Protein AF-A0A2E2V4K9-F1 (afdb_monomer)

Sequence (621 aa):
MSKKNTPNSKILVAMKTELFFKRLLSLLIILCCTFGFAQDFDYTITDANMTVQVDAAVCSSVMEPGDLLGAFFTNGSGDLQNAGYLEFEGDQLAVAVWASESGLGNGFAAGDEIQWAMYDQSAGETVLLDAEMNGEAPFSEIFVANGFGQVTSLAVATGGSCADDDTAVAAFGGCAGAIAALGCDFVFAGVPIGESCPVSCDSCPSTCEDDDTAVSAFGGCAGAVAALGCDFVFAGVPIGESCPLTCDSCGGAEPVPGCTDDTACNYDEDATEDDNSCISPTACWDGSATCDGSCPDLGDMDYTITDANMTVQVYADQVFMNGTTPAPVGSLLGAYYINDAGDYANAGYATLDGSDQYAIAVWASESGLDNGFAAGEEITWVLQIGDDLFVADAVTMSTAAPFSATFVANGFGQIISVQFSGDYSAPVSGCTDATACNYDDTATIDDSSCTYAESGLDCNGNCLADADGDGVCDGDEISGCTDNTACNHDSSATDDDGSCTYAAENFDCDGNCTADVDCNGVCGGDAVADNCGTCDNDASNDCVQDCAGEWGGDAVADNCGTCDNDASNDCVQDCADVWGGDAVVDNCGTCDNDASNDCVQDCAGEWGGDAVADNCGTCDN

Foldseek 3Di:
DDDDDDDDDPPVVVVVVVVVVVVVVVVVVVVPVPDQPPQDQDADADPWWEWEKEALVQCVVAADQQKKKFWWDQFPVRDIHTQWIDGRRSGIDTTTFHPDDPPPRRGHDFFAAIWIWMQHPVVRHIFTKDWQKDPDPPAHRGDDTNGYIYTPHIDGPDPDDQAAQQVLVVVQVGLVSCCVVPNQQDDDPNRGSCRNGVPVNVVDDDDQAAQQVLVVVQPGLLRCCVVPNQQDADPRRGSCVNGVPNNVVPDDDDADEDQCDPQFLGHDPRGPHHPVPGHHFCQDLVRDGHSVNDDADQPDQDADADPWWAKEKEFQCFDEEPVHHGDDQQKKKFWWDQFPVRHTDTQWIDGRNVDRMDIITFHPDDVPGRRGHDPFAATWIWIGDPNDIWTWSDWDKDPPPPADRHTDTNGYIYTPHTYTYDDDLHADEDDCDPQFLGHDPRHPHDPVPGHHDDPQAHSVRAGPADPPPQRAHPVRADEDCCDPQFLGHDPRGPHYPVPGHHADVQAHSVRDGNADQFLVRDRVDPWHQAPVRDTDNPPVPRFDAALVRDTNDDWHQAPVRDTDNDPVPHFDAEPVRDTNDDWHQAPVGDTDDPPVVRFDADPVRDTNDDWDADPVRDTDD

Solvent-accessible surface area (backbone atoms only — not comparable to full-atom values): 35845 Å² total; per-residue (Å²): 135,88,80,89,85,85,84,89,68,73,68,72,52,54,64,53,53,54,57,50,50,54,54,50,52,54,54,54,57,66,63,50,81,81,53,87,78,76,79,64,80,68,57,55,92,53,98,38,34,21,44,29,36,33,49,29,76,38,48,62,65,70,50,55,70,65,18,34,48,33,37,30,40,71,41,101,85,71,50,79,41,36,19,29,60,41,71,33,78,71,54,63,43,72,35,55,38,19,26,34,55,93,92,67,68,58,34,46,53,79,68,39,68,76,41,41,33,39,35,41,65,89,78,72,44,76,46,54,36,46,68,44,52,36,64,59,82,85,28,33,55,42,42,40,74,74,34,40,29,31,48,75,40,54,38,72,62,69,93,70,70,92,51,56,39,36,75,86,36,43,94,44,70,16,48,74,35,36,40,76,72,61,38,43,87,37,69,55,99,86,42,39,37,32,71,43,16,21,60,85,50,70,69,61,91,77,74,95,60,57,42,33,72,86,34,42,94,45,72,14,38,74,36,35,40,75,73,62,38,40,85,37,68,54,101,86,42,40,38,36,77,44,15,30,58,82,51,66,66,74,77,80,75,81,76,35,73,26,12,61,49,83,76,21,63,53,45,32,94,75,29,72,35,70,64,80,66,55,38,73,43,40,73,30,96,86,72,49,64,27,72,84,64,67,58,85,67,78,49,65,91,60,58,51,90,54,97,39,32,22,44,29,37,36,44,49,95,28,37,23,34,67,79,74,43,64,55,62,72,71,23,35,47,30,36,27,39,71,40,98,86,71,47,46,41,31,16,29,56,34,68,39,79,74,55,75,61,50,69,27,56,36,17,20,37,49,95,95,52,80,57,32,48,54,78,66,39,69,70,45,47,34,39,31,55,89,92,47,79,36,59,49,80,44,77,40,52,34,69,59,82,80,26,36,61,40,42,40,71,69,35,38,30,30,52,66,34,37,30,27,64,76,93,75,86,74,79,32,73,27,14,61,50,86,83,30,62,55,46,35,96,75,29,73,36,71,66,79,69,60,40,68,48,59,94,65,36,38,74,87,71,45,56,76,46,47,90,85,69,86,84,61,29,63,91,74,53,31,73,26,14,59,51,86,82,30,62,58,44,32,94,76,28,73,34,69,67,76,68,61,40,66,47,56,90,45,34,40,73,88,68,45,65,73,41,64,62,18,66,80,71,39,59,60,42,78,28,46,60,38,87,70,70,53,58,42,75,58,81,85,72,54,59,52,64,21,62,80,69,40,54,61,47,78,31,47,62,38,92,72,68,53,59,42,73,61,81,88,72,56,66,53,63,26,70,79,73,35,63,66,50,80,34,43,64,43,99,82,69,53,67,43,75,60,79,87,73,58,70,55,62,26,67,83,66,40,76,66,51,84,40,48,63,43,99,86,71,50,66,46,125

Structure (mmCIF, N/CA/C/O backbone):
data_AF-A0A2E2V4K9-F1
#
_entry.id   AF-A0A2E2V4K9-F1
#
loop_
_atom_site.group_PDB
_atom_site.id
_atom_site.type_symbol
_atom_site.label_atom_id
_atom_site.label_alt_id
_atom_site.label_comp_id
_atom_site.label_asym_id
_atom_site.label_entity_id
_atom_site.label_seq_id
_atom_site.pdbx_PDB_ins_code
_atom_site.Cartn_x
_atom_site.Cartn_y
_atom_site.Cartn_z
_atom_site.occupancy
_atom_site.B_iso_or_equiv
_atom_site.auth_seq_id
_atom_site.auth_comp_id
_atom_site.auth_asym_id
_atom_site.auth_atom_id
_atom_site.pdbx_PDB_model_num
ATOM 1 N N . MET A 1 1 ? 81.260 18.612 -84.169 1.00 35.62 1 MET A N 1
ATOM 2 C CA . MET A 1 1 ? 80.449 19.834 -84.349 1.00 35.62 1 MET A CA 1
ATOM 3 C C . MET A 1 1 ? 79.146 19.464 -85.035 1.00 35.62 1 MET A C 1
ATOM 5 O O . MET A 1 1 ? 79.179 18.727 -86.004 1.00 35.62 1 MET A O 1
ATOM 9 N N . SER A 1 2 ? 78.061 20.011 -84.496 1.00 35.47 2 SER A N 1
ATOM 10 C CA . SER A 1 2 ? 76.715 20.185 -85.048 1.00 35.47 2 SER A CA 1
ATOM 11 C C . SER A 1 2 ? 75.817 19.000 -85.426 1.00 35.47 2 SER A C 1
ATOM 13 O O . SER A 1 2 ? 76.092 18.173 -86.284 1.00 35.47 2 SER A O 1
ATOM 15 N N . LYS A 1 3 ? 74.671 19.056 -84.748 1.00 31.88 3 LYS A N 1
ATOM 16 C CA . LYS A 1 3 ? 73.404 18.334 -84.829 1.00 31.88 3 LYS A CA 1
ATOM 17 C C . LYS A 1 3 ? 72.510 18.876 -85.962 1.00 31.88 3 LYS A C 1
ATOM 19 O O . LYS A 1 3 ? 72.556 20.075 -86.211 1.00 31.88 3 LYS A O 1
ATOM 24 N N . LYS A 1 4 ? 71.556 18.018 -86.378 1.00 36.25 4 LYS A N 1
ATOM 25 C CA . LYS A 1 4 ? 70.156 18.311 -86.799 1.00 36.25 4 LYS A CA 1
ATOM 26 C C . LYS A 1 4 ? 69.979 19.054 -88.141 1.00 36.25 4 LYS A C 1
ATOM 28 O O . LYS A 1 4 ? 70.802 19.868 -88.510 1.00 36.25 4 LYS A O 1
ATOM 33 N N . ASN A 1 5 ? 68.907 18.895 -88.916 1.00 34.91 5 ASN A N 1
ATOM 34 C CA . ASN A 1 5 ? 67.674 18.099 -88.862 1.00 34.91 5 ASN A CA 1
ATOM 35 C C . ASN A 1 5 ? 67.049 18.190 -90.271 1.00 34.91 5 ASN A C 1
ATOM 37 O O . ASN A 1 5 ? 67.112 19.253 -90.886 1.00 34.91 5 ASN A O 1
ATOM 41 N N . THR A 1 6 ? 66.376 17.142 -90.738 1.00 35.84 6 THR A N 1
ATOM 42 C CA . THR A 1 6 ? 65.381 17.222 -91.827 1.00 35.84 6 THR A CA 1
ATOM 43 C C . THR A 1 6 ? 63.997 16.876 -91.250 1.00 35.84 6 THR A C 1
ATOM 45 O O . THR A 1 6 ? 63.930 16.211 -90.212 1.00 35.84 6 THR A O 1
ATOM 48 N N . PRO A 1 7 ? 62.903 17.400 -91.830 1.00 47.69 7 PRO A N 1
ATOM 49 C CA . PRO A 1 7 ? 61.617 17.570 -91.161 1.00 47.69 7 PRO A CA 1
ATOM 50 C C . PRO A 1 7 ? 60.627 16.426 -91.446 1.00 47.69 7 PRO A C 1
ATOM 52 O O . PRO A 1 7 ? 60.850 15.603 -92.326 1.00 47.69 7 PRO A O 1
ATOM 55 N N . ASN A 1 8 ? 59.488 16.485 -90.747 1.00 48.44 8 ASN A N 1
ATOM 56 C CA . ASN A 1 8 ? 58.217 15.779 -90.986 1.00 48.44 8 ASN A CA 1
ATOM 57 C C . ASN A 1 8 ? 58.052 14.342 -90.463 1.00 48.44 8 ASN A C 1
ATOM 59 O O . ASN A 1 8 ? 58.437 13.379 -91.111 1.00 48.44 8 ASN A O 1
ATOM 63 N N . SER A 1 9 ? 57.297 14.223 -89.360 1.00 45.75 9 SER A N 1
ATOM 64 C CA . SER A 1 9 ? 56.276 13.162 -89.182 1.00 45.75 9 SER A CA 1
ATOM 65 C C . SER A 1 9 ? 55.330 13.392 -87.988 1.00 45.75 9 SER A C 1
ATOM 67 O O . SER A 1 9 ? 54.287 12.753 -87.909 1.00 45.75 9 SER A O 1
ATOM 69 N N . LYS A 1 10 ? 55.635 14.318 -87.066 1.00 47.16 10 LYS A N 1
ATOM 70 C CA . LYS A 1 10 ? 54.896 14.423 -85.790 1.00 47.16 10 LYS A CA 1
ATOM 71 C C . LYS A 1 10 ? 53.530 15.125 -85.835 1.00 47.16 10 LYS A C 1
ATOM 73 O O . LYS A 1 10 ? 52.746 14.917 -84.921 1.00 47.16 10 LYS A O 1
ATOM 78 N N . ILE A 1 11 ? 53.209 15.905 -86.870 1.00 46.69 11 ILE A N 1
ATOM 79 C CA . ILE A 1 11 ? 51.960 16.698 -86.888 1.00 46.69 11 ILE A CA 1
ATOM 80 C C . ILE A 1 11 ? 50.780 15.914 -87.491 1.00 46.69 11 ILE A C 1
ATOM 82 O O . ILE A 1 11 ? 49.661 16.024 -87.002 1.00 46.69 11 ILE A O 1
ATOM 86 N N . LEU A 1 12 ? 51.016 15.038 -88.478 1.00 42.38 12 LEU A N 1
ATOM 87 C CA . LEU A 1 12 ? 49.938 14.233 -89.077 1.00 42.38 12 LEU A CA 1
ATOM 88 C C . LEU A 1 12 ? 49.483 13.058 -88.192 1.00 42.38 12 LEU A C 1
ATOM 90 O O . LEU A 1 12 ? 48.354 12.596 -88.333 1.00 42.38 12 LEU A O 1
ATOM 94 N N . VAL A 1 13 ? 50.348 12.574 -87.292 1.00 47.56 13 VAL A N 1
ATOM 95 C CA . VAL A 1 13 ? 49.998 11.517 -86.328 1.00 47.56 13 VAL A CA 1
ATOM 96 C C . VAL A 1 13 ? 49.168 12.102 -85.186 1.00 47.56 13 VAL A C 1
ATOM 98 O O . VAL A 1 13 ? 48.129 11.542 -84.872 1.00 47.56 13 VAL A O 1
ATOM 101 N N . ALA A 1 14 ? 49.529 13.277 -84.656 1.00 44.59 14 ALA A N 1
ATOM 102 C CA . ALA A 1 14 ? 48.803 13.912 -83.552 1.00 44.59 14 ALA A CA 1
ATOM 103 C C . ALA A 1 14 ? 47.331 14.240 -83.888 1.00 44.59 14 ALA A C 1
ATOM 105 O O . ALA A 1 14 ? 46.451 14.013 -83.065 1.00 44.59 14 ALA A O 1
ATOM 106 N N . MET A 1 15 ? 47.033 14.679 -85.119 1.00 44.31 15 MET A N 1
ATOM 107 C CA . MET A 1 15 ? 45.655 15.020 -85.515 1.00 44.31 15 MET A CA 1
ATOM 108 C C . MET A 1 15 ? 44.752 13.799 -85.766 1.00 44.31 15 MET A C 1
ATOM 110 O O . MET A 1 15 ? 43.531 13.927 -85.732 1.00 44.31 15 MET A O 1
ATOM 114 N N . LYS A 1 16 ? 45.322 12.610 -86.018 1.00 43.47 16 LYS A N 1
ATOM 115 C CA . LYS A 1 16 ? 44.548 11.370 -86.215 1.00 43.47 16 LYS A CA 1
ATOM 116 C C . LYS A 1 16 ? 44.274 10.641 -84.898 1.00 43.47 16 LYS A C 1
ATOM 118 O O . LYS A 1 16 ? 43.236 9.996 -84.792 1.00 43.47 16 LYS A O 1
ATOM 123 N N . THR A 1 17 ? 45.159 10.772 -83.907 1.00 45.88 17 THR A N 1
ATOM 124 C CA . THR A 1 17 ? 44.976 10.177 -82.574 1.00 45.88 17 THR A CA 1
ATOM 125 C C . THR A 1 17 ? 43.916 10.921 -81.760 1.00 45.88 17 THR A C 1
ATOM 127 O O . THR A 1 17 ? 43.096 10.268 -81.127 1.00 45.88 17 THR A O 1
ATOM 130 N N . GLU A 1 18 ? 43.835 12.255 -81.850 1.00 48.12 18 GLU A N 1
ATOM 131 C CA . GLU A 1 18 ? 42.789 13.015 -81.140 1.00 48.12 18 GLU A CA 1
ATOM 132 C C . GLU A 1 18 ? 41.376 12.802 -81.703 1.00 48.12 18 GLU A C 1
ATOM 134 O O . GLU A 1 18 ? 40.412 12.753 -80.941 1.00 48.12 18 GLU A O 1
ATOM 139 N N . LEU A 1 19 ? 41.230 12.614 -83.022 1.00 45.28 19 LEU A N 1
ATOM 140 C CA . LEU A 1 19 ? 39.920 12.343 -83.631 1.00 45.28 19 LEU A CA 1
ATOM 141 C C . LEU A 1 19 ? 39.400 10.928 -83.321 1.00 45.28 19 LEU A C 1
ATOM 143 O O . LEU A 1 19 ? 38.189 10.719 -83.284 1.00 45.28 19 LEU A O 1
ATOM 147 N N . PHE A 1 20 ? 40.302 9.962 -83.105 1.00 44.53 20 PHE A N 1
ATOM 148 C CA . PHE A 1 20 ? 39.955 8.599 -82.689 1.00 44.53 20 PHE A CA 1
ATOM 149 C C . PHE A 1 20 ? 39.651 8.533 -81.186 1.00 44.53 20 PHE A C 1
ATOM 151 O O . PHE A 1 20 ? 38.708 7.856 -80.797 1.00 44.53 20 PHE A O 1
ATOM 158 N N . PHE A 1 21 ? 40.381 9.293 -80.359 1.00 47.09 21 PHE A N 1
ATOM 159 C CA . PHE A 1 21 ? 40.158 9.363 -78.911 1.00 47.09 21 PHE A CA 1
ATOM 160 C C . PHE A 1 21 ? 38.840 10.072 -78.565 1.00 47.09 21 PHE A C 1
ATOM 162 O O . PHE A 1 21 ? 38.079 9.572 -77.747 1.00 47.09 21 PHE A O 1
ATOM 169 N N . LYS A 1 22 ? 38.487 11.159 -79.270 1.00 41.66 22 LYS A N 1
ATOM 170 C CA . LYS A 1 22 ? 37.190 11.835 -79.082 1.00 41.66 22 LYS A CA 1
ATOM 171 C C . LYS A 1 22 ? 35.997 11.013 -79.575 1.00 41.66 22 LYS A C 1
ATOM 173 O O . LYS A 1 22 ? 34.950 11.048 -78.946 1.00 41.66 22 LYS A O 1
ATOM 178 N N . ARG A 1 23 ? 36.143 10.224 -80.649 1.00 40.59 23 ARG A N 1
ATOM 179 C CA . ARG A 1 23 ? 35.071 9.316 -81.104 1.00 40.59 23 ARG A CA 1
ATOM 180 C C . ARG A 1 23 ? 34.923 8.069 -80.234 1.00 40.59 23 ARG A C 1
ATOM 182 O O . ARG A 1 23 ? 33.819 7.552 -80.173 1.00 40.59 23 ARG A O 1
ATOM 189 N N . LEU A 1 24 ? 35.987 7.607 -79.570 1.00 41.16 24 LEU A N 1
ATOM 190 C CA . LEU A 1 24 ? 35.921 6.505 -78.605 1.00 41.16 24 LEU A CA 1
ATOM 191 C C . LEU A 1 24 ? 35.330 6.971 -77.264 1.00 41.16 24 LEU A C 1
ATOM 193 O O . LEU A 1 24 ? 34.519 6.255 -76.695 1.00 41.16 24 LEU A O 1
ATOM 197 N N . LEU A 1 25 ? 35.652 8.193 -76.822 1.00 41.34 25 LEU A N 1
ATOM 198 C CA . LEU A 1 25 ? 35.092 8.807 -75.613 1.00 41.34 25 LEU A CA 1
ATOM 199 C C . LEU A 1 25 ? 33.590 9.110 -75.768 1.00 41.34 25 LEU A C 1
ATOM 201 O O . LEU A 1 25 ? 32.812 8.804 -74.876 1.00 41.34 25 LEU A O 1
ATOM 205 N N . SER A 1 26 ? 33.148 9.595 -76.936 1.00 41.81 26 SER A N 1
ATOM 206 C CA . SER A 1 26 ? 31.713 9.781 -77.214 1.00 41.81 26 SER A CA 1
ATOM 207 C C . SER A 1 26 ? 30.947 8.468 -77.431 1.00 41.81 26 SER A C 1
ATOM 209 O O . SER A 1 26 ? 29.748 8.439 -77.189 1.00 41.81 26 SER A O 1
ATOM 211 N N . LEU A 1 27 ? 31.600 7.378 -77.864 1.00 35.44 27 LEU A N 1
ATOM 212 C CA . LEU A 1 27 ? 30.955 6.057 -77.952 1.00 35.44 27 LEU A CA 1
ATOM 213 C C . LEU A 1 27 ? 30.866 5.358 -76.584 1.00 35.44 27 LEU A C 1
ATOM 215 O O . LEU A 1 27 ? 29.975 4.539 -76.396 1.00 35.44 27 LEU A O 1
ATOM 219 N N . LEU A 1 28 ? 31.774 5.678 -75.653 1.00 36.75 28 LEU A N 1
ATOM 220 C CA . LEU A 1 28 ? 31.770 5.165 -74.279 1.00 36.75 28 LEU A CA 1
ATOM 221 C C . LEU A 1 28 ? 30.723 5.890 -73.415 1.00 36.75 28 LEU A C 1
ATOM 223 O O . LEU A 1 28 ? 30.014 5.244 -72.659 1.00 36.75 28 LEU A O 1
ATOM 227 N N . ILE A 1 29 ? 30.551 7.204 -73.612 1.00 40.28 29 ILE A N 1
ATOM 228 C CA . ILE A 1 29 ? 29.526 8.004 -72.917 1.00 40.28 29 ILE A CA 1
ATOM 229 C C . ILE A 1 29 ? 28.107 7.640 -73.396 1.00 40.28 29 ILE A C 1
ATOM 231 O O . ILE A 1 29 ? 27.201 7.523 -72.584 1.00 40.28 29 ILE A O 1
ATOM 235 N N . ILE A 1 30 ? 27.908 7.357 -74.691 1.00 38.97 30 ILE A N 1
ATOM 236 C CA . ILE A 1 30 ? 26.587 6.965 -75.231 1.00 38.97 30 ILE A CA 1
ATOM 237 C C . ILE A 1 30 ? 26.215 5.507 -74.882 1.00 38.97 30 ILE A C 1
ATOM 239 O O . ILE A 1 30 ? 25.041 5.152 -74.919 1.00 38.97 30 ILE A O 1
ATOM 243 N N . LEU A 1 31 ? 27.181 4.661 -74.502 1.00 30.23 31 LEU A N 1
ATOM 244 C CA . LEU A 1 31 ? 26.903 3.302 -74.020 1.00 30.23 31 LEU A CA 1
ATOM 245 C C . LEU A 1 31 ? 26.600 3.254 -72.507 1.00 30.23 31 LEU A C 1
ATOM 247 O O . LEU A 1 31 ? 26.023 2.273 -72.051 1.00 30.23 31 LEU A O 1
ATOM 251 N N . CYS A 1 32 ? 26.925 4.311 -71.749 1.00 34.28 32 CYS A N 1
ATOM 252 C CA . CYS A 1 32 ? 26.605 4.421 -70.318 1.00 34.28 32 CYS A CA 1
ATOM 253 C C . CYS A 1 32 ? 25.140 4.782 -70.030 1.00 34.28 32 CYS A C 1
ATOM 255 O O . CYS A 1 32 ? 24.624 4.402 -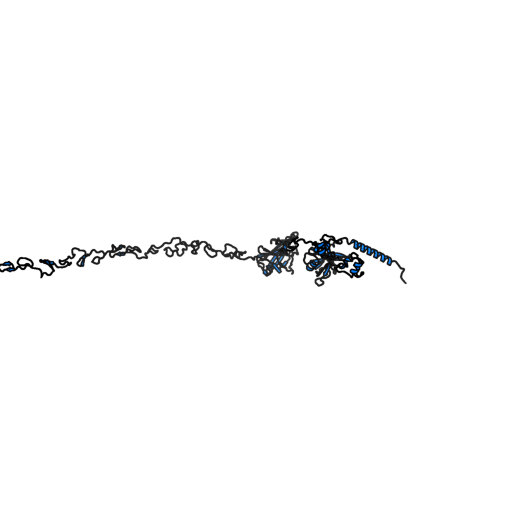68.990 1.00 34.28 32 CYS A O 1
ATOM 257 N N . CYS A 1 33 ? 24.432 5.469 -70.930 1.00 32.19 33 CYS A N 1
ATOM 258 C CA . CYS A 1 33 ? 23.091 6.004 -70.632 1.00 32.19 33 CYS A CA 1
ATOM 259 C C . CYS A 1 33 ? 21.930 4.999 -70.807 1.00 32.19 33 CYS A C 1
ATOM 261 O O . CYS A 1 33 ? 20.797 5.413 -71.026 1.00 32.19 33 CYS A O 1
ATOM 263 N N . THR A 1 34 ? 22.182 3.684 -70.759 1.00 34.53 34 THR A N 1
ATOM 264 C CA . THR A 1 34 ? 21.107 2.658 -70.772 1.00 34.53 34 THR A CA 1
ATOM 265 C C . THR A 1 34 ? 21.288 1.550 -69.734 1.00 34.53 34 THR A C 1
ATOM 267 O O . THR A 1 34 ? 20.607 0.529 -69.797 1.00 34.53 34 THR A O 1
ATOM 270 N N . PHE A 1 35 ? 22.160 1.756 -68.750 1.00 31.48 35 PHE A N 1
ATOM 271 C CA . PHE A 1 35 ? 22.210 0.929 -67.553 1.00 31.48 35 PHE A CA 1
ATOM 272 C C . PHE A 1 35 ? 21.960 1.844 -66.362 1.00 31.48 35 PHE A C 1
ATOM 274 O O . PHE A 1 35 ? 22.700 2.805 -66.175 1.00 31.48 35 PHE A O 1
ATOM 281 N N . GLY A 1 36 ? 20.910 1.569 -65.585 1.00 38.31 36 GLY A N 1
ATOM 282 C CA . GLY A 1 36 ? 20.827 2.102 -64.231 1.00 38.31 36 GLY A CA 1
ATOM 283 C C . GLY A 1 36 ? 22.101 1.684 -63.506 1.00 38.31 36 GLY A C 1
ATOM 284 O O . GLY A 1 36 ? 22.372 0.489 -63.369 1.00 38.31 36 GLY A O 1
ATOM 285 N N . PHE A 1 37 ? 22.936 2.660 -63.159 1.00 39.22 37 PHE A N 1
ATOM 286 C CA . PHE A 1 37 ? 24.082 2.443 -62.293 1.00 39.22 37 PHE A CA 1
ATOM 287 C C . PHE A 1 37 ? 23.529 2.295 -60.879 1.00 39.22 37 PHE A C 1
ATOM 289 O O . PHE A 1 37 ? 23.324 3.288 -60.195 1.00 39.22 37 PHE A O 1
ATOM 296 N N . ALA A 1 38 ? 23.262 1.063 -60.456 1.00 43.47 38 ALA A N 1
ATOM 297 C CA . ALA A 1 38 ? 23.193 0.770 -59.033 1.00 43.47 38 ALA A CA 1
ATOM 298 C C . ALA A 1 38 ? 24.617 0.963 -58.488 1.00 43.47 38 ALA A C 1
ATOM 300 O O . ALA A 1 38 ? 25.514 0.193 -58.841 1.00 43.47 38 ALA A O 1
ATOM 301 N N . GLN A 1 39 ? 24.857 2.043 -57.740 1.00 58.16 39 GLN A N 1
ATOM 302 C CA . GLN A 1 39 ? 26.085 2.168 -56.957 1.00 58.16 39 GLN A CA 1
ATOM 303 C C . GLN A 1 39 ? 26.003 1.114 -55.854 1.00 58.16 39 GLN A C 1
ATOM 305 O O . GLN A 1 39 ? 25.019 1.059 -55.123 1.00 58.16 39 GLN A O 1
ATOM 310 N N . ASP A 1 40 ? 26.986 0.221 -55.804 1.00 61.19 40 ASP A N 1
ATOM 311 C CA . ASP A 1 40 ? 26.994 -0.886 -54.853 1.00 61.19 40 ASP A CA 1
ATOM 312 C C . ASP A 1 40 ? 27.398 -0.359 -53.469 1.00 61.19 40 ASP A C 1
ATOM 314 O O . ASP A 1 40 ? 28.449 0.272 -53.325 1.00 61.19 40 ASP A O 1
ATOM 318 N N . PHE A 1 41 ? 26.543 -0.575 -52.468 1.00 71.81 41 PHE A N 1
ATOM 319 C CA . PHE A 1 41 ? 26.791 -0.166 -51.083 1.00 71.81 41 PHE A CA 1
ATOM 320 C C . PHE A 1 41 ? 27.706 -1.150 -50.336 1.00 71.81 41 PHE A C 1
ATOM 322 O O . PHE A 1 41 ? 28.013 -0.921 -49.164 1.00 71.81 41 PHE A O 1
ATOM 329 N N . ASP A 1 42 ? 28.212 -2.189 -51.001 1.00 76.19 42 ASP A N 1
ATOM 330 C CA . ASP A 1 42 ? 29.239 -3.073 -50.458 1.00 76.19 42 ASP A CA 1
ATOM 331 C C . ASP A 1 42 ? 30.520 -2.306 -50.065 1.00 76.19 42 ASP A C 1
ATOM 333 O O . ASP A 1 42 ? 31.099 -1.544 -50.842 1.00 76.19 42 ASP A O 1
ATOM 337 N N . TYR A 1 43 ? 31.009 -2.559 -48.848 1.00 82.31 43 TYR A N 1
ATOM 338 C CA . TYR A 1 43 ? 32.280 -2.033 -48.345 1.00 82.31 43 TYR A CA 1
ATOM 339 C C . TYR A 1 43 ? 33.050 -3.105 -47.560 1.00 82.31 43 TYR A C 1
ATOM 341 O O . TYR A 1 43 ? 32.530 -4.168 -47.224 1.00 82.31 43 TYR A O 1
ATOM 349 N N . THR A 1 44 ? 34.330 -2.847 -47.274 1.00 79.56 44 THR A N 1
ATOM 350 C CA . THR A 1 44 ? 35.178 -3.745 -46.473 1.00 79.56 44 THR A CA 1
ATOM 351 C C . THR A 1 44 ? 35.485 -3.119 -45.117 1.00 79.56 44 THR A C 1
ATOM 353 O O . THR A 1 44 ? 35.933 -1.979 -45.051 1.00 79.56 44 THR A O 1
ATOM 356 N N . ILE A 1 45 ? 35.290 -3.881 -44.041 1.00 78.88 45 ILE A N 1
ATOM 357 C CA . ILE A 1 45 ? 35.707 -3.499 -42.686 1.00 78.88 45 ILE A CA 1
ATOM 358 C C . ILE A 1 45 ? 37.228 -3.659 -42.563 1.00 78.88 45 ILE A C 1
ATOM 360 O O . ILE A 1 45 ? 37.763 -4.727 -42.869 1.00 78.88 45 ILE A O 1
ATOM 364 N N . THR A 1 46 ? 37.919 -2.617 -42.099 1.00 80.94 46 THR A N 1
ATOM 365 C CA . THR A 1 46 ? 39.385 -2.582 -41.942 1.00 80.94 46 THR A CA 1
ATOM 366 C C . THR A 1 46 ? 39.805 -2.357 -40.484 1.00 80.94 46 THR A C 1
ATOM 368 O O . THR A 1 46 ? 38.976 -2.355 -39.578 1.00 80.94 46 THR A O 1
ATOM 371 N N . ASP A 1 47 ? 41.106 -2.233 -40.207 1.00 74.88 47 ASP A N 1
ATOM 372 C CA . ASP A 1 47 ? 41.660 -2.141 -38.847 1.00 74.88 47 ASP A CA 1
ATOM 373 C C . ASP A 1 47 ? 41.616 -0.730 -38.223 1.00 74.88 47 ASP A C 1
ATOM 375 O O . ASP A 1 47 ? 42.039 -0.552 -37.077 1.00 74.88 47 ASP A O 1
ATOM 379 N N . ALA A 1 48 ? 41.096 0.267 -38.948 1.00 79.88 48 ALA A N 1
ATOM 380 C CA . ALA A 1 48 ? 40.864 1.622 -38.455 1.00 79.88 48 ALA A CA 1
ATOM 381 C C . ALA A 1 48 ? 39.671 2.278 -39.167 1.00 79.88 48 ALA A C 1
ATOM 383 O O . ALA A 1 48 ? 39.462 2.081 -40.363 1.00 79.88 48 ALA A O 1
ATOM 384 N N . ASN A 1 49 ? 38.924 3.119 -38.453 1.00 85.88 49 ASN A N 1
ATOM 385 C CA . ASN A 1 49 ? 37.813 3.892 -39.008 1.00 85.88 49 ASN A CA 1
ATOM 386 C C . ASN A 1 49 ? 37.800 5.328 -38.471 1.00 85.88 49 ASN A C 1
ATOM 388 O O . ASN A 1 49 ? 38.524 5.663 -37.538 1.00 85.88 49 ASN A O 1
ATOM 392 N N . MET A 1 50 ? 37.010 6.186 -39.098 1.00 88.06 50 MET A N 1
ATOM 393 C CA . MET A 1 50 ? 36.613 7.491 -38.585 1.00 88.06 50 MET A CA 1
ATOM 394 C C . MET A 1 50 ? 35.116 7.433 -38.304 1.00 88.06 50 MET A C 1
ATOM 396 O O . MET A 1 50 ? 34.353 7.026 -39.179 1.00 88.06 50 MET A O 1
ATOM 400 N N . THR A 1 51 ? 34.689 7.837 -37.111 1.00 90.00 51 THR A N 1
ATOM 401 C CA . THR A 1 51 ? 33.257 7.947 -36.806 1.00 90.00 51 THR A CA 1
ATOM 402 C C . THR A 1 51 ? 32.789 9.336 -37.205 1.00 90.00 51 THR A C 1
ATOM 404 O O . THR A 1 51 ? 33.264 10.326 -36.643 1.00 90.00 51 THR A O 1
ATOM 407 N N . VAL A 1 52 ? 31.877 9.424 -38.171 1.00 88.94 52 VAL A N 1
ATOM 408 C CA . VAL A 1 52 ? 31.292 10.694 -38.603 1.00 88.94 52 VAL A CA 1
ATOM 409 C C . VAL A 1 52 ? 29.865 10.813 -38.092 1.00 88.94 52 VAL A C 1
ATOM 411 O O . VAL A 1 52 ? 29.002 10.009 -38.430 1.00 88.94 52 VAL A O 1
ATOM 414 N N . GLN A 1 53 ? 29.631 11.836 -37.280 1.00 91.62 53 GLN A N 1
ATOM 415 C CA . GLN A 1 53 ? 28.327 12.167 -36.731 1.00 91.62 53 GLN A CA 1
ATOM 416 C C . GLN A 1 53 ? 27.526 13.030 -37.718 1.00 91.62 53 GLN A C 1
ATOM 418 O O . GLN A 1 53 ? 28.049 14.005 -38.260 1.00 91.62 53 GLN A O 1
ATOM 423 N N . VAL A 1 54 ? 26.251 12.710 -37.916 1.00 89.62 54 VAL A N 1
ATOM 424 C CA . VAL A 1 54 ? 25.301 13.508 -38.702 1.00 89.62 54 VAL A CA 1
ATOM 425 C C . VAL A 1 54 ? 24.048 13.693 -37.854 1.00 89.62 54 VAL A C 1
ATOM 427 O O . VAL A 1 54 ? 23.417 12.722 -37.449 1.00 89.62 54 VAL A O 1
ATOM 430 N N . ASP A 1 55 ? 23.727 14.932 -37.486 1.00 87.25 55 ASP A N 1
ATOM 431 C CA . ASP A 1 55 ? 22.529 15.233 -36.693 1.00 87.25 55 ASP A CA 1
ATOM 432 C C . ASP A 1 55 ? 21.247 14.857 -37.454 1.00 87.25 55 ASP A C 1
ATOM 434 O O . ASP A 1 55 ? 21.170 15.044 -38.667 1.00 87.25 55 ASP A O 1
ATOM 438 N N . ALA A 1 56 ? 20.217 14.389 -36.738 1.00 83.38 56 ALA A N 1
ATOM 439 C CA . ALA A 1 56 ? 18.943 13.970 -37.334 1.00 83.38 56 ALA A CA 1
ATOM 440 C C . ALA A 1 56 ? 18.335 15.060 -38.234 1.00 83.38 56 ALA A C 1
ATOM 442 O O . ALA A 1 56 ? 17.939 14.795 -39.360 1.00 83.38 56 ALA A O 1
ATOM 443 N N . ALA A 1 57 ? 18.377 16.323 -37.791 1.00 84.88 57 ALA A N 1
ATOM 444 C CA . ALA A 1 57 ? 17.888 17.465 -38.567 1.00 84.88 57 ALA A CA 1
ATOM 445 C C . ALA A 1 57 ? 18.672 17.718 -39.872 1.00 84.88 57 ALA A C 1
ATOM 447 O O . ALA A 1 57 ? 18.134 18.322 -40.798 1.00 84.88 57 ALA A O 1
ATOM 448 N N . VAL A 1 58 ? 19.938 17.289 -39.945 1.00 87.31 58 VAL A N 1
ATOM 449 C CA . VAL A 1 58 ? 20.750 17.360 -41.167 1.00 87.31 58 VAL A CA 1
ATOM 450 C C . VAL A 1 58 ? 20.366 16.221 -42.113 1.00 87.31 58 VAL A C 1
ATOM 452 O O . VAL A 1 58 ? 20.202 16.472 -43.304 1.00 87.31 58 VAL A O 1
ATOM 455 N N . CYS A 1 59 ? 20.145 15.007 -41.601 1.00 82.12 59 CYS A N 1
ATOM 456 C CA . CYS A 1 59 ? 19.640 13.885 -42.400 1.00 82.12 59 CYS A CA 1
ATOM 457 C C . CYS A 1 59 ? 18.245 14.186 -42.970 1.00 82.12 59 CYS A C 1
ATOM 459 O O . CYS A 1 59 ? 18.090 14.237 -44.189 1.00 82.12 59 CYS A O 1
ATOM 461 N N . SER A 1 60 ? 17.276 14.548 -42.122 1.00 83.12 60 SER A N 1
ATOM 462 C CA . SER A 1 60 ? 15.896 14.882 -42.522 1.00 83.12 60 SER A CA 1
ATOM 463 C C . SER A 1 60 ? 15.775 16.072 -43.484 1.00 83.12 60 SER A C 1
ATOM 465 O O . SER A 1 60 ? 14.681 16.389 -43.938 1.00 83.12 60 SER A O 1
ATOM 467 N N . SER A 1 61 ? 16.868 16.787 -43.774 1.00 78.50 61 SER A N 1
ATOM 468 C CA . SER A 1 61 ? 16.867 17.852 -44.781 1.00 78.50 61 SER A CA 1
ATOM 469 C C . SER A 1 61 ? 16.979 17.338 -46.222 1.00 78.50 61 SER A C 1
ATOM 471 O O . SER A 1 61 ? 16.673 18.089 -47.150 1.00 78.50 61 SER A O 1
ATOM 473 N N . VAL A 1 62 ? 17.420 16.088 -46.415 1.00 80.56 62 VAL A N 1
ATOM 474 C CA . VAL A 1 62 ? 17.666 15.494 -47.742 1.00 80.56 62 VAL A CA 1
ATOM 475 C C . VAL A 1 62 ? 17.203 14.043 -47.893 1.00 80.56 62 VAL A C 1
ATOM 477 O O . VAL A 1 62 ? 17.113 13.598 -49.031 1.00 80.56 62 VAL A O 1
ATOM 480 N N . MET A 1 63 ? 16.939 13.311 -46.806 1.00 83.50 63 MET A N 1
ATOM 481 C CA . MET A 1 63 ? 16.583 11.886 -46.842 1.00 83.50 63 MET A CA 1
ATOM 482 C C . MET A 1 63 ? 15.454 11.556 -45.858 1.00 83.50 63 MET A C 1
ATOM 484 O O . MET A 1 63 ? 15.310 12.230 -44.833 1.00 83.50 63 MET A O 1
ATOM 488 N N . GLU A 1 64 ? 14.692 10.508 -46.160 1.00 86.56 64 GLU A N 1
ATOM 489 C CA . GLU A 1 64 ? 13.579 10.014 -45.340 1.00 86.56 64 GLU A CA 1
ATOM 490 C C . GLU A 1 64 ? 13.982 8.743 -44.567 1.00 86.56 64 GLU A C 1
ATOM 492 O O . GLU A 1 64 ? 14.957 8.076 -44.938 1.00 86.56 64 GLU A O 1
ATOM 497 N N . PRO A 1 65 ? 13.278 8.385 -43.474 1.00 85.31 65 PRO A N 1
ATOM 498 C CA . PRO A 1 65 ? 13.523 7.129 -42.780 1.00 85.31 65 PRO A CA 1
ATOM 499 C C . PRO A 1 65 ? 13.435 5.924 -43.728 1.00 85.31 65 PRO A C 1
ATOM 501 O O . PRO A 1 65 ? 12.469 5.770 -44.475 1.00 85.31 65 PRO A O 1
ATOM 504 N N . GLY A 1 66 ? 14.458 5.076 -43.695 1.00 80.38 66 GLY A N 1
ATOM 505 C CA . GLY A 1 66 ? 14.679 3.986 -44.639 1.00 80.38 66 GLY A CA 1
ATOM 506 C C . GLY A 1 66 ? 15.744 4.291 -45.693 1.00 80.38 66 GLY A C 1
ATOM 507 O O . GLY A 1 66 ? 16.260 3.366 -46.304 1.00 80.38 66 GLY A O 1
ATOM 508 N N . ASP A 1 67 ? 16.161 5.534 -45.918 1.00 89.94 67 ASP A N 1
ATOM 509 C CA . ASP A 1 67 ? 17.231 5.818 -46.884 1.00 89.94 67 ASP A CA 1
ATOM 510 C C . ASP A 1 67 ? 18.624 5.477 -46.328 1.00 89.94 67 ASP A C 1
ATOM 512 O O . ASP A 1 67 ? 18.871 5.526 -45.122 1.00 89.94 67 ASP A O 1
ATOM 516 N N . LEU A 1 68 ? 19.579 5.145 -47.204 1.00 90.25 68 LEU A N 1
ATOM 517 C CA . LEU A 1 68 ? 20.960 4.855 -46.790 1.00 90.25 68 LEU A CA 1
ATOM 518 C C . LEU A 1 68 ? 21.863 6.061 -47.029 1.00 90.25 68 LEU A C 1
ATOM 520 O O . LEU A 1 68 ? 21.984 6.513 -48.165 1.00 90.25 68 LEU A O 1
ATOM 524 N N . LEU A 1 69 ? 22.594 6.513 -46.009 1.00 92.62 69 LEU A N 1
ATOM 525 C CA . LEU A 1 69 ? 23.661 7.502 -46.162 1.00 92.62 69 LEU A CA 1
ATOM 526 C C . LEU A 1 69 ? 25.023 6.803 -46.217 1.00 92.62 69 LEU A C 1
ATOM 528 O O . LEU A 1 69 ? 25.450 6.181 -45.243 1.00 92.62 69 LEU A O 1
ATOM 532 N N . GLY A 1 70 ? 25.718 6.920 -47.350 1.00 90.62 70 GLY A N 1
ATOM 533 C CA . GLY A 1 70 ? 27.029 6.312 -47.584 1.00 90.62 70 GLY A CA 1
ATOM 534 C C . GLY A 1 70 ? 28.161 7.328 -47.743 1.00 90.62 70 GLY A C 1
ATOM 535 O O . GLY A 1 70 ? 27.980 8.407 -48.315 1.00 90.62 70 GLY A O 1
ATOM 536 N N . ALA A 1 71 ? 29.349 6.946 -47.272 1.00 92.19 71 ALA A N 1
ATOM 537 C CA . ALA A 1 71 ? 30.597 7.684 -47.430 1.00 92.19 71 ALA A CA 1
ATOM 538 C C . ALA A 1 71 ? 31.468 7.035 -48.518 1.00 92.19 71 ALA A C 1
ATOM 540 O O . ALA A 1 71 ? 31.900 5.887 -48.402 1.00 92.19 71 ALA A O 1
ATOM 541 N N . PHE A 1 72 ? 31.774 7.794 -49.565 1.00 89.62 72 PHE A N 1
ATOM 542 C CA . PHE A 1 72 ? 32.445 7.327 -50.771 1.00 89.62 72 PHE A CA 1
ATOM 543 C C . PHE A 1 72 ? 33.822 7.969 -50.949 1.00 89.62 72 PHE A C 1
ATOM 545 O O . PHE A 1 72 ? 34.016 9.167 -50.726 1.00 89.62 72 PHE A O 1
ATOM 552 N N . PHE A 1 73 ? 34.780 7.169 -51.415 1.00 86.50 73 PHE A N 1
ATOM 553 C CA . PHE A 1 73 ? 36.105 7.626 -51.836 1.00 86.50 73 PHE A CA 1
ATOM 554 C C . PHE A 1 73 ? 36.334 7.310 -53.314 1.00 86.50 73 PHE A C 1
ATOM 556 O O . PHE A 1 73 ? 35.727 6.404 -53.885 1.00 86.50 73 PHE A O 1
ATOM 563 N N . THR A 1 74 ? 37.244 8.045 -53.952 1.00 84.44 74 THR A N 1
ATOM 564 C CA . THR A 1 74 ? 37.663 7.749 -55.328 1.00 84.44 74 THR A CA 1
ATOM 565 C C . THR A 1 74 ? 38.850 6.787 -55.315 1.00 84.44 74 THR A C 1
ATOM 567 O O . THR A 1 74 ? 39.919 7.112 -54.794 1.00 84.44 74 THR A O 1
ATOM 570 N N . ASN A 1 75 ? 38.699 5.607 -55.917 1.00 77.44 75 ASN A N 1
ATOM 571 C CA . ASN A 1 75 ? 39.784 4.631 -55.999 1.00 77.44 75 ASN A CA 1
ATOM 572 C C . ASN A 1 75 ? 40.857 5.034 -57.042 1.00 77.44 75 ASN A C 1
ATOM 574 O O . ASN A 1 75 ? 40.702 5.974 -57.823 1.00 77.44 75 ASN A O 1
ATOM 578 N N . GLY A 1 76 ? 41.960 4.279 -57.117 1.00 70.69 76 GLY A N 1
ATOM 579 C CA . GLY A 1 76 ? 43.061 4.546 -58.059 1.00 70.69 76 GLY A CA 1
ATOM 580 C C . GLY A 1 76 ? 42.712 4.450 -59.558 1.00 70.69 76 GLY A C 1
ATOM 581 O O . GLY A 1 76 ? 43.549 4.810 -60.391 1.00 70.69 76 GLY A O 1
ATOM 582 N N . SER A 1 77 ? 41.511 3.975 -59.905 1.00 74.06 77 SER A N 1
ATOM 583 C CA . SER A 1 77 ? 40.969 3.918 -61.271 1.00 74.06 77 SER A CA 1
ATOM 584 C C . SER A 1 77 ? 40.045 5.099 -61.600 1.00 74.06 77 SER A C 1
ATOM 586 O O . SER A 1 77 ? 39.737 5.297 -62.775 1.00 74.06 77 SER A O 1
ATOM 588 N N . GLY A 1 78 ? 39.680 5.918 -60.605 1.00 71.25 78 GLY A N 1
ATOM 589 C CA . GLY A 1 78 ? 38.782 7.065 -60.755 1.00 71.25 78 GLY A CA 1
ATOM 590 C C . GLY A 1 78 ? 37.305 6.761 -60.491 1.00 71.25 78 GLY A C 1
ATOM 591 O O . GLY A 1 78 ? 36.478 7.631 -60.746 1.00 71.25 78 GLY A O 1
ATOM 592 N N . ASP A 1 79 ? 36.979 5.564 -59.996 1.00 78.69 79 ASP A N 1
ATOM 593 C CA . ASP A 1 79 ? 35.606 5.163 -59.674 1.00 78.69 79 ASP A CA 1
ATOM 594 C C . ASP A 1 79 ? 35.297 5.437 -58.194 1.00 78.69 79 ASP A C 1
ATOM 596 O O . ASP A 1 79 ? 36.176 5.277 -57.338 1.00 78.69 79 ASP A O 1
ATOM 600 N N . LEU A 1 80 ? 34.051 5.817 -57.894 1.00 80.75 80 LEU A N 1
ATOM 601 C CA . LEU A 1 80 ? 33.563 5.956 -56.520 1.00 80.75 80 LEU A CA 1
ATOM 602 C C . LEU A 1 80 ? 33.342 4.580 -55.893 1.00 80.75 80 LEU A C 1
ATOM 604 O O . LEU A 1 80 ? 32.840 3.662 -56.542 1.00 80.75 80 LEU A O 1
ATOM 608 N N . GLN A 1 81 ? 33.761 4.429 -54.642 1.00 85.06 81 GLN A N 1
ATOM 609 C CA . GLN A 1 81 ? 33.633 3.203 -53.860 1.00 85.06 81 GLN A CA 1
ATOM 610 C C . GLN A 1 81 ? 33.132 3.546 -52.464 1.00 85.06 81 GLN A C 1
ATOM 612 O O . GLN A 1 81 ? 33.626 4.499 -51.858 1.00 85.06 81 GLN A O 1
ATOM 617 N N . ASN A 1 82 ? 32.170 2.770 -51.968 1.00 87.88 82 ASN A N 1
ATOM 618 C CA . ASN A 1 82 ? 31.659 2.928 -50.616 1.00 87.88 82 ASN A CA 1
ATOM 619 C C . ASN A 1 82 ? 32.712 2.468 -49.593 1.00 87.88 82 ASN A C 1
ATOM 621 O O . ASN A 1 82 ? 33.395 1.460 -49.789 1.00 87.88 82 ASN A O 1
ATOM 625 N N . ALA A 1 83 ? 32.841 3.203 -48.495 1.00 88.00 83 ALA A N 1
ATOM 626 C CA . ALA A 1 83 ? 33.692 2.857 -47.360 1.00 88.00 83 ALA A CA 1
ATOM 627 C C . ALA A 1 83 ? 32.923 2.844 -46.031 1.00 88.00 83 ALA A C 1
ATOM 629 O O . ALA A 1 83 ? 33.544 2.812 -44.971 1.00 88.00 83 ALA A O 1
ATOM 630 N N . GLY A 1 84 ? 31.593 2.852 -46.082 1.00 87.81 84 GLY A N 1
ATOM 631 C CA . GLY A 1 84 ? 30.716 2.719 -44.926 1.00 87.81 84 GLY A CA 1
ATOM 632 C C . GLY A 1 84 ? 29.396 3.434 -45.169 1.00 87.81 84 GLY A C 1
ATOM 633 O O . GLY A 1 84 ? 29.370 4.520 -45.744 1.00 87.81 84 GLY A O 1
ATOM 634 N N . TYR A 1 85 ? 28.301 2.831 -44.722 1.00 92.12 85 TYR A N 1
ATOM 635 C CA . TYR A 1 85 ? 26.981 3.444 -44.769 1.00 92.12 85 TYR A CA 1
ATOM 636 C C . TYR A 1 85 ? 26.202 3.139 -43.495 1.00 92.12 85 TYR A C 1
ATOM 638 O O . TYR A 1 85 ? 26.555 2.218 -42.753 1.00 92.12 85 TYR A O 1
ATOM 646 N N . LEU A 1 86 ? 25.144 3.909 -43.267 1.00 90.06 86 LEU A N 1
ATOM 647 C CA . LEU A 1 86 ? 24.143 3.622 -42.251 1.00 90.06 86 LEU A CA 1
ATOM 648 C C . LEU A 1 86 ? 22.757 3.960 -42.806 1.00 90.06 86 LEU A C 1
ATOM 650 O O . LEU A 1 86 ? 22.625 4.878 -43.617 1.00 90.06 86 LEU A O 1
ATOM 654 N N . GLU A 1 87 ? 21.755 3.192 -42.401 1.00 91.69 87 GLU A N 1
ATOM 655 C CA . GLU A 1 87 ? 20.353 3.488 -42.690 1.00 91.69 87 GLU A CA 1
ATOM 656 C C . GLU A 1 87 ? 19.868 4.603 -41.765 1.00 91.69 87 GLU A C 1
ATOM 658 O O . GLU A 1 87 ? 20.223 4.639 -40.585 1.00 91.69 87 GLU A O 1
ATOM 663 N N . PHE A 1 88 ? 19.113 5.549 -42.314 1.00 90.31 88 PHE A N 1
ATOM 664 C CA . PHE A 1 88 ? 18.501 6.608 -41.538 1.00 90.31 88 PHE A CA 1
ATOM 665 C C . PHE A 1 88 ? 17.176 6.121 -40.964 1.00 90.31 88 PHE A C 1
ATOM 667 O O . PHE A 1 88 ? 16.259 5.825 -41.711 1.00 90.31 88 PHE A O 1
ATOM 674 N N . GLU A 1 89 ? 17.058 6.064 -39.640 1.00 87.94 89 GLU A N 1
ATOM 675 C CA . GLU A 1 89 ? 15.829 5.629 -38.953 1.00 87.94 89 GLU A CA 1
ATOM 676 C C . GLU A 1 89 ? 15.067 6.808 -38.314 1.00 87.94 89 GLU A C 1
ATOM 678 O O . GLU A 1 89 ? 14.179 6.614 -37.493 1.00 87.94 89 GLU A O 1
ATOM 683 N N . GLY A 1 90 ? 15.414 8.051 -38.677 1.00 80.38 90 GLY A N 1
ATOM 684 C CA . GLY A 1 90 ? 14.836 9.272 -38.094 1.00 80.38 90 GLY A CA 1
ATOM 685 C C . GLY A 1 90 ? 15.686 9.919 -36.993 1.00 80.38 90 GLY A C 1
ATOM 686 O O . GLY A 1 90 ? 15.466 11.083 -36.661 1.00 80.38 90 GLY A O 1
ATOM 687 N N . ASP A 1 91 ? 16.703 9.215 -36.493 1.00 85.56 91 ASP A N 1
ATOM 688 C CA . ASP A 1 91 ? 17.625 9.685 -35.454 1.00 85.56 91 ASP A CA 1
ATOM 689 C C . ASP A 1 91 ? 19.034 10.006 -35.982 1.00 85.56 91 ASP A C 1
ATOM 691 O O . ASP A 1 91 ? 19.398 9.750 -37.130 1.00 85.56 91 ASP A O 1
ATOM 695 N N . GLN A 1 92 ? 19.855 10.621 -35.128 1.00 85.25 92 GLN A N 1
ATOM 696 C CA . GLN A 1 92 ? 21.232 10.981 -35.462 1.00 85.25 92 GLN A CA 1
ATOM 697 C C . GLN A 1 92 ? 22.059 9.761 -35.892 1.00 85.25 92 GLN A C 1
ATOM 699 O O . GLN A 1 92 ? 22.092 8.739 -35.213 1.00 85.25 92 GLN A O 1
ATOM 704 N N . LEU A 1 93 ? 22.825 9.926 -36.972 1.00 89.31 93 LEU A N 1
ATOM 705 C CA . LEU A 1 93 ? 23.697 8.887 -37.506 1.00 89.31 93 LEU A CA 1
ATOM 706 C C . LEU A 1 93 ? 25.135 9.036 -37.015 1.00 89.31 93 LEU A C 1
ATOM 708 O O . LEU A 1 93 ? 25.674 10.139 -36.915 1.00 89.31 93 LEU A O 1
ATOM 712 N N . ALA A 1 94 ? 25.778 7.897 -36.768 1.00 89.50 94 ALA A N 1
ATOM 713 C CA . ALA A 1 94 ? 27.209 7.787 -36.509 1.00 89.50 94 ALA A CA 1
ATOM 714 C C . ALA A 1 94 ? 27.828 6.821 -37.530 1.00 89.50 94 ALA A C 1
ATOM 716 O O . ALA A 1 94 ? 28.008 5.632 -37.269 1.00 89.50 94 ALA A O 1
ATOM 717 N N . VAL A 1 95 ? 28.135 7.334 -38.721 1.00 89.38 95 VAL A N 1
ATOM 718 C CA . VAL A 1 95 ? 28.632 6.529 -39.842 1.00 89.38 95 VAL A CA 1
ATOM 719 C C . VAL A 1 95 ? 30.098 6.167 -39.604 1.00 89.38 95 VAL A C 1
ATOM 721 O O . VAL A 1 95 ? 30.959 7.041 -39.476 1.00 89.38 95 VAL A O 1
ATOM 724 N N . ALA A 1 96 ? 30.398 4.869 -39.552 1.00 89.62 96 ALA A N 1
ATOM 725 C CA . ALA A 1 96 ? 31.769 4.372 -39.488 1.00 89.62 96 ALA A CA 1
ATOM 726 C C . ALA A 1 96 ? 32.388 4.351 -40.893 1.00 89.62 96 ALA A C 1
ATOM 728 O O . ALA A 1 96 ? 32.023 3.529 -41.731 1.00 89.62 96 ALA A O 1
ATOM 729 N N . VAL A 1 97 ? 33.346 5.244 -41.136 1.00 90.88 97 VAL A N 1
ATOM 730 C CA . VAL A 1 97 ? 34.054 5.385 -42.413 1.00 90.88 97 VAL A CA 1
ATOM 731 C C . VAL A 1 97 ? 35.394 4.650 -42.331 1.00 90.88 97 VAL A C 1
ATOM 733 O O . VAL A 1 97 ? 36.260 5.020 -41.538 1.00 90.88 97 VAL A O 1
ATOM 736 N N . TRP A 1 98 ? 35.583 3.592 -43.116 1.00 88.62 98 TRP A N 1
ATOM 737 C CA . TRP A 1 98 ? 36.731 2.685 -42.990 1.00 88.62 98 TRP A CA 1
ATOM 738 C C . TRP A 1 98 ? 37.988 3.183 -43.727 1.00 88.62 98 TRP A C 1
ATOM 740 O O . TRP A 1 98 ? 37.939 3.666 -44.863 1.00 88.62 98 TRP A O 1
ATOM 750 N N . ALA A 1 99 ? 39.148 3.052 -43.074 1.00 87.75 99 ALA A N 1
ATOM 751 C CA . ALA A 1 99 ? 40.447 3.433 -43.630 1.00 87.75 99 ALA A CA 1
ATOM 752 C C . ALA A 1 99 ? 40.964 2.391 -44.634 1.00 87.75 99 ALA A C 1
ATOM 754 O O . ALA A 1 99 ? 40.670 1.205 -44.514 1.00 87.75 99 ALA A O 1
ATOM 755 N N . SER A 1 100 ? 41.819 2.793 -45.577 1.00 85.25 100 SER A N 1
ATOM 756 C CA . SER A 1 100 ? 42.558 1.834 -46.404 1.00 85.25 100 SER A CA 1
ATOM 757 C C . SER A 1 100 ? 43.622 1.126 -45.574 1.00 85.25 100 SER A C 1
ATOM 759 O O . SER A 1 100 ? 44.503 1.761 -44.987 1.00 85.25 100 SER A O 1
ATOM 761 N N . GLU A 1 101 ? 43.666 -0.197 -45.685 1.00 81.25 101 GLU A N 1
ATOM 762 C CA . GLU A 1 101 ? 44.820 -0.973 -45.245 1.00 81.25 101 GLU A CA 1
ATOM 763 C C . GLU A 1 101 ? 46.032 -0.669 -46.143 1.00 81.25 101 GLU A C 1
ATOM 765 O O . GLU A 1 101 ? 45.908 -0.345 -47.335 1.00 81.25 101 GLU A O 1
ATOM 770 N N . SER A 1 102 ? 47.238 -0.759 -45.577 1.00 75.25 102 SER A N 1
ATOM 771 C CA . SER A 1 102 ? 48.466 -0.345 -46.261 1.00 75.25 102 SER A CA 1
ATOM 772 C C . SER A 1 102 ? 48.688 -1.104 -47.577 1.00 75.25 102 SER A C 1
ATOM 774 O O . SER A 1 102 ? 49.015 -2.290 -47.591 1.00 75.25 102 SER A O 1
ATOM 776 N N . GLY A 1 103 ? 48.563 -0.391 -48.700 1.00 67.50 103 GLY A N 1
ATOM 777 C CA . GLY A 1 103 ? 48.841 -0.915 -50.039 1.00 67.50 103 GLY A CA 1
ATOM 778 C C . GLY A 1 103 ? 47.687 -1.660 -50.716 1.00 67.50 103 GLY A C 1
ATOM 779 O O . GLY A 1 103 ? 47.912 -2.194 -51.803 1.00 67.50 103 GLY A O 1
ATOM 780 N N . LEU A 1 104 ? 46.488 -1.686 -50.116 1.00 72.62 104 LEU A N 1
ATOM 781 C CA . LEU A 1 104 ? 45.307 -2.353 -50.683 1.00 72.62 104 LEU A CA 1
ATOM 782 C C . LEU A 1 104 ? 44.320 -1.392 -51.364 1.00 72.62 104 LEU A C 1
ATOM 784 O O . LEU A 1 104 ? 43.682 -1.798 -52.331 1.00 72.62 104 LEU A O 1
ATOM 788 N N . GLY A 1 105 ? 44.249 -0.121 -50.946 1.00 73.69 105 GLY A N 1
ATOM 789 C CA . GLY A 1 105 ? 43.379 0.884 -51.574 1.00 73.69 105 GLY A CA 1
ATOM 790 C C . GLY A 1 105 ? 41.884 0.583 -51.417 1.00 73.69 105 GLY A C 1
ATOM 791 O O . GLY A 1 105 ? 41.107 0.906 -52.310 1.00 73.69 105 GLY A O 1
ATOM 792 N N . ASN A 1 106 ? 41.516 -0.084 -50.321 1.00 78.25 106 ASN A N 1
ATOM 793 C CA . ASN A 1 106 ? 40.175 -0.581 -49.999 1.00 78.25 106 ASN A CA 1
ATOM 794 C C . ASN A 1 106 ? 39.396 0.325 -49.025 1.00 78.25 106 ASN A C 1
ATOM 796 O O . ASN A 1 106 ? 38.432 -0.131 -48.425 1.00 78.25 106 ASN A O 1
ATOM 800 N N . GLY A 1 107 ? 39.818 1.579 -48.852 1.00 84.25 107 GLY A N 1
ATOM 801 C CA . GLY A 1 107 ? 39.177 2.556 -47.970 1.00 84.25 107 GLY A CA 1
ATOM 802 C C . GLY A 1 107 ? 39.851 3.925 -48.065 1.00 84.25 107 GLY A C 1
ATOM 803 O O . GLY A 1 107 ? 40.658 4.165 -48.968 1.00 84.25 107 GLY A O 1
ATOM 804 N N . PHE A 1 108 ? 39.573 4.809 -47.110 1.00 88.88 108 PHE A N 1
ATOM 805 C CA . PHE A 1 108 ? 40.117 6.170 -47.106 1.00 88.88 108 PHE A CA 1
ATOM 806 C C . PHE A 1 108 ? 41.584 6.236 -46.651 1.00 88.88 108 PHE A C 1
ATOM 808 O O . PHE A 1 108 ? 41.990 5.596 -45.674 1.00 88.88 108 PHE A O 1
ATOM 815 N N . ALA A 1 109 ? 42.402 7.044 -47.326 1.00 86.69 109 ALA A N 1
ATOM 816 C CA . ALA A 1 109 ? 43.719 7.433 -46.837 1.00 86.69 109 ALA A CA 1
ATOM 817 C C . ALA A 1 109 ? 43.622 8.702 -45.973 1.00 86.69 109 ALA A C 1
ATOM 819 O O . ALA A 1 109 ? 42.739 9.539 -46.140 1.00 86.69 109 ALA A O 1
ATOM 820 N N . ALA A 1 110 ? 44.551 8.865 -45.027 1.00 83.31 110 ALA A N 1
ATOM 821 C CA . ALA A 1 110 ? 44.584 10.056 -44.181 1.00 83.31 110 ALA A CA 1
ATOM 822 C C . ALA A 1 110 ? 44.729 11.335 -45.031 1.00 83.31 110 ALA A C 1
ATOM 824 O O . ALA A 1 110 ? 45.719 11.487 -45.753 1.00 83.31 110 ALA A O 1
ATOM 825 N N . GLY A 1 111 ? 43.775 12.258 -44.887 1.00 81.88 111 GLY A N 1
ATOM 826 C CA . GLY A 1 111 ? 43.700 13.504 -45.652 1.00 81.88 111 GLY A CA 1
ATOM 827 C C . GLY A 1 111 ? 42.820 13.468 -46.900 1.00 81.88 111 GLY A C 1
ATOM 828 O O . GLY A 1 111 ? 42.746 14.490 -47.580 1.00 81.88 111 GLY A O 1
ATOM 829 N N . ASP A 1 112 ? 42.168 12.343 -47.196 1.00 88.62 112 ASP A N 1
ATOM 830 C CA . ASP A 1 112 ? 41.177 12.263 -48.269 1.00 88.62 112 ASP A CA 1
ATOM 831 C C . ASP A 1 112 ? 39.892 13.025 -47.897 1.00 88.62 112 ASP A C 1
ATOM 833 O O . ASP A 1 112 ? 39.500 13.096 -46.730 1.00 88.62 112 ASP A O 1
ATOM 837 N N . GLU A 1 113 ? 39.240 13.601 -48.906 1.00 86.38 113 GLU A N 1
ATOM 838 C CA . GLU A 1 113 ? 37.931 14.245 -48.779 1.00 86.38 113 GLU A CA 1
ATOM 839 C C . GLU A 1 113 ? 36.827 13.186 -48.848 1.00 86.38 113 GLU A C 1
ATOM 841 O O . GLU A 1 113 ? 36.875 12.287 -49.693 1.00 86.38 113 GLU A O 1
ATOM 846 N N . ILE A 1 114 ? 35.848 13.283 -47.949 1.00 89.31 114 ILE A N 1
ATOM 847 C CA . ILE A 1 114 ? 34.729 12.341 -47.866 1.00 89.31 114 ILE A CA 1
ATOM 848 C C . ILE A 1 114 ? 33.617 12.831 -48.788 1.00 89.31 114 ILE A C 1
ATOM 850 O O . ILE A 1 114 ? 33.112 13.936 -48.608 1.00 89.31 114 ILE A O 1
ATOM 854 N N . GLN A 1 115 ? 33.233 12.008 -49.762 1.00 89.62 115 GLN A N 1
ATOM 855 C CA . GLN A 1 115 ? 32.080 12.286 -50.615 1.00 89.62 115 GLN A CA 1
ATOM 856 C C . GLN A 1 115 ? 30.858 11.564 -50.065 1.00 89.62 115 GLN A C 1
ATOM 858 O O . GLN A 1 115 ? 30.961 10.413 -49.648 1.00 89.62 115 GLN A O 1
ATOM 863 N N . TRP A 1 116 ? 29.705 12.221 -50.078 1.00 89.88 116 TRP A N 1
ATOM 864 C CA . TRP A 1 116 ? 28.477 11.668 -49.520 1.00 89.88 116 TRP A CA 1
ATOM 865 C C . TRP A 1 116 ? 27.488 11.347 -50.632 1.00 89.88 116 TRP A C 1
ATOM 867 O O . TRP A 1 116 ? 27.334 12.113 -51.586 1.00 89.88 116 TRP A O 1
ATOM 877 N N . ALA A 1 117 ? 26.817 10.208 -50.511 1.00 88.31 117 ALA A N 1
ATOM 878 C CA . ALA A 1 117 ? 25.691 9.869 -51.365 1.00 88.31 117 ALA A CA 1
ATOM 879 C C . ALA A 1 117 ? 24.585 9.232 -50.528 1.00 88.31 117 ALA A C 1
ATOM 881 O O . ALA A 1 117 ? 24.871 8.461 -49.611 1.00 88.31 117 ALA A O 1
ATOM 882 N N . MET A 1 118 ? 23.341 9.543 -50.869 1.00 88.88 118 MET A N 1
ATOM 883 C CA . MET A 1 118 ? 22.171 8.853 -50.336 1.00 88.88 118 MET A CA 1
ATOM 884 C C . MET A 1 118 ? 21.677 7.813 -51.337 1.00 88.88 118 MET A C 1
ATOM 886 O O . MET A 1 118 ? 21.777 8.019 -52.548 1.00 88.88 118 MET A O 1
ATOM 890 N N . TYR A 1 119 ? 21.137 6.709 -50.843 1.00 87.69 119 TYR A N 1
ATOM 891 C CA . TYR A 1 119 ? 20.311 5.801 -51.624 1.00 87.69 119 TYR A CA 1
ATOM 892 C C . TYR A 1 119 ? 18.879 5.909 -51.131 1.00 87.69 119 TYR A C 1
ATOM 894 O O . TYR A 1 119 ? 18.588 5.494 -50.010 1.00 87.69 119 TYR A O 1
ATOM 902 N N . ASP A 1 120 ? 18.035 6.485 -51.981 1.00 84.62 120 ASP A N 1
ATOM 903 C CA . ASP A 1 120 ? 16.599 6.571 -51.763 1.00 84.62 120 ASP A CA 1
ATOM 904 C C . ASP A 1 120 ? 16.009 5.178 -52.001 1.00 84.62 120 ASP A C 1
ATOM 906 O O . ASP A 1 120 ? 15.975 4.692 -53.142 1.00 84.62 120 ASP A O 1
ATOM 910 N N . GLN A 1 121 ? 15.598 4.501 -50.925 1.00 79.06 121 GLN A N 1
ATOM 911 C CA . GLN A 1 121 ? 15.065 3.138 -51.030 1.00 79.06 121 GLN A CA 1
ATOM 912 C C . GLN A 1 121 ? 13.704 3.113 -51.738 1.00 79.06 121 GLN A C 1
ATOM 914 O O . GLN A 1 121 ? 13.384 2.135 -52.423 1.00 79.06 121 GLN A O 1
ATOM 919 N N . SER A 1 122 ? 12.931 4.194 -51.627 1.00 74.69 122 SER A N 1
ATOM 920 C CA . SER A 1 122 ? 11.599 4.321 -52.220 1.00 74.69 122 SER A CA 1
ATOM 921 C C . SER A 1 122 ? 11.669 4.553 -53.732 1.00 74.69 122 SER A C 1
ATOM 923 O O . SER A 1 122 ? 10.881 3.977 -54.491 1.00 74.69 122 SER A O 1
ATOM 925 N N . ALA A 1 123 ? 12.636 5.352 -54.187 1.00 71.69 123 ALA A N 1
ATOM 926 C CA . ALA A 1 123 ? 12.893 5.612 -55.602 1.00 71.69 123 ALA A CA 1
ATOM 927 C C . ALA A 1 123 ? 13.832 4.576 -56.251 1.00 71.69 123 ALA A C 1
ATOM 929 O O . ALA A 1 123 ? 13.832 4.423 -57.477 1.00 71.69 123 ALA A O 1
ATOM 930 N N . GLY A 1 124 ? 14.618 3.846 -55.452 1.00 76.06 124 GLY A N 1
ATOM 931 C CA . GLY A 1 124 ? 15.648 2.921 -55.926 1.00 76.06 124 GLY A CA 1
ATOM 932 C C . GLY A 1 124 ? 16.808 3.629 -56.636 1.00 76.06 124 GLY A C 1
ATOM 933 O O . GLY A 1 124 ? 17.374 3.080 -57.588 1.00 76.06 124 GLY A O 1
ATOM 934 N N . GLU A 1 125 ? 17.135 4.855 -56.218 1.00 78.81 125 GLU A N 1
ATOM 935 C CA . GLU A 1 125 ? 18.110 5.736 -56.870 1.00 78.81 125 GLU A CA 1
ATOM 936 C C . GLU A 1 125 ? 19.207 6.192 -55.895 1.00 78.81 125 GLU A C 1
ATOM 938 O O . GLU A 1 125 ? 18.959 6.430 -54.717 1.00 78.81 125 GLU A O 1
ATOM 943 N N . THR A 1 126 ? 20.445 6.327 -56.387 1.00 79.62 126 THR A N 1
ATOM 944 C CA . THR A 1 126 ? 21.557 6.917 -55.626 1.00 79.62 126 THR A CA 1
ATOM 945 C C . THR A 1 126 ? 21.762 8.374 -56.030 1.00 79.62 126 THR A C 1
ATOM 947 O O . THR A 1 126 ? 22.003 8.661 -57.204 1.00 79.62 126 THR A O 1
ATOM 950 N N . VAL A 1 127 ? 21.762 9.283 -55.056 1.00 81.81 127 VAL A N 1
ATOM 951 C CA . VAL A 1 127 ? 21.902 10.731 -55.249 1.00 81.81 127 VAL A CA 1
ATOM 952 C C . VAL A 1 127 ? 23.169 11.232 -54.554 1.00 81.81 127 VAL A C 1
ATOM 954 O O . VAL A 1 127 ? 23.416 10.921 -53.392 1.00 81.81 127 VAL A O 1
ATOM 957 N N . LEU A 1 128 ? 23.992 12.012 -55.263 1.00 81.19 128 LEU A N 1
ATOM 958 C CA . LEU A 1 128 ? 25.182 12.646 -54.682 1.00 81.19 128 LEU A CA 1
ATOM 959 C C . LEU A 1 128 ? 24.795 13.868 -53.844 1.00 81.19 128 LEU A C 1
ATOM 961 O O . LEU A 1 128 ? 23.948 14.668 -54.251 1.00 81.19 128 LEU A O 1
ATOM 965 N N . LEU A 1 129 ? 25.462 14.023 -52.703 1.00 85.88 129 LEU A N 1
ATOM 966 C CA . LEU A 1 129 ? 25.220 15.101 -51.755 1.00 85.88 129 LEU A CA 1
ATOM 967 C C . LEU A 1 129 ? 26.420 16.051 -51.692 1.00 85.88 129 LEU A C 1
ATOM 969 O O . LEU A 1 129 ? 27.570 15.620 -51.580 1.00 85.88 129 LEU A O 1
ATOM 973 N N . ASP A 1 130 ? 26.134 17.348 -51.707 1.00 83.00 130 ASP A N 1
ATOM 974 C CA . ASP A 1 130 ? 27.048 18.382 -51.242 1.00 83.00 130 ASP A CA 1
ATOM 975 C C . ASP A 1 130 ? 26.982 18.410 -49.708 1.00 83.00 130 ASP A C 1
ATOM 977 O O . ASP A 1 130 ? 25.913 18.601 -49.126 1.00 83.00 130 ASP A O 1
ATOM 981 N N . ALA A 1 131 ? 28.122 18.200 -49.048 1.00 86.94 131 ALA A N 1
ATOM 982 C CA . ALA A 1 131 ? 28.218 18.152 -47.592 1.00 86.94 131 ALA A CA 1
ATOM 983 C C . ALA A 1 131 ? 29.211 19.192 -47.070 1.00 86.94 131 ALA A C 1
ATOM 985 O O . ALA A 1 131 ? 30.314 19.326 -47.605 1.00 86.94 131 ALA A O 1
ATOM 986 N N . GLU A 1 132 ? 28.862 19.882 -45.985 1.00 89.62 132 GLU A N 1
ATOM 987 C CA . GLU A 1 132 ? 29.823 20.686 -45.225 1.00 89.62 132 GLU A CA 1
ATOM 988 C C . GLU A 1 132 ? 30.233 19.937 -43.954 1.00 89.62 132 GLU A C 1
ATOM 990 O O . GLU A 1 132 ? 29.386 19.494 -43.175 1.00 89.62 132 GLU A O 1
ATOM 995 N N . MET A 1 133 ? 31.542 19.804 -43.738 1.00 88.00 133 MET A N 1
ATOM 996 C CA . MET A 1 133 ? 32.117 19.115 -42.582 1.00 88.00 133 MET A CA 1
ATOM 997 C C . MET A 1 133 ? 32.622 20.111 -41.528 1.00 88.00 133 MET A C 1
ATOM 999 O O . MET A 1 133 ? 33.159 21.171 -41.855 1.00 88.00 133 MET A O 1
ATOM 1003 N N . ASN A 1 134 ? 32.525 19.743 -40.250 1.00 85.94 134 ASN A N 1
ATOM 1004 C CA . ASN A 1 134 ? 33.069 20.522 -39.142 1.00 85.94 134 ASN A CA 1
ATOM 1005 C C . ASN A 1 134 ? 34.602 20.374 -39.048 1.00 85.94 134 ASN A C 1
ATOM 1007 O O . ASN A 1 134 ? 35.117 19.301 -38.729 1.00 85.94 134 ASN A O 1
ATOM 1011 N N . GLY A 1 135 ? 35.334 21.465 -39.283 1.00 83.62 135 GLY A N 1
ATOM 1012 C CA . GLY A 1 135 ? 36.797 21.523 -39.165 1.00 83.62 135 GLY A CA 1
ATOM 1013 C C . GLY A 1 135 ? 37.335 21.874 -37.768 1.00 83.62 135 GLY A C 1
ATOM 1014 O O . GLY A 1 135 ? 38.553 21.973 -37.595 1.00 83.62 135 GLY A O 1
ATOM 1015 N N . GLU A 1 136 ? 36.469 22.097 -36.774 1.00 81.44 136 GLU A N 1
ATOM 1016 C CA . GLU A 1 136 ? 36.871 22.466 -35.412 1.00 81.44 136 GLU A CA 1
ATOM 1017 C C . GLU A 1 136 ? 37.107 21.228 -34.534 1.00 81.44 136 GLU A C 1
ATOM 1019 O O . GLU A 1 136 ? 36.245 20.360 -34.389 1.00 81.44 136 GLU A O 1
ATOM 1024 N N . ALA A 1 137 ? 38.268 21.169 -33.875 1.00 69.62 137 ALA A N 1
ATOM 1025 C CA . ALA A 1 137 ? 38.613 20.065 -32.979 1.00 69.62 137 ALA A CA 1
ATOM 1026 C C . ALA A 1 137 ? 37.558 19.901 -31.855 1.00 69.62 137 ALA A C 1
ATOM 1028 O O . ALA A 1 137 ? 37.198 20.895 -31.217 1.00 69.62 137 ALA A O 1
ATOM 1029 N N . PRO A 1 138 ? 37.107 18.670 -31.539 1.00 73.19 138 PRO A N 1
ATOM 1030 C CA . PRO A 1 138 ? 37.730 17.384 -31.871 1.00 73.19 138 PRO A CA 1
ATOM 1031 C C . PRO A 1 138 ? 37.389 16.805 -33.258 1.00 73.19 138 PRO A C 1
ATOM 1033 O O . PRO A 1 138 ? 37.889 15.724 -33.567 1.00 73.19 138 PRO A O 1
ATOM 1036 N N . PHE A 1 139 ? 36.589 17.493 -34.078 1.00 83.19 139 PHE A N 1
ATOM 1037 C CA . PHE A 1 139 ? 36.176 17.033 -35.405 1.00 83.19 139 PHE A CA 1
ATOM 1038 C C . PHE A 1 139 ? 37.179 17.413 -36.507 1.00 83.19 139 PHE A C 1
ATOM 1040 O O . PHE A 1 139 ? 38.031 18.289 -36.323 1.00 83.19 139 PHE A O 1
ATOM 1047 N N . SER A 1 140 ? 37.108 16.724 -37.648 1.00 83.12 140 SER A N 1
ATOM 1048 C CA . SER A 1 140 ? 37.925 17.004 -38.830 1.00 83.12 140 SER A CA 1
ATOM 1049 C C . SER A 1 140 ? 37.083 17.075 -40.104 1.00 83.12 140 SER A C 1
ATOM 1051 O O . SER A 1 140 ? 36.181 16.264 -40.305 1.00 83.12 140 SER A O 1
ATOM 1053 N N . GLU A 1 141 ? 37.437 18.020 -40.981 1.00 86.31 141 GLU A N 1
ATOM 1054 C CA . GLU A 1 141 ? 36.834 18.216 -42.309 1.00 86.31 141 GLU A CA 1
ATOM 1055 C C . GLU A 1 141 ? 37.319 17.212 -43.372 1.00 86.31 141 GLU A C 1
ATOM 1057 O O . GLU A 1 141 ? 36.758 17.126 -44.459 1.00 86.31 141 GLU A O 1
ATOM 1062 N N . ILE A 1 142 ? 38.359 16.441 -43.054 1.00 88.94 142 ILE A N 1
ATOM 1063 C CA . ILE A 1 142 ? 38.987 15.429 -43.912 1.00 88.94 142 ILE A CA 1
ATOM 1064 C C . ILE A 1 142 ? 39.096 14.109 -43.156 1.00 88.94 142 ILE A C 1
ATOM 1066 O O . ILE A 1 142 ? 39.027 14.071 -41.926 1.00 88.94 142 ILE A O 1
ATOM 1070 N N . PHE A 1 143 ? 39.336 13.018 -43.880 1.00 89.56 143 PHE A N 1
ATOM 1071 C CA . PHE A 1 143 ? 39.477 11.712 -43.260 1.00 89.56 143 PHE A CA 1
ATOM 1072 C C . PHE A 1 143 ? 40.706 11.625 -42.335 1.00 89.56 143 PHE A C 1
ATOM 1074 O O . PHE A 1 143 ? 41.852 11.827 -42.761 1.00 89.56 143 PHE A O 1
ATOM 1081 N N . VAL A 1 144 ? 40.475 11.242 -41.074 1.00 85.06 144 VAL A N 1
ATOM 1082 C CA . VAL A 1 144 ? 41.510 10.955 -40.070 1.00 85.06 144 VAL A CA 1
ATOM 1083 C C . VAL A 1 144 ? 41.232 9.598 -39.426 1.00 85.06 144 VAL A C 1
ATOM 1085 O O . VAL A 1 144 ? 40.222 9.414 -38.754 1.00 85.06 144 VAL A O 1
ATOM 1088 N N . ALA A 1 145 ? 42.161 8.651 -39.580 1.00 84.12 145 ALA A N 1
ATOM 1089 C CA . ALA A 1 145 ? 42.040 7.322 -38.982 1.00 84.12 145 ALA A CA 1
ATOM 1090 C C . ALA A 1 145 ? 41.946 7.391 -37.443 1.00 84.12 145 ALA A C 1
ATOM 1092 O O . ALA A 1 145 ? 42.779 8.033 -36.796 1.00 84.12 145 ALA A O 1
ATOM 1093 N N . ASN A 1 146 ? 40.968 6.685 -36.870 1.00 80.94 146 ASN A N 1
ATOM 1094 C CA . ASN A 1 146 ? 40.559 6.715 -35.458 1.00 80.94 146 ASN A CA 1
ATOM 1095 C C . ASN A 1 146 ? 40.142 8.113 -34.957 1.00 80.94 146 ASN A C 1
ATOM 1097 O O . ASN A 1 146 ? 40.268 8.411 -33.767 1.00 80.94 146 ASN A O 1
ATOM 1101 N N . GLY A 1 147 ? 39.723 8.990 -35.872 1.00 81.19 147 GLY A N 1
ATOM 1102 C CA . GLY A 1 147 ? 39.248 10.340 -35.585 1.00 81.19 147 GLY A CA 1
ATOM 1103 C C . GLY A 1 147 ? 37.724 10.443 -35.532 1.00 81.19 147 GLY A C 1
ATOM 1104 O O . GLY A 1 147 ? 37.005 9.479 -35.792 1.00 81.19 147 GLY A O 1
ATOM 1105 N N . PHE A 1 148 ? 37.248 11.651 -35.233 1.00 80.06 148 PHE A N 1
ATOM 1106 C CA . PHE A 1 148 ? 35.832 12.009 -35.256 1.00 80.06 148 PHE A CA 1
ATOM 1107 C C . PHE A 1 148 ? 35.571 13.030 -36.366 1.00 80.06 148 PHE A C 1
ATOM 1109 O O . PHE A 1 148 ? 36.363 13.954 -36.561 1.00 80.06 148 PHE A O 1
ATOM 1116 N N . GLY A 1 149 ? 34.468 12.872 -37.089 1.00 87.31 149 GLY A N 1
ATOM 1117 C CA . GLY A 1 149 ? 33.932 13.859 -38.025 1.00 87.31 149 GLY A CA 1
ATOM 1118 C C . GLY A 1 149 ? 32.538 14.295 -37.613 1.00 87.31 149 GLY A C 1
ATOM 1119 O O . GLY A 1 149 ? 31.866 13.592 -36.863 1.00 87.31 149 GLY A O 1
ATOM 1120 N N . GLN A 1 150 ? 32.099 15.433 -38.134 1.00 91.12 150 GLN A N 1
ATOM 1121 C CA . GLN A 1 150 ? 30.711 15.860 -38.022 1.00 91.12 150 GLN A CA 1
ATOM 1122 C C . GLN A 1 150 ? 30.289 16.529 -39.329 1.00 91.12 150 GLN A C 1
ATOM 1124 O O . GLN A 1 150 ? 30.997 17.416 -39.808 1.00 91.12 150 GLN A O 1
ATOM 1129 N N . VAL A 1 151 ? 29.152 16.120 -39.885 1.00 91.69 151 VAL A N 1
ATOM 1130 C CA . VAL A 1 151 ? 28.508 16.795 -41.018 1.00 91.69 151 VAL A CA 1
ATOM 1131 C C . VAL A 1 151 ? 27.588 17.880 -40.461 1.00 91.69 151 VAL A C 1
ATOM 1133 O O . VAL A 1 151 ? 26.726 17.601 -39.631 1.00 91.69 151 VAL A O 1
ATOM 1136 N N . THR A 1 152 ? 27.774 19.124 -40.897 1.00 89.25 152 THR A N 1
ATOM 1137 C CA . THR A 1 152 ? 26.974 20.274 -40.446 1.00 89.25 152 THR A CA 1
ATOM 1138 C C . THR A 1 152 ? 25.841 20.627 -41.399 1.00 89.25 152 THR A C 1
ATOM 1140 O O . THR A 1 152 ? 24.881 21.276 -40.986 1.00 89.25 152 THR A O 1
ATOM 1143 N N . SER A 1 153 ? 25.943 20.227 -42.666 1.00 89.19 153 SER A N 1
ATOM 1144 C CA . SER A 1 153 ? 24.880 20.388 -43.656 1.00 89.19 153 SER A CA 1
ATOM 1145 C C . SER A 1 153 ? 25.007 19.337 -44.760 1.00 89.19 153 SER A C 1
ATOM 1147 O O . SER A 1 153 ? 26.115 18.920 -45.102 1.00 89.19 153 SER A O 1
ATOM 1149 N N . LEU A 1 154 ? 23.861 18.915 -45.294 1.00 86.00 154 LEU A N 1
ATOM 1150 C CA . LEU A 1 154 ? 23.733 18.092 -46.492 1.00 86.00 154 LEU A CA 1
ATOM 1151 C C . LEU A 1 154 ? 22.779 18.804 -47.451 1.00 86.00 154 LEU A C 1
ATOM 1153 O O . LEU A 1 154 ? 21.783 19.389 -47.029 1.00 86.00 154 LEU A O 1
ATOM 1157 N N . ALA A 1 155 ? 23.081 18.754 -48.740 1.00 79.75 155 ALA A N 1
ATOM 1158 C CA . ALA A 1 155 ? 22.193 19.204 -49.799 1.00 79.75 155 ALA A CA 1
ATOM 1159 C C . ALA A 1 155 ? 22.341 18.269 -50.998 1.00 79.75 155 ALA A C 1
ATOM 1161 O O . ALA A 1 155 ? 23.445 17.839 -51.318 1.00 79.75 155 ALA A O 1
ATOM 1162 N N . VAL A 1 156 ? 21.247 17.962 -51.694 1.00 77.75 156 VAL A N 1
ATOM 1163 C CA . VAL A 1 156 ? 21.332 17.258 -52.980 1.00 77.75 156 VAL A CA 1
ATOM 1164 C C . VAL A 1 156 ? 22.153 18.112 -53.945 1.00 77.75 156 VAL A C 1
ATOM 1166 O O . VAL A 1 156 ? 21.848 19.292 -54.133 1.00 77.75 156 VAL A O 1
ATOM 1169 N N . ALA A 1 157 ? 23.188 17.530 -54.557 1.00 60.44 157 ALA A N 1
ATOM 1170 C CA . ALA A 1 157 ? 24.072 18.232 -55.481 1.00 60.44 157 ALA A CA 1
ATOM 1171 C C . ALA A 1 157 ? 23.327 18.574 -56.788 1.00 60.44 157 ALA A C 1
ATOM 1173 O O . ALA A 1 157 ? 23.426 17.880 -57.803 1.00 60.44 157 ALA A O 1
ATOM 1174 N N . THR A 1 158 ? 22.530 19.647 -56.780 1.00 48.22 158 THR A N 1
ATOM 1175 C CA . THR A 1 158 ? 21.783 20.106 -57.953 1.00 48.22 158 THR A CA 1
ATOM 1176 C C . THR A 1 158 ? 22.651 21.019 -58.808 1.00 48.22 158 THR A C 1
ATOM 1178 O O . THR A 1 158 ? 22.807 22.213 -58.538 1.00 48.22 158 THR A O 1
ATOM 1181 N N . GLY A 1 159 ? 23.150 20.496 -59.922 1.00 53.41 159 GLY A N 1
ATOM 1182 C CA . GLY A 1 159 ? 23.392 21.335 -61.087 1.00 53.41 159 GLY A CA 1
ATOM 1183 C C . GLY A 1 159 ? 22.056 21.737 -61.714 1.00 53.41 159 GLY A C 1
ATOM 1184 O O . GLY A 1 159 ? 21.620 21.080 -62.649 1.00 53.41 159 GLY A O 1
ATOM 1185 N N . GLY A 1 160 ? 21.410 22.797 -61.215 1.00 43.22 160 GLY A N 1
ATOM 1186 C CA . GLY A 1 160 ? 20.258 23.408 -61.888 1.00 43.22 160 GLY A CA 1
ATOM 1187 C C . GLY A 1 160 ? 19.238 24.049 -60.950 1.00 43.22 160 GLY A C 1
ATOM 1188 O O . GLY A 1 160 ? 18.515 23.363 -60.239 1.00 43.22 160 GLY A O 1
ATOM 1189 N N . SER A 1 161 ? 19.130 25.376 -61.001 1.00 47.66 161 SER A N 1
ATOM 1190 C CA . SER A 1 161 ? 17.938 26.108 -60.562 1.00 47.66 161 SER A CA 1
ATOM 1191 C C . SER A 1 161 ? 17.026 26.356 -61.776 1.00 47.66 161 SER A C 1
ATOM 1193 O O . SER A 1 161 ? 17.530 26.504 -62.889 1.00 47.66 161 SER A O 1
ATOM 1195 N N . CYS A 1 162 ? 15.694 26.415 -61.598 1.00 56.22 162 CYS A N 1
ATOM 1196 C CA . CYS A 1 162 ? 14.732 26.779 -62.666 1.00 56.22 162 CYS A CA 1
ATOM 1197 C C . CYS A 1 162 ? 14.814 28.296 -62.960 1.00 56.22 162 CYS A C 1
ATOM 1199 O O . CYS A 1 162 ? 13.891 29.066 -62.701 1.00 56.22 162 CYS A O 1
ATOM 1201 N N . ALA A 1 163 ? 15.967 28.742 -63.459 1.00 61.31 163 ALA A N 1
ATOM 1202 C CA . ALA A 1 163 ? 16.206 30.072 -63.993 1.00 61.31 163 ALA A CA 1
ATOM 1203 C C . ALA A 1 163 ? 16.880 29.931 -65.359 1.00 61.31 163 ALA A C 1
ATOM 1205 O O . ALA A 1 163 ? 17.724 29.060 -65.553 1.00 61.31 163 ALA A O 1
ATOM 1206 N N . ASP A 1 164 ? 16.514 30.794 -66.302 1.00 67.75 164 ASP A N 1
ATOM 1207 C CA . ASP A 1 164 ? 17.174 30.828 -67.603 1.00 67.75 164 ASP A CA 1
ATOM 1208 C C . ASP A 1 164 ? 18.664 31.153 -67.445 1.00 67.75 164 ASP A C 1
ATOM 1210 O O . ASP A 1 164 ? 19.039 32.228 -66.965 1.00 67.75 164 ASP A O 1
ATOM 1214 N N . ASP A 1 165 ? 19.529 30.247 -67.895 1.00 74.50 165 ASP A N 1
ATOM 1215 C CA . ASP A 1 165 ? 20.960 30.494 -67.996 1.00 74.50 165 ASP A CA 1
ATOM 1216 C C . ASP A 1 165 ? 21.273 31.181 -69.334 1.00 74.50 165 ASP A C 1
ATOM 1218 O O . ASP A 1 165 ? 21.790 30.602 -70.298 1.00 74.50 165 ASP A O 1
ATOM 1222 N N . ASP A 1 166 ? 20.995 32.487 -69.373 1.00 77.38 166 ASP A N 1
ATOM 1223 C CA . ASP A 1 166 ? 21.343 33.368 -70.492 1.00 77.38 166 ASP A CA 1
ATOM 1224 C C . ASP A 1 166 ? 22.849 33.348 -70.826 1.00 77.38 166 ASP A C 1
ATOM 1226 O O . ASP A 1 166 ? 23.253 33.707 -71.941 1.00 77.38 166 ASP A O 1
ATOM 1230 N N . THR A 1 167 ? 23.695 32.926 -69.878 1.00 78.38 167 THR A N 1
ATOM 1231 C CA . THR A 1 167 ? 25.148 32.851 -70.054 1.00 78.38 167 THR A CA 1
ATOM 1232 C C . THR A 1 167 ? 25.537 31.603 -70.846 1.00 78.38 167 THR A C 1
ATOM 1234 O O . THR A 1 167 ? 26.373 31.704 -71.753 1.00 78.38 167 THR A O 1
ATOM 1237 N N . ALA A 1 168 ? 24.894 30.460 -70.586 1.00 68.31 168 ALA A N 1
ATOM 1238 C CA . ALA A 1 168 ? 25.109 29.203 -71.310 1.00 68.31 168 ALA A CA 1
ATOM 1239 C C . ALA A 1 168 ? 24.800 29.318 -72.815 1.00 68.31 168 ALA A C 1
ATOM 1241 O O . ALA A 1 168 ? 25.488 28.722 -73.652 1.00 68.31 168 ALA A O 1
ATOM 1242 N N . VAL A 1 169 ? 23.831 30.161 -73.186 1.00 76.38 169 VAL A N 1
ATOM 1243 C CA . VAL A 1 169 ? 23.424 30.408 -74.582 1.00 76.38 169 VAL A CA 1
ATOM 1244 C C . VAL A 1 169 ? 23.770 31.816 -75.089 1.00 76.38 169 VAL A C 1
ATOM 1246 O O . VAL A 1 169 ? 23.251 32.274 -76.113 1.00 76.38 169 VAL A O 1
ATOM 1249 N N . ALA A 1 170 ? 24.721 32.501 -74.445 1.00 79.69 170 ALA A N 1
ATOM 1250 C CA . ALA A 1 170 ? 25.129 33.866 -74.797 1.00 79.69 170 ALA A CA 1
ATOM 1251 C C . ALA A 1 170 ? 25.570 34.026 -76.269 1.00 79.69 170 ALA A C 1
ATOM 1253 O O . ALA A 1 170 ? 25.431 35.103 -76.853 1.00 79.69 170 ALA A O 1
ATOM 1254 N N . ALA A 1 171 ? 26.045 32.947 -76.905 1.00 79.12 171 ALA A N 1
ATOM 1255 C CA . ALA A 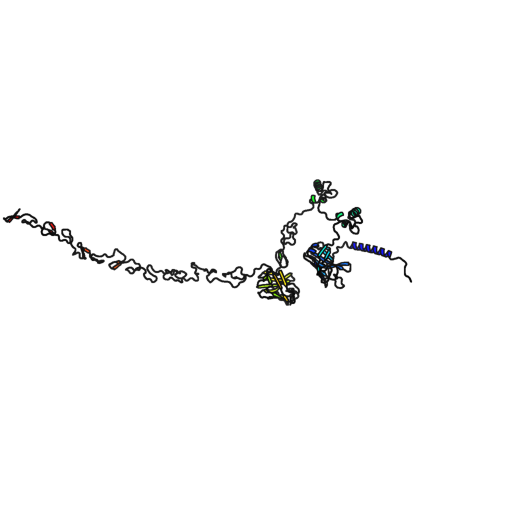1 171 ? 26.395 32.913 -78.328 1.00 79.12 171 ALA A CA 1
ATOM 1256 C C . ALA A 1 171 ? 25.216 33.246 -79.269 1.00 79.12 171 ALA A C 1
ATOM 1258 O O . ALA A 1 171 ? 25.446 33.666 -80.405 1.00 79.12 171 ALA A O 1
ATOM 1259 N N . PHE A 1 172 ? 23.977 33.097 -78.793 1.00 79.69 172 PHE A N 1
ATOM 1260 C CA . PHE A 1 172 ? 22.747 33.409 -79.522 1.00 79.69 172 PHE A CA 1
ATOM 1261 C C . PHE A 1 172 ? 22.042 34.669 -79.004 1.00 79.69 172 PHE A C 1
ATOM 1263 O O . PHE A 1 172 ? 20.964 34.999 -79.484 1.00 79.69 172 PHE A O 1
ATOM 1270 N N . GLY A 1 173 ? 22.669 35.414 -78.086 1.00 78.69 173 GLY A N 1
ATOM 1271 C CA . GLY A 1 173 ? 22.084 36.612 -77.482 1.00 78.69 173 GLY A CA 1
ATOM 1272 C C . GLY A 1 173 ? 21.180 36.331 -76.277 1.00 78.69 173 GLY A C 1
ATOM 1273 O O . GLY A 1 173 ? 20.278 37.127 -76.033 1.00 78.69 173 GLY A O 1
ATOM 1274 N N . GLY A 1 174 ? 21.422 35.232 -75.553 1.00 82.12 174 GLY A N 1
ATOM 1275 C CA . GLY A 1 174 ? 20.612 34.781 -74.413 1.00 82.12 174 GLY A CA 1
ATOM 1276 C C . GLY A 1 174 ? 19.518 33.787 -74.822 1.00 82.12 174 GLY A C 1
ATOM 1277 O O . GLY A 1 174 ? 19.375 33.462 -76.006 1.00 82.12 174 GLY A O 1
ATOM 1278 N N . CYS A 1 175 ? 18.739 33.314 -73.853 1.00 75.62 175 CYS A N 1
ATOM 1279 C CA . CYS A 1 175 ? 17.687 32.308 -74.011 1.00 75.62 175 CYS A CA 1
ATOM 1280 C C . CYS A 1 175 ? 16.627 32.725 -75.035 1.00 75.62 175 CYS A C 1
ATOM 1282 O O . CYS A 1 175 ? 16.312 31.958 -75.947 1.00 75.62 175 CYS A O 1
ATOM 1284 N N . ALA A 1 176 ? 16.202 33.991 -75.021 1.00 79.25 176 ALA A N 1
ATOM 1285 C CA . ALA A 1 176 ? 15.272 34.527 -76.018 1.00 79.25 176 ALA A CA 1
ATOM 1286 C C . ALA A 1 176 ? 15.815 34.457 -77.463 1.00 79.25 176 ALA A C 1
ATOM 1288 O O . ALA A 1 176 ? 15.065 34.212 -78.412 1.00 79.25 176 ALA A O 1
ATOM 1289 N N . GLY A 1 177 ? 17.122 34.664 -77.651 1.00 79.00 177 GLY A N 1
ATOM 1290 C CA . GLY A 1 177 ? 17.760 34.592 -78.966 1.00 79.00 177 GLY A CA 1
ATOM 1291 C C . GLY A 1 177 ? 18.035 33.158 -79.427 1.00 79.00 177 GLY A C 1
ATOM 1292 O O . GLY A 1 177 ? 17.896 32.853 -80.614 1.00 79.00 177 GLY A O 1
ATOM 1293 N N . ALA A 1 178 ? 18.354 32.263 -78.489 1.00 78.69 178 ALA A N 1
ATOM 1294 C CA . ALA A 1 178 ? 18.556 30.841 -78.744 1.00 78.69 178 ALA A CA 1
ATOM 1295 C C . ALA A 1 178 ? 17.251 30.146 -79.170 1.00 78.69 178 ALA A C 1
ATOM 1297 O O . ALA A 1 178 ? 17.227 29.454 -80.190 1.00 78.69 178 ALA A O 1
ATOM 1298 N N . ILE A 1 179 ? 16.145 30.418 -78.469 1.00 78.88 179 ILE A N 1
ATOM 1299 C CA . ILE A 1 179 ? 14.822 29.843 -78.756 1.00 78.88 179 ILE A CA 1
ATOM 1300 C C . ILE A 1 179 ? 14.285 30.343 -80.100 1.00 78.88 179 ILE A C 1
ATOM 1302 O O . ILE A 1 179 ? 13.839 29.543 -80.921 1.00 78.88 179 ILE A O 1
ATOM 1306 N N . ALA A 1 180 ? 14.405 31.644 -80.388 1.00 76.38 180 ALA A N 1
ATOM 1307 C CA . ALA A 1 180 ? 13.954 32.216 -81.659 1.00 76.38 180 ALA A CA 1
ATOM 1308 C C . ALA A 1 180 ? 14.729 31.685 -82.882 1.00 76.38 180 ALA A C 1
ATOM 1310 O O . ALA A 1 180 ? 14.210 31.704 -84.001 1.00 76.38 180 ALA A O 1
ATOM 1311 N N . ALA A 1 181 ? 15.973 31.239 -82.688 1.00 77.06 181 ALA A N 1
ATOM 1312 C CA . ALA A 1 181 ? 16.826 30.742 -83.761 1.00 77.06 181 ALA A CA 1
ATOM 1313 C C . ALA A 1 181 ? 16.763 29.217 -83.940 1.00 77.06 181 ALA A C 1
ATOM 1315 O O . ALA A 1 181 ? 16.907 28.744 -85.071 1.00 77.06 181 ALA A O 1
ATOM 1316 N N . LEU A 1 182 ? 16.603 28.458 -82.851 1.00 81.94 182 LEU A N 1
ATOM 1317 C CA . LEU A 1 182 ? 16.847 27.010 -82.827 1.00 81.94 182 LEU A CA 1
ATOM 1318 C C . LEU A 1 182 ? 15.724 26.191 -82.168 1.00 81.94 182 LEU A C 1
ATOM 1320 O O . LEU A 1 182 ? 15.646 24.993 -82.431 1.00 81.94 182 LEU A O 1
ATOM 1324 N N . GLY A 1 183 ? 14.834 26.819 -81.394 1.00 74.06 183 GLY A N 1
ATOM 1325 C CA . GLY A 1 183 ? 13.780 26.140 -80.632 1.00 74.06 183 GLY A CA 1
ATOM 1326 C C . GLY A 1 183 ? 14.287 25.425 -79.369 1.00 74.06 183 GLY A C 1
ATOM 1327 O O . GLY A 1 183 ? 15.488 25.235 -79.188 1.00 74.06 183 GLY A O 1
ATOM 1328 N N . CYS A 1 184 ? 13.357 25.037 -78.492 1.00 74.69 184 CYS A N 1
ATOM 1329 C CA . CYS A 1 184 ? 13.644 24.472 -77.164 1.00 74.69 184 CYS A CA 1
ATOM 1330 C C . CYS A 1 184 ? 14.229 23.046 -77.193 1.00 74.69 184 CYS A C 1
ATOM 1332 O O . CYS A 1 184 ? 15.049 22.704 -76.346 1.00 74.69 184 CYS A O 1
ATOM 1334 N N . ASP A 1 185 ? 13.901 22.249 -78.214 1.00 77.75 185 ASP A N 1
ATOM 1335 C CA . ASP A 1 185 ? 14.359 20.851 -78.338 1.00 77.75 185 ASP A CA 1
ATOM 1336 C C . ASP A 1 185 ? 15.781 20.710 -78.908 1.00 77.75 185 ASP A C 1
ATOM 1338 O O . ASP A 1 185 ? 16.316 19.607 -79.055 1.00 77.75 185 ASP A O 1
ATOM 1342 N N . PHE A 1 186 ? 16.403 21.818 -79.317 1.00 79.12 186 PHE A N 1
ATOM 1343 C CA . PHE A 1 186 ? 17.716 21.779 -79.941 1.00 79.12 186 PHE A CA 1
ATOM 1344 C C . PHE A 1 186 ? 18.819 21.642 -78.888 1.00 79.12 186 PHE A C 1
ATOM 1346 O O . PHE A 1 186 ? 18.879 22.404 -77.930 1.00 79.12 186 PHE A O 1
ATOM 1353 N N . VAL A 1 187 ? 19.741 20.701 -79.092 1.00 77.25 187 VAL A N 1
ATOM 1354 C CA . VAL A 1 187 ? 20.864 20.458 -78.176 1.00 77.25 187 VAL A CA 1
ATOM 1355 C C . VAL A 1 187 ? 22.055 21.331 -78.558 1.00 77.25 187 VAL A C 1
ATOM 1357 O O . VAL A 1 187 ? 22.651 21.165 -79.628 1.00 77.25 187 VAL A O 1
ATOM 1360 N N . PHE A 1 188 ? 22.444 22.235 -77.661 1.00 72.69 188 PHE A N 1
ATOM 1361 C CA . PHE A 1 188 ? 23.612 23.094 -77.819 1.00 72.69 188 PHE A CA 1
ATOM 1362 C C . PHE A 1 188 ? 24.663 22.764 -76.755 1.00 72.69 188 PHE A C 1
ATOM 1364 O O . PHE A 1 188 ? 24.363 22.619 -75.581 1.00 72.69 188 PHE A O 1
ATOM 1371 N N . ALA A 1 189 ? 25.919 22.591 -77.177 1.00 70.81 189 ALA A N 1
ATOM 1372 C CA . ALA A 1 189 ? 27.037 22.233 -76.293 1.00 70.81 189 ALA A CA 1
ATOM 1373 C C . ALA A 1 189 ? 26.835 20.963 -75.428 1.00 70.81 189 ALA A C 1
ATOM 1375 O O . ALA A 1 189 ? 27.569 20.759 -74.468 1.00 70.81 189 ALA A O 1
ATOM 1376 N N . GLY A 1 190 ? 25.921 20.071 -75.825 1.00 63.53 190 GLY A N 1
ATOM 1377 C CA . GLY A 1 190 ? 25.642 18.810 -75.128 1.00 63.53 190 GLY A CA 1
ATOM 1378 C C . GLY A 1 190 ? 24.440 18.854 -74.184 1.00 63.53 190 GLY A C 1
ATOM 1379 O O . GLY A 1 190 ? 24.094 17.804 -73.661 1.00 63.53 190 GLY A O 1
ATOM 1380 N N . VAL A 1 191 ? 23.788 20.012 -74.034 1.00 67.31 191 VAL A N 1
ATOM 1381 C CA . VAL A 1 191 ? 22.598 20.212 -73.192 1.00 67.31 191 VAL A CA 1
ATOM 1382 C C . VAL A 1 191 ? 21.438 20.730 -74.067 1.00 67.31 191 VAL A C 1
ATOM 1384 O O . VAL A 1 191 ? 21.678 21.565 -74.951 1.00 67.31 191 VAL A O 1
ATOM 1387 N N . PRO A 1 192 ? 20.199 20.221 -73.932 1.00 76.62 192 PRO A N 1
ATOM 1388 C CA . PRO A 1 192 ? 19.028 20.792 -74.599 1.00 76.62 192 PRO A CA 1
ATOM 1389 C C . PRO A 1 192 ? 18.844 22.267 -74.229 1.00 76.62 192 PRO A C 1
ATOM 1391 O O . PRO A 1 192 ? 19.001 22.646 -73.070 1.00 76.62 192 PRO A O 1
ATOM 1394 N N . ILE A 1 193 ? 18.471 23.115 -75.193 1.00 75.88 193 ILE A N 1
ATOM 1395 C CA . ILE A 1 193 ? 18.172 24.526 -74.901 1.00 75.88 193 ILE A CA 1
ATOM 1396 C C . ILE A 1 193 ? 17.054 24.629 -73.851 1.00 75.88 193 ILE A C 1
ATOM 1398 O O . ILE A 1 193 ? 17.146 25.491 -72.987 1.00 75.88 193 ILE A O 1
ATOM 1402 N N . GLY A 1 194 ? 16.071 23.724 -73.854 1.00 70.44 194 GLY A N 1
ATOM 1403 C CA . GLY A 1 194 ? 15.019 23.657 -72.834 1.00 70.44 194 GLY A CA 1
ATOM 1404 C C . GLY A 1 194 ? 15.490 23.333 -71.409 1.00 70.44 194 GLY A C 1
ATOM 1405 O O . GLY A 1 194 ? 14.747 23.603 -70.474 1.00 70.44 194 GLY A O 1
ATOM 1406 N N . GLU A 1 195 ? 16.712 22.820 -71.229 1.00 70.06 195 GLU A N 1
ATOM 1407 C CA . GLU A 1 195 ? 17.318 22.596 -69.904 1.00 70.06 195 GLU A CA 1
ATOM 1408 C C . GLU A 1 195 ? 18.231 23.748 -69.477 1.00 70.06 195 GLU A C 1
ATOM 1410 O O . GLU A 1 195 ? 18.362 24.032 -68.292 1.00 70.06 195 GLU A O 1
ATOM 1415 N N . SER A 1 196 ? 18.845 24.454 -70.432 1.00 75.25 196 SER A N 1
ATOM 1416 C CA . SER A 1 196 ? 19.585 25.692 -70.136 1.00 75.25 196 SER A CA 1
ATOM 1417 C C . SER A 1 196 ? 18.663 26.906 -69.977 1.00 75.25 196 SER A C 1
ATOM 1419 O O . SER A 1 196 ? 19.046 27.889 -69.354 1.00 75.25 196 SER A O 1
ATOM 1421 N N . CYS A 1 197 ? 17.463 26.856 -70.553 1.00 72.75 197 CYS A N 1
ATOM 1422 C CA . CYS A 1 197 ? 16.469 27.927 -70.547 1.00 72.75 197 CYS A CA 1
ATOM 1423 C C . CYS A 1 197 ? 15.082 27.400 -70.125 1.00 72.75 197 CYS A C 1
ATOM 1425 O O . CYS A 1 197 ? 14.136 27.468 -70.919 1.00 72.75 197 CYS A O 1
ATOM 1427 N N . PRO A 1 198 ? 14.951 26.818 -68.918 1.00 66.25 198 PRO A N 1
ATOM 1428 C CA . PRO A 1 198 ? 13.734 26.127 -68.494 1.00 66.25 198 PRO A CA 1
ATOM 1429 C C . PRO A 1 198 ? 12.538 27.063 -68.260 1.00 66.25 198 PRO A C 1
ATOM 1431 O O . PRO A 1 198 ? 11.399 26.613 -68.368 1.00 66.25 198 PRO A O 1
ATOM 1434 N N . VAL A 1 199 ? 12.766 28.362 -68.008 1.00 66.06 199 VAL A N 1
ATOM 1435 C CA . VAL A 1 199 ? 11.690 29.355 -67.825 1.00 66.06 199 VAL A CA 1
ATOM 1436 C C . VAL A 1 199 ? 11.175 29.843 -69.176 1.00 66.06 199 VAL A C 1
ATOM 1438 O O . VAL A 1 199 ? 9.971 29.958 -69.375 1.00 66.06 199 VAL A O 1
ATOM 1441 N N . SER A 1 200 ? 12.067 30.094 -70.135 1.00 74.44 200 SER A N 1
ATOM 1442 C CA . SER A 1 200 ? 11.665 30.532 -71.479 1.00 74.44 200 SER A CA 1
ATOM 1443 C C . SER A 1 200 ? 11.100 29.405 -72.366 1.00 74.44 200 SER A C 1
ATOM 1445 O O . SER A 1 200 ? 10.581 29.701 -73.445 1.00 74.44 200 SER A O 1
ATOM 1447 N N . CYS A 1 201 ? 11.213 28.138 -71.949 1.00 68.75 201 CYS A N 1
ATOM 1448 C CA . CYS A 1 201 ? 10.750 26.955 -72.688 1.00 68.75 201 CYS A CA 1
ATOM 1449 C C . CYS A 1 201 ? 9.564 26.207 -72.046 1.00 68.75 201 CYS A C 1
ATOM 1451 O O . CYS A 1 201 ? 9.214 25.139 -72.542 1.00 68.75 201 CYS A O 1
ATOM 1453 N N . ASP A 1 202 ? 8.934 26.767 -71.003 1.00 63.72 202 ASP A N 1
ATOM 1454 C CA . ASP A 1 202 ? 7.755 26.201 -70.312 1.00 63.72 202 ASP A CA 1
ATOM 1455 C C . ASP A 1 202 ? 7.940 24.750 -69.810 1.00 63.72 202 ASP A C 1
ATOM 1457 O O . ASP A 1 202 ? 7.002 23.955 -69.785 1.00 63.72 202 ASP A O 1
ATOM 1461 N N . SER A 1 203 ? 9.155 24.385 -69.384 1.00 63.56 203 SER A N 1
ATOM 1462 C CA . SER A 1 203 ? 9.482 23.022 -68.924 1.00 63.56 203 SER A CA 1
ATOM 1463 C C . SER A 1 203 ? 9.411 22.827 -67.397 1.00 63.56 203 SER A C 1
ATOM 1465 O O . SER A 1 203 ? 9.776 21.758 -66.913 1.00 63.56 203 SER A O 1
ATOM 1467 N N . CYS A 1 204 ? 8.951 23.819 -66.626 1.00 49.78 204 CYS A N 1
ATOM 1468 C CA . CYS A 1 204 ? 8.666 23.687 -65.186 1.00 49.78 204 CYS A CA 1
ATOM 1469 C C . CYS A 1 204 ? 7.134 23.506 -64.984 1.00 49.78 204 CYS A C 1
ATOM 1471 O O . CYS A 1 204 ? 6.359 24.077 -65.752 1.00 49.78 204 CYS A O 1
ATOM 1473 N N . PRO A 1 205 ? 6.661 22.704 -64.006 1.00 44.62 205 PRO A N 1
ATOM 1474 C CA . PRO A 1 205 ? 5.248 22.330 -63.926 1.00 44.62 205 PRO A CA 1
ATOM 1475 C C . PRO A 1 205 ? 4.354 23.537 -63.615 1.00 44.62 205 PRO A C 1
ATOM 1477 O O . PRO A 1 205 ? 4.579 24.251 -62.637 1.00 44.62 205 PRO A O 1
ATOM 1480 N N . SER A 1 206 ? 3.328 23.750 -64.442 1.00 45.88 206 SER A N 1
ATOM 1481 C CA . SER A 1 206 ? 2.268 24.727 -64.204 1.00 45.88 206 SER A CA 1
ATOM 1482 C C . SER A 1 206 ? 1.128 24.114 -63.386 1.00 45.88 206 SER A C 1
ATOM 1484 O O . SER A 1 206 ? 0.735 22.960 -63.549 1.00 45.88 206 SER A O 1
ATOM 1486 N N . THR A 1 207 ? 0.602 24.917 -62.472 1.00 55.56 207 THR A N 1
ATOM 1487 C CA . THR A 1 207 ? -0.596 24.669 -61.667 1.00 55.56 207 THR A CA 1
ATOM 1488 C C . THR A 1 207 ? -1.859 24.534 -62.536 1.00 55.56 207 THR A C 1
ATOM 1490 O O . THR A 1 207 ? -1.925 25.121 -63.614 1.00 55.56 207 THR A O 1
ATOM 1493 N N . CYS A 1 208 ? -2.879 23.796 -62.061 1.00 60.88 208 CYS A N 1
ATOM 1494 C CA . CYS A 1 208 ? -4.213 23.675 -62.688 1.00 60.88 208 CYS A CA 1
ATOM 1495 C C . CYS A 1 208 ? -4.919 25.053 -62.695 1.00 60.88 208 CYS A C 1
ATOM 1497 O O . CYS A 1 208 ? -5.651 25.374 -61.763 1.00 60.88 208 CYS A O 1
ATOM 1499 N N . GLU A 1 209 ? -4.670 25.880 -63.719 1.00 72.06 209 GLU A N 1
ATOM 1500 C CA . GLU A 1 209 ? -5.341 27.164 -63.979 1.00 72.06 209 GLU A CA 1
ATOM 1501 C C . GLU A 1 209 ? -6.038 27.164 -65.352 1.00 72.06 209 GLU A C 1
ATOM 1503 O O . GLU A 1 209 ? -5.621 26.474 -66.282 1.00 72.06 209 GLU A O 1
ATOM 1508 N N . ASP A 1 210 ? -7.116 27.940 -65.483 1.00 70.19 210 ASP A N 1
ATOM 1509 C CA . ASP A 1 210 ? -7.845 28.110 -66.742 1.00 70.19 210 ASP A CA 1
ATOM 1510 C C . ASP A 1 210 ? -7.069 28.996 -67.730 1.00 70.19 210 ASP A C 1
ATOM 1512 O O . ASP A 1 210 ? -6.743 30.147 -67.429 1.00 70.19 210 ASP A O 1
ATOM 1516 N N . ASP A 1 211 ? -6.851 28.515 -68.955 1.00 76.56 211 ASP A N 1
ATOM 1517 C CA . ASP A 1 211 ? -6.289 29.321 -70.040 1.00 76.56 211 ASP A CA 1
ATOM 1518 C C . ASP A 1 211 ? -7.399 30.107 -70.759 1.00 76.56 211 ASP A C 1
ATOM 1520 O O . ASP A 1 211 ? -7.848 29.801 -71.873 1.00 76.56 211 ASP A O 1
ATOM 1524 N N . ASP A 1 212 ? -7.824 31.196 -70.113 1.00 78.06 212 ASP A N 1
ATOM 1525 C CA . ASP A 1 212 ? -8.781 32.163 -70.661 1.00 78.06 212 ASP A CA 1
ATOM 1526 C C . ASP A 1 212 ? -8.336 32.751 -72.015 1.00 78.06 212 ASP A C 1
ATOM 1528 O O . ASP A 1 212 ? -9.162 33.246 -72.797 1.00 78.06 212 ASP A O 1
ATOM 1532 N N . THR A 1 213 ? -7.035 32.705 -72.321 1.00 79.31 213 THR A N 1
ATOM 1533 C CA . THR A 1 213 ? -6.472 33.263 -73.553 1.00 79.31 213 THR A CA 1
ATOM 1534 C C . THR A 1 213 ? -6.713 32.326 -74.734 1.00 79.31 213 THR A C 1
ATOM 1536 O O . THR A 1 213 ? -7.132 32.799 -75.803 1.00 79.31 213 THR A O 1
ATOM 1539 N N . ALA A 1 214 ? -6.552 31.012 -74.536 1.00 72.19 214 ALA A N 1
ATOM 1540 C CA . ALA A 1 214 ? -6.813 29.976 -75.540 1.00 72.19 214 ALA A CA 1
ATOM 1541 C C . ALA A 1 214 ? -8.264 29.993 -76.054 1.00 72.19 214 ALA A C 1
ATOM 1543 O O . ALA A 1 214 ? -8.521 29.753 -77.239 1.00 72.19 214 ALA A O 1
ATOM 1544 N N . VAL A 1 215 ? -9.215 30.369 -75.196 1.00 78.06 215 VAL A N 1
ATOM 1545 C CA . VAL A 1 215 ? -10.647 30.461 -75.528 1.00 78.06 215 VAL A CA 1
ATOM 1546 C C . VAL A 1 215 ? -11.190 31.894 -75.509 1.00 78.06 215 VAL A C 1
ATOM 1548 O O . VAL A 1 215 ? -12.403 32.125 -75.476 1.00 78.06 215 VAL A O 1
ATOM 1551 N N . SER A 1 216 ? -10.307 32.888 -75.624 1.00 81.50 216 SER A N 1
ATOM 1552 C CA . SER A 1 216 ? -10.653 34.319 -75.619 1.00 81.50 216 SER A CA 1
ATOM 1553 C C . SER A 1 216 ? -11.695 34.721 -76.674 1.00 81.50 216 SER A C 1
ATOM 1555 O O . SER A 1 216 ? -12.456 35.669 -76.468 1.00 81.50 216 SER A O 1
ATOM 1557 N N . ALA A 1 217 ? -11.812 33.963 -77.772 1.00 82.75 217 ALA A N 1
ATOM 1558 C CA . ALA A 1 217 ? -12.862 34.124 -78.784 1.00 82.75 217 ALA A CA 1
ATOM 1559 C C . ALA A 1 217 ? -14.295 34.002 -78.219 1.00 82.75 217 ALA A C 1
ATOM 1561 O O . ALA A 1 217 ? -15.235 34.527 -78.820 1.00 82.75 217 ALA A O 1
ATOM 1562 N N . PHE A 1 218 ? -14.451 33.348 -77.065 1.00 82.88 218 PHE A N 1
ATOM 1563 C CA . PHE A 1 218 ? -15.713 33.171 -76.345 1.00 82.88 218 PHE A CA 1
ATOM 1564 C C . PHE A 1 218 ? -15.788 33.995 -75.053 1.00 82.88 218 PHE A C 1
ATOM 1566 O O . PHE A 1 218 ? -16.739 33.848 -74.291 1.00 82.88 218 PHE A O 1
ATOM 1573 N N . GLY A 1 219 ? -14.831 34.902 -74.830 1.00 81.81 219 GLY A N 1
ATOM 1574 C CA . GLY A 1 219 ? -14.773 35.737 -73.631 1.00 81.81 219 GLY A CA 1
ATOM 1575 C C . GLY A 1 219 ? -14.141 35.054 -72.415 1.00 81.81 219 GLY A C 1
ATOM 1576 O O . GLY A 1 219 ? -14.471 35.443 -71.300 1.00 81.81 219 GLY A O 1
ATOM 1577 N N . GLY A 1 220 ? -13.263 34.067 -72.633 1.00 84.50 220 GLY A N 1
ATOM 1578 C CA . GLY A 1 220 ? -12.604 33.280 -71.582 1.00 84.50 220 GLY A CA 1
ATOM 1579 C C . GLY A 1 220 ? -13.289 31.932 -71.324 1.00 84.50 220 GLY A C 1
ATOM 1580 O O . GLY A 1 220 ? -14.312 31.615 -71.940 1.00 84.50 220 GLY A O 1
ATOM 1581 N N . CYS A 1 221 ? -12.728 31.138 -70.417 1.00 78.50 221 CYS A N 1
ATOM 1582 C CA . CYS A 1 221 ? -13.144 29.788 -70.043 1.00 78.50 221 CYS A CA 1
ATOM 1583 C C . CYS A 1 221 ? -14.580 29.733 -69.527 1.00 78.50 221 CYS A C 1
ATOM 1585 O O . CYS A 1 221 ? -15.373 28.927 -70.016 1.00 78.50 221 CYS A O 1
ATOM 1587 N N . ALA A 1 222 ? -14.988 30.684 -68.683 1.00 84.00 222 ALA A N 1
ATOM 1588 C CA . ALA A 1 222 ? -16.381 30.805 -68.248 1.00 84.00 222 ALA A CA 1
ATOM 1589 C C . ALA A 1 222 ? -17.365 31.007 -69.422 1.00 84.00 222 ALA A C 1
ATOM 1591 O O . ALA A 1 222 ? -18.470 30.460 -69.424 1.00 84.00 222 ALA A O 1
ATOM 1592 N N . GLY A 1 223 ? -16.971 31.775 -70.444 1.00 83.06 223 GLY A N 1
ATOM 1593 C CA . GLY A 1 223 ? -17.792 32.014 -71.634 1.00 83.06 223 GLY A CA 1
ATOM 1594 C C . GLY A 1 223 ? -17.803 30.831 -72.606 1.00 83.06 223 GLY A C 1
ATOM 1595 O O . GLY A 1 223 ? -18.850 30.492 -73.161 1.00 83.06 223 GLY A O 1
ATOM 1596 N N . ALA A 1 224 ? -16.660 30.165 -72.769 1.00 82.62 224 ALA A N 1
ATOM 1597 C CA . ALA A 1 224 ? -16.500 28.991 -73.619 1.00 82.62 224 ALA A CA 1
ATOM 1598 C C . ALA A 1 224 ? -17.281 27.779 -73.086 1.00 82.62 224 ALA A C 1
ATOM 1600 O O . ALA A 1 224 ? -18.047 27.167 -73.836 1.00 82.62 224 ALA A O 1
ATOM 1601 N N . VAL A 1 225 ? -17.176 27.491 -71.784 1.00 83.31 225 VAL A N 1
ATOM 1602 C CA . VAL A 1 225 ? -17.898 26.392 -71.122 1.00 83.31 225 VAL A CA 1
ATOM 1603 C C . VAL A 1 225 ? -19.406 26.637 -71.132 1.00 83.31 225 VAL A C 1
ATOM 1605 O O . VAL A 1 225 ? -20.170 25.740 -71.484 1.00 83.31 225 VAL A O 1
ATOM 1608 N N . ALA A 1 226 ? -19.855 27.867 -70.859 1.00 82.12 226 ALA A N 1
ATOM 1609 C CA . ALA A 1 226 ? -21.279 28.206 -70.904 1.00 82.12 226 ALA A CA 1
ATOM 1610 C C . ALA A 1 226 ? -21.890 28.119 -72.318 1.00 82.12 226 ALA A C 1
ATOM 1612 O O . ALA A 1 226 ? -23.088 27.865 -72.458 1.00 82.12 226 ALA A O 1
ATOM 1613 N N . ALA A 1 227 ? -21.094 28.348 -73.368 1.00 82.12 227 ALA A N 1
ATOM 1614 C CA . ALA A 1 227 ? -21.570 28.347 -74.749 1.00 82.12 227 ALA A CA 1
ATOM 1615 C C . ALA A 1 227 ? -21.489 26.971 -75.430 1.00 82.12 227 ALA A C 1
ATOM 1617 O O . ALA A 1 227 ? -22.335 26.667 -76.275 1.00 82.12 227 ALA A O 1
ATOM 1618 N N . LEU A 1 228 ? -20.468 26.172 -75.109 1.00 84.94 228 LEU A N 1
ATOM 1619 C CA . LEU A 1 228 ? -20.101 24.971 -75.869 1.00 84.94 228 LEU A CA 1
ATOM 1620 C C . LEU A 1 228 ? -19.930 23.715 -75.001 1.00 84.94 228 LEU A C 1
ATOM 1622 O O . LEU A 1 228 ? -19.989 22.612 -75.543 1.00 84.94 228 LEU A O 1
ATOM 1626 N N . GLY A 1 229 ? -19.790 23.864 -73.681 1.00 78.69 229 GLY A N 1
ATOM 1627 C CA . GLY A 1 229 ? -19.511 22.767 -72.754 1.00 78.69 229 GLY A CA 1
ATOM 1628 C C . GLY A 1 229 ? -18.053 22.289 -72.786 1.00 78.69 229 GLY A C 1
ATOM 1629 O O . GLY A 1 229 ? -17.297 22.597 -73.706 1.00 78.69 229 GLY A O 1
ATOM 1630 N N . CYS A 1 230 ? -17.667 21.523 -71.765 1.00 77.62 230 CYS A N 1
ATOM 1631 C CA . CYS A 1 230 ? -16.284 21.098 -71.511 1.00 77.62 230 CYS A CA 1
ATOM 1632 C C . CYS A 1 230 ? -15.736 20.068 -72.512 1.00 77.62 230 CYS A C 1
ATOM 1634 O O . CYS A 1 230 ? -14.549 20.074 -72.819 1.00 77.62 230 CYS A O 1
ATOM 1636 N N . ASP A 1 231 ? -16.598 19.240 -73.103 1.00 81.06 231 ASP A N 1
ATOM 1637 C CA . ASP A 1 231 ? -16.175 18.176 -74.031 1.00 81.06 231 ASP A CA 1
ATOM 1638 C C . ASP A 1 231 ? -15.994 18.657 -75.481 1.00 81.06 231 ASP A C 1
ATOM 1640 O O . ASP A 1 231 ? -15.628 17.889 -76.376 1.00 81.06 231 ASP A O 1
ATOM 1644 N N . PHE A 1 232 ? -16.308 19.923 -75.763 1.00 82.94 232 PHE A N 1
ATOM 1645 C CA . PHE A 1 232 ? -16.236 20.455 -77.116 1.00 82.94 232 PHE A CA 1
ATOM 1646 C C . PHE A 1 232 ? -14.790 20.774 -77.503 1.00 82.94 232 PHE A C 1
ATOM 1648 O O . PHE A 1 232 ? -14.072 21.438 -76.767 1.00 82.94 232 PHE A O 1
ATOM 1655 N N . VAL A 1 233 ? -14.365 20.344 -78.693 1.00 81.06 233 VAL A N 1
ATOM 1656 C CA . VAL A 1 233 ? -13.002 20.574 -79.193 1.00 81.06 233 VAL A CA 1
ATOM 1657 C C . VAL A 1 233 ? -12.944 21.875 -79.986 1.00 81.06 233 VAL A C 1
ATOM 1659 O O . VAL A 1 233 ? -13.527 21.985 -81.069 1.00 81.06 233 VAL A O 1
ATOM 1662 N N . PHE A 1 234 ? -12.195 22.851 -79.477 1.00 78.25 234 PHE A N 1
ATOM 1663 C CA . PHE A 1 234 ? -11.956 24.128 -80.136 1.00 78.25 234 PHE A CA 1
ATOM 1664 C C . PHE A 1 234 ? -10.477 24.263 -80.508 1.00 78.25 234 PHE A C 1
ATOM 1666 O O . PHE A 1 234 ? -9.592 23.941 -79.730 1.00 78.25 234 PHE A O 1
ATOM 1673 N N . ALA A 1 235 ? -10.200 24.683 -81.747 1.00 74.81 235 ALA A N 1
ATOM 1674 C CA . ALA A 1 235 ? -8.836 24.802 -82.283 1.00 74.81 235 ALA A CA 1
ATOM 1675 C C . ALA A 1 235 ? -7.952 23.534 -82.153 1.00 74.81 235 ALA A C 1
ATOM 1677 O O . ALA A 1 235 ? -6.735 23.620 -82.267 1.00 74.81 235 ALA A O 1
ATOM 1678 N N . GLY A 1 236 ? -8.565 22.354 -82.005 1.00 70.81 236 GLY A N 1
ATOM 1679 C CA . GLY A 1 236 ? -7.870 21.066 -81.912 1.00 70.81 236 GLY A CA 1
ATOM 1680 C C . GLY A 1 236 ? -7.666 20.537 -80.490 1.00 70.81 236 GLY A C 1
ATOM 1681 O O . GLY A 1 236 ? -7.193 19.413 -80.369 1.00 70.81 236 GLY A O 1
ATOM 1682 N N . VAL A 1 237 ? -8.072 21.284 -79.457 1.00 71.38 237 VAL A N 1
ATOM 1683 C CA . VAL A 1 237 ? -7.965 20.896 -78.039 1.00 71.38 237 VAL A CA 1
ATOM 1684 C C . VAL A 1 237 ? -9.366 20.896 -77.394 1.00 71.38 237 VAL A C 1
ATOM 1686 O O . VAL A 1 237 ? -10.166 21.787 -77.704 1.00 71.38 237 VAL A O 1
ATOM 1689 N N . PRO A 1 238 ? -9.740 19.893 -76.575 1.00 79.31 238 PRO A N 1
ATOM 1690 C CA . PRO A 1 238 ? -10.977 19.934 -75.793 1.00 79.31 238 PRO A CA 1
ATOM 1691 C C . PRO A 1 238 ? -10.989 21.142 -74.855 1.00 79.31 238 PRO A C 1
ATOM 1693 O O . PRO A 1 238 ? -9.992 21.426 -74.197 1.00 79.31 238 PRO A O 1
ATOM 1696 N N . ILE A 1 239 ? -12.122 21.837 -74.748 1.00 78.88 239 ILE A N 1
ATOM 1697 C CA . ILE A 1 239 ? -12.253 22.992 -73.848 1.00 78.88 239 ILE A CA 1
ATOM 1698 C C . ILE A 1 239 ? -11.920 22.599 -72.400 1.00 78.88 239 ILE A C 1
ATOM 1700 O O . ILE A 1 239 ? -11.297 23.390 -71.709 1.00 78.88 239 ILE A O 1
ATOM 1704 N N . GLY A 1 240 ? -12.240 21.379 -71.960 1.00 74.19 240 GLY A N 1
ATOM 1705 C CA . GLY A 1 240 ? -11.895 20.876 -70.627 1.00 74.19 240 GLY A CA 1
ATOM 1706 C C . GLY A 1 240 ? -10.395 20.708 -70.359 1.00 74.19 240 GLY A C 1
ATOM 1707 O O . GLY A 1 240 ? -10.009 20.669 -69.199 1.00 74.19 240 GLY A O 1
ATOM 1708 N N . GLU A 1 241 ? -9.551 20.657 -71.395 1.00 71.62 241 GLU A N 1
ATOM 1709 C CA . GLU A 1 241 ? -8.087 20.663 -71.235 1.00 71.62 241 GLU A CA 1
ATOM 1710 C C . GLU A 1 241 ? -7.508 22.081 -71.244 1.00 71.62 241 GLU A C 1
ATOM 1712 O O . GLU A 1 241 ? -6.476 22.328 -70.634 1.00 71.62 241 GLU A O 1
ATOM 1717 N N . SER A 1 242 ? -8.174 23.032 -71.907 1.00 76.88 242 SER A N 1
ATOM 1718 C CA . SER A 1 242 ? -7.801 24.453 -71.837 1.00 76.88 242 SER A CA 1
ATOM 1719 C C . SER A 1 242 ? -8.389 25.166 -70.614 1.00 76.88 242 SER A C 1
ATOM 1721 O O . SER A 1 242 ? -7.899 26.222 -70.240 1.00 76.88 242 SER A O 1
ATOM 1723 N N . CYS A 1 243 ? -9.444 24.617 -70.010 1.00 77.19 243 CYS A N 1
ATOM 1724 C CA . CYS A 1 243 ? -10.194 25.220 -68.907 1.00 77.19 243 CYS A CA 1
ATOM 1725 C C . CYS A 1 243 ? -10.491 24.200 -67.784 1.00 77.19 243 CYS A C 1
ATOM 1727 O O . CYS A 1 243 ? -11.664 23.881 -67.539 1.00 77.19 243 CYS A O 1
ATOM 1729 N N . PRO A 1 244 ? -9.458 23.629 -67.136 1.00 72.38 244 PRO A N 1
ATOM 1730 C CA . PRO A 1 244 ? -9.615 22.531 -66.184 1.00 72.38 244 PRO A CA 1
ATOM 1731 C C . PRO A 1 244 ? -10.267 22.923 -64.842 1.00 72.38 244 PRO A C 1
ATOM 1733 O O . PRO A 1 244 ? -10.897 22.059 -64.227 1.00 72.38 244 PRO A O 1
ATOM 1736 N N . LEU A 1 245 ? -10.202 24.194 -64.410 1.00 73.31 245 LEU A N 1
ATOM 1737 C CA . LEU A 1 245 ? -10.883 24.675 -63.194 1.00 73.31 245 LEU A CA 1
ATOM 1738 C C . LEU A 1 245 ? -12.370 24.926 -63.452 1.00 73.31 245 LEU A C 1
ATOM 1740 O O . LEU A 1 245 ? -13.218 24.487 -62.677 1.00 73.31 245 LEU A O 1
ATOM 1744 N N . THR A 1 246 ? -12.713 25.603 -64.555 1.00 76.06 246 THR A N 1
ATOM 1745 C CA . THR A 1 246 ? -14.125 25.878 -64.889 1.00 76.06 246 THR A CA 1
ATOM 1746 C C . THR A 1 246 ? -14.907 24.588 -65.191 1.00 76.06 246 THR A C 1
ATOM 1748 O O . THR A 1 246 ? -16.130 24.559 -65.040 1.00 76.06 246 THR A O 1
ATOM 1751 N N . CYS A 1 247 ? -14.223 23.523 -65.617 1.00 72.62 247 CYS A N 1
ATOM 1752 C CA . CYS A 1 247 ? -14.825 22.235 -65.966 1.00 72.62 247 CYS A CA 1
ATOM 1753 C C . CYS A 1 247 ? -14.817 21.179 -64.854 1.00 72.62 247 CYS A C 1
ATOM 1755 O O . CYS A 1 247 ? -15.335 20.090 -65.090 1.00 72.62 247 CYS A O 1
ATOM 1757 N N . ASP A 1 248 ? -14.280 21.503 -63.674 1.00 67.88 248 ASP A N 1
ATOM 1758 C CA . ASP A 1 248 ? -14.244 20.620 -62.497 1.00 67.88 248 ASP A CA 1
ATOM 1759 C C . ASP A 1 248 ? -13.609 19.240 -62.784 1.00 67.88 248 ASP A C 1
ATOM 1761 O O . ASP A 1 248 ? -14.034 18.199 -62.287 1.00 67.88 248 ASP A O 1
ATOM 1765 N N . SER A 1 249 ? -12.587 19.232 -63.650 1.00 64.00 249 SER A N 1
ATOM 1766 C CA . SER A 1 249 ? -11.859 18.023 -64.068 1.00 64.00 249 SER A CA 1
ATOM 1767 C C . SER A 1 249 ? -10.581 17.776 -63.253 1.00 64.00 249 SER A C 1
ATOM 1769 O O . SER A 1 249 ? -9.909 16.766 -63.462 1.00 64.00 249 SER A O 1
ATOM 1771 N N . CYS A 1 250 ? -10.238 18.668 -62.318 1.00 57.59 250 CYS A N 1
ATOM 1772 C CA . CYS A 1 250 ? -9.202 18.449 -61.305 1.00 57.59 250 CYS A CA 1
ATOM 1773 C C . CYS A 1 250 ? -9.879 17.735 -60.109 1.00 57.59 250 CYS A C 1
ATOM 1775 O O . CYS A 1 250 ? -10.409 18.370 -59.207 1.00 57.59 250 CYS A O 1
ATOM 1777 N N . GLY A 1 251 ? -9.974 16.400 -60.195 1.00 51.16 251 GLY A N 1
ATOM 1778 C CA . GLY A 1 251 ? -10.876 15.566 -59.391 1.00 51.16 251 GLY A CA 1
ATOM 1779 C C . GLY A 1 251 ? -10.712 15.660 -57.869 1.00 51.16 251 GLY A C 1
ATOM 1780 O O . GLY A 1 251 ? -9.615 15.501 -57.343 1.00 51.16 251 GLY A O 1
ATOM 1781 N N . GLY A 1 252 ? -11.836 15.833 -57.168 1.00 49.69 252 GLY A N 1
ATOM 1782 C CA . GLY A 1 252 ? -11.958 15.593 -55.731 1.00 49.69 252 GLY A CA 1
ATOM 1783 C C . GLY A 1 252 ? -12.527 14.199 -55.461 1.00 49.69 252 GLY A C 1
ATOM 1784 O O . GLY A 1 252 ? -13.635 13.883 -55.899 1.00 49.69 252 GLY A O 1
ATOM 1785 N N . ALA A 1 253 ? -11.779 13.366 -54.740 1.00 53.97 253 ALA A N 1
ATOM 1786 C CA . ALA A 1 253 ? -12.390 12.358 -53.881 1.00 53.97 253 ALA A CA 1
ATOM 1787 C C . ALA A 1 253 ? -12.838 13.074 -52.597 1.00 53.97 253 ALA A C 1
ATOM 1789 O O . ALA A 1 253 ? -12.136 13.958 -52.110 1.00 53.97 253 ALA A O 1
ATOM 1790 N N . GLU A 1 254 ? -14.030 12.749 -52.100 1.00 58.34 254 GLU A N 1
ATOM 1791 C CA . GLU A 1 254 ? -14.520 13.256 -50.812 1.00 58.34 254 GLU A CA 1
ATOM 1792 C C . GLU A 1 254 ? -13.511 12.902 -49.706 1.00 58.34 254 GLU A C 1
ATOM 1794 O O . GLU A 1 254 ? -12.999 11.778 -49.727 1.00 58.34 254 GLU A O 1
ATOM 1799 N N . PRO A 1 255 ? -13.220 13.812 -48.757 1.00 64.56 255 PRO A N 1
ATOM 1800 C CA . PRO A 1 255 ? -12.276 13.516 -47.696 1.00 64.56 255 PRO A CA 1
ATOM 1801 C C . PRO A 1 255 ? -12.802 12.367 -46.833 1.00 64.56 255 PRO A C 1
ATOM 1803 O O . PRO A 1 255 ? -13.967 12.374 -46.426 1.00 64.56 255 PRO A O 1
ATOM 1806 N N . VAL A 1 256 ? -11.950 11.377 -46.573 1.00 76.69 256 VAL A N 1
ATOM 1807 C CA . VAL A 1 256 ? -12.200 10.297 -45.614 1.00 76.69 256 VAL A CA 1
ATOM 1808 C C . VAL A 1 256 ? -11.580 10.735 -44.284 1.00 76.69 256 VAL A C 1
ATOM 1810 O O . VAL A 1 256 ? -10.353 10.800 -44.205 1.00 76.69 256 VAL A O 1
ATOM 1813 N N . PRO A 1 257 ? -12.385 11.105 -43.268 1.00 80.94 257 PRO A N 1
ATOM 1814 C CA . PRO A 1 257 ? -11.855 11.521 -41.977 1.00 80.94 257 PRO A CA 1
ATOM 1815 C C . PRO A 1 257 ? -11.398 10.301 -41.174 1.00 80.94 257 PRO A C 1
ATOM 1817 O O . PRO A 1 257 ? -12.170 9.351 -41.023 1.00 80.94 257 PRO A O 1
ATOM 1820 N N . GLY A 1 258 ? -10.180 10.352 -40.648 1.00 83.44 258 GLY A N 1
ATOM 1821 C CA . GLY A 1 258 ? -9.588 9.313 -39.806 1.00 83.44 258 GLY A CA 1
ATOM 1822 C C . GLY A 1 258 ? -8.181 9.715 -39.376 1.00 83.44 258 GLY A C 1
ATOM 1823 O O . GLY A 1 258 ? -7.702 10.783 -39.752 1.00 83.44 258 GLY A O 1
ATOM 1824 N N . CYS A 1 259 ? -7.507 8.887 -38.582 1.00 90.50 259 CYS A N 1
ATOM 1825 C CA . CYS A 1 259 ? -6.150 9.210 -38.159 1.00 90.50 259 CYS A CA 1
ATOM 1826 C C . CYS A 1 259 ? -5.162 9.058 -39.323 1.00 90.50 259 CYS A C 1
ATOM 1828 O O . CYS A 1 259 ? -4.957 7.951 -39.814 1.00 90.50 259 CYS A O 1
ATOM 1830 N N . THR A 1 260 ? -4.510 10.151 -39.724 1.00 88.69 260 THR A N 1
ATOM 1831 C CA . THR A 1 260 ? -3.509 10.142 -40.808 1.00 88.69 260 THR A CA 1
ATOM 1832 C C . THR A 1 260 ? -2.069 9.976 -40.314 1.00 88.69 260 THR A C 1
ATOM 1834 O O . THR A 1 260 ? -1.152 9.993 -41.129 1.00 88.69 260 THR A O 1
ATOM 1837 N N . ASP A 1 261 ? -1.857 9.890 -38.999 1.00 87.88 261 ASP A N 1
ATOM 1838 C CA . ASP A 1 261 ? -0.547 9.665 -38.377 1.00 87.88 261 ASP A CA 1
ATOM 1839 C C . ASP A 1 261 ? -0.242 8.163 -38.382 1.00 87.88 261 ASP A C 1
ATOM 1841 O O . ASP A 1 261 ? -0.904 7.391 -37.689 1.00 87.88 261 ASP A O 1
ATOM 1845 N N . ASP A 1 262 ? 0.738 7.749 -39.180 1.00 84.94 262 ASP A N 1
ATOM 1846 C CA . ASP A 1 262 ? 1.144 6.353 -39.365 1.00 84.94 262 ASP A CA 1
ATOM 1847 C C . ASP A 1 262 ? 1.848 5.746 -38.145 1.00 84.94 262 ASP A C 1
ATOM 1849 O O . ASP A 1 262 ? 1.956 4.523 -38.033 1.00 84.94 262 ASP A O 1
ATOM 1853 N N . THR A 1 263 ? 2.247 6.582 -37.183 1.00 83.38 263 THR A N 1
ATOM 1854 C CA . THR A 1 263 ? 2.763 6.142 -35.883 1.00 83.38 263 THR A CA 1
ATOM 1855 C C . THR A 1 263 ? 1.653 5.909 -34.858 1.00 83.38 263 THR A C 1
ATOM 1857 O O . THR A 1 263 ? 1.904 5.348 -33.790 1.00 83.38 263 THR A O 1
ATOM 1860 N N . ALA A 1 264 ? 0.413 6.304 -35.160 1.00 83.69 264 ALA A N 1
ATOM 1861 C CA . ALA A 1 264 ? -0.713 6.132 -34.260 1.00 83.69 264 ALA A CA 1
ATOM 1862 C C . ALA A 1 264 ? -1.317 4.724 -34.334 1.00 83.69 264 ALA A C 1
ATOM 1864 O O . ALA A 1 264 ? -1.456 4.090 -35.376 1.00 83.69 264 ALA A O 1
ATOM 1865 N N . CYS A 1 265 ? -1.807 4.258 -33.195 1.00 86.62 265 CYS A N 1
ATOM 1866 C CA . CYS A 1 265 ? -2.369 2.926 -33.003 1.00 86.62 265 CYS A CA 1
ATOM 1867 C C . CYS A 1 265 ? -3.681 2.656 -33.730 1.00 86.62 265 CYS A C 1
ATOM 1869 O O . CYS A 1 265 ? -4.131 1.513 -33.810 1.00 86.62 265 CYS A O 1
ATOM 1871 N N . ASN A 1 266 ? -4.317 3.705 -34.226 1.00 87.38 266 ASN A N 1
ATOM 1872 C CA . ASN A 1 266 ? -5.512 3.648 -35.048 1.00 87.38 266 ASN A CA 1
ATOM 1873 C C . ASN A 1 266 ? -5.312 4.397 -36.367 1.00 87.38 266 ASN A C 1
ATOM 1875 O O . ASN A 1 266 ? -6.286 4.946 -36.881 1.00 87.38 266 ASN A O 1
ATOM 1879 N N . TYR A 1 267 ? -4.075 4.425 -36.879 1.00 90.12 267 TYR A N 1
ATOM 1880 C CA . TYR A 1 267 ? -3.787 4.885 -38.230 1.00 90.12 267 TYR A CA 1
ATOM 1881 C C . TYR A 1 267 ? -4.761 4.257 -39.232 1.00 90.12 267 TYR A C 1
ATOM 1883 O O . TYR A 1 267 ? -4.984 3.040 -39.228 1.00 90.12 267 TYR A O 1
ATOM 1891 N N . ASP A 1 268 ? -5.350 5.103 -40.066 1.00 86.81 268 ASP A N 1
ATOM 1892 C CA . ASP A 1 268 ? -6.279 4.723 -41.116 1.00 86.81 268 ASP A CA 1
ATOM 1893 C C . ASP A 1 268 ? -5.637 5.036 -42.472 1.00 86.81 268 ASP A C 1
ATOM 1895 O O . ASP A 1 268 ? -5.499 6.194 -42.863 1.00 86.81 268 ASP A O 1
ATOM 1899 N N . GLU A 1 269 ? -5.237 3.986 -43.193 1.00 86.12 269 GLU A N 1
ATOM 1900 C CA . GLU A 1 269 ? -4.592 4.092 -44.510 1.00 86.12 269 GLU A CA 1
ATOM 1901 C C . GLU A 1 269 ? -5.493 4.729 -45.581 1.00 86.12 269 GLU A C 1
ATOM 1903 O O . GLU A 1 269 ? -4.997 5.241 -46.587 1.00 86.12 269 GLU A O 1
ATOM 1908 N N . ASP A 1 270 ? -6.812 4.712 -45.363 1.00 81.44 270 ASP A N 1
ATOM 1909 C CA . ASP A 1 270 ? -7.795 5.311 -46.259 1.00 81.44 270 ASP A CA 1
ATOM 1910 C C . ASP A 1 270 ? -8.110 6.769 -45.880 1.00 81.44 270 ASP A C 1
ATOM 1912 O O . ASP A 1 270 ? -8.789 7.459 -46.649 1.00 81.44 270 ASP A O 1
ATOM 1916 N N . ALA A 1 271 ? -7.634 7.259 -44.725 1.00 83.44 271 ALA A N 1
ATOM 1917 C CA . ALA A 1 271 ? -7.888 8.621 -44.279 1.00 83.44 271 ALA A CA 1
ATOM 1918 C C . ALA A 1 271 ? -7.112 9.642 -45.120 1.00 83.44 271 ALA A C 1
ATOM 1920 O O . ALA A 1 271 ? -5.893 9.596 -45.267 1.00 83.44 271 ALA A O 1
ATOM 1921 N N . THR A 1 272 ? -7.839 10.621 -45.652 1.00 77.25 272 THR A N 1
ATOM 1922 C CA . THR A 1 272 ? -7.277 11.729 -46.439 1.00 77.25 272 THR A CA 1
ATOM 1923 C C . THR A 1 272 ? -7.406 13.073 -45.721 1.00 77.25 272 THR A C 1
ATOM 1925 O O . THR A 1 272 ? -6.998 14.101 -46.263 1.00 77.25 272 THR A O 1
ATOM 1928 N N . GLU A 1 273 ? -8.023 13.086 -44.537 1.00 84.38 273 GLU A N 1
ATOM 1929 C CA . GLU A 1 273 ? -8.169 14.247 -43.659 1.00 84.38 273 GLU A CA 1
ATOM 1930 C C . GLU A 1 273 ? -8.073 13.789 -42.194 1.00 84.38 273 GLU A C 1
ATOM 1932 O O . GLU A 1 273 ? -8.843 12.928 -41.772 1.00 84.38 273 GLU A O 1
ATOM 1937 N N . ASP A 1 274 ? -7.140 14.363 -41.426 1.00 83.44 274 ASP A N 1
ATOM 1938 C CA . ASP A 1 274 ? -6.993 14.057 -39.998 1.00 83.44 274 ASP A CA 1
ATOM 1939 C C . ASP A 1 274 ? -8.205 14.568 -39.213 1.00 83.44 274 ASP A C 1
ATOM 1941 O O . ASP A 1 274 ? -8.477 15.771 -39.170 1.00 83.44 274 ASP A O 1
ATOM 1945 N N . ASP A 1 275 ? -8.927 13.658 -38.566 1.00 88.75 275 ASP A N 1
ATOM 1946 C CA . ASP A 1 275 ? -10.056 13.987 -37.694 1.00 88.75 275 ASP A CA 1
ATOM 1947 C C . ASP A 1 275 ? -9.652 14.147 -36.215 1.00 88.75 275 ASP A C 1
ATOM 1949 O O . ASP A 1 275 ? -10.516 14.284 -35.340 1.00 88.75 275 ASP A O 1
ATOM 1953 N N . ASN A 1 276 ? -8.341 14.150 -35.938 1.00 86.25 276 ASN A N 1
ATOM 1954 C CA . ASN A 1 276 ? -7.734 14.164 -34.611 1.00 86.25 276 ASN A CA 1
ATOM 1955 C C . ASN A 1 276 ? -8.119 12.949 -33.747 1.00 86.25 276 ASN A C 1
ATOM 1957 O O . ASN A 1 276 ? -8.084 13.033 -32.515 1.00 86.25 276 ASN A O 1
ATOM 1961 N N . SER A 1 277 ? -8.482 11.819 -34.365 1.00 87.25 277 SER A N 1
ATOM 1962 C CA . SER A 1 277 ? -8.747 10.568 -33.647 1.00 87.25 277 SER A CA 1
ATOM 1963 C C . SER A 1 277 ? -7.487 9.770 -33.301 1.00 87.25 277 SER A C 1
ATOM 1965 O O . SER A 1 277 ? -7.616 8.758 -32.616 1.00 87.25 277 SER A O 1
ATOM 1967 N N . CYS A 1 278 ? -6.296 10.200 -33.733 1.00 88.62 278 CYS A N 1
ATOM 1968 C CA . CYS A 1 278 ? -5.036 9.489 -33.517 1.00 88.62 278 CYS A CA 1
ATOM 1969 C C . CYS A 1 278 ? -4.767 9.142 -32.045 1.00 88.62 278 CYS A C 1
ATOM 1971 O O . CYS A 1 278 ? -4.763 9.999 -31.159 1.00 88.62 278 CYS A O 1
ATOM 1973 N N . ILE A 1 279 ? -4.514 7.860 -31.798 1.00 85.88 279 ILE A N 1
ATOM 1974 C CA . ILE A 1 279 ? -4.149 7.283 -30.510 1.00 85.88 279 ILE A CA 1
ATOM 1975 C C . ILE A 1 279 ? -2.646 7.044 -30.541 1.00 85.88 279 ILE A C 1
ATOM 1977 O O . ILE A 1 279 ? -2.177 6.154 -31.242 1.00 85.88 279 ILE A O 1
ATOM 1981 N N . SER A 1 280 ? -1.885 7.820 -29.775 1.00 82.38 280 SER A N 1
ATOM 1982 C CA . SER A 1 280 ? -0.442 7.601 -29.667 1.00 82.38 280 SER A CA 1
ATOM 1983 C C . SER A 1 280 ? -0.132 6.254 -28.992 1.00 82.38 280 SER A C 1
ATOM 1985 O O . SER A 1 280 ? -0.822 5.893 -28.030 1.00 82.38 280 SER A O 1
ATOM 1987 N N . PRO A 1 281 ? 0.909 5.533 -29.444 1.00 75.62 281 PRO A N 1
ATOM 1988 C CA . PRO A 1 281 ? 1.425 4.358 -28.753 1.00 75.62 281 PRO A CA 1
ATOM 1989 C C . PRO A 1 281 ? 1.795 4.674 -27.306 1.00 75.62 281 PRO A C 1
ATOM 1991 O O . PRO A 1 281 ? 2.259 5.770 -26.983 1.00 75.62 281 PRO A O 1
ATOM 1994 N N . THR A 1 282 ? 1.588 3.703 -26.421 1.00 79.69 282 THR A N 1
ATOM 1995 C CA . THR A 1 282 ? 2.015 3.827 -25.027 1.00 79.69 282 THR A CA 1
ATOM 1996 C C . THR A 1 282 ? 3.511 3.576 -24.980 1.00 79.69 282 THR A C 1
ATOM 1998 O O . THR A 1 282 ? 3.954 2.479 -25.309 1.00 79.69 282 THR A O 1
ATOM 2001 N N . ALA A 1 283 ? 4.282 4.591 -24.595 1.00 70.69 283 ALA A N 1
ATOM 2002 C CA . ALA A 1 283 ? 5.713 4.441 -24.384 1.00 70.69 283 ALA A CA 1
ATOM 2003 C C . ALA A 1 283 ? 5.972 3.492 -23.207 1.00 70.69 283 ALA A C 1
ATOM 2005 O O . ALA A 1 283 ? 5.414 3.654 -22.119 1.00 70.69 283 ALA A O 1
ATOM 2006 N N . CYS A 1 284 ? 6.827 2.516 -23.450 1.00 72.69 284 CYS A N 1
ATOM 2007 C CA . CYS A 1 284 ? 7.319 1.558 -22.489 1.00 72.69 284 CYS A CA 1
ATOM 2008 C C . CYS A 1 284 ? 8.630 2.029 -21.874 1.00 72.69 284 CYS A C 1
ATOM 2010 O O . CYS A 1 284 ? 9.318 2.920 -22.374 1.00 72.69 284 CYS A O 1
ATOM 2012 N N . TRP A 1 285 ? 8.951 1.435 -20.731 1.00 68.00 285 TRP A N 1
ATOM 2013 C CA . TRP A 1 285 ? 10.093 1.814 -19.906 1.00 68.00 285 TRP A CA 1
ATOM 2014 C C . TRP A 1 285 ? 11.447 1.532 -20.579 1.00 68.00 285 TRP A C 1
ATOM 2016 O O . TRP A 1 285 ? 12.444 2.144 -20.210 1.00 68.00 285 TRP A O 1
ATOM 2026 N N . ASP A 1 286 ? 11.494 0.642 -21.570 1.00 65.12 286 ASP A N 1
ATOM 2027 C CA . ASP A 1 286 ? 12.681 0.323 -22.372 1.00 65.12 286 ASP A CA 1
ATOM 2028 C C . ASP A 1 286 ? 12.832 1.224 -23.613 1.00 65.12 286 ASP A C 1
ATOM 2030 O O . ASP A 1 286 ? 13.744 1.032 -24.414 1.00 65.12 286 ASP A O 1
ATOM 2034 N N . GLY A 1 287 ? 11.943 2.209 -23.781 1.00 65.38 287 GLY A N 1
ATOM 2035 C CA . GLY A 1 287 ? 11.897 3.079 -24.954 1.00 65.38 287 GLY A CA 1
ATOM 2036 C C . GLY A 1 287 ? 11.125 2.496 -26.141 1.00 65.38 287 GLY A C 1
ATOM 2037 O O . GLY A 1 287 ? 10.939 3.206 -27.128 1.00 65.38 287 GLY A O 1
ATOM 2038 N N . SER A 1 288 ? 10.627 1.255 -26.053 1.00 70.06 288 SER A N 1
ATOM 2039 C CA . SER A 1 288 ? 9.656 0.732 -27.020 1.00 70.06 288 SER A CA 1
ATOM 2040 C C . SER A 1 288 ? 8.305 1.434 -26.853 1.00 70.06 288 SER A C 1
ATOM 2042 O O . SER A 1 288 ? 8.053 2.093 -25.846 1.00 70.06 288 SER A O 1
ATOM 2044 N N . ALA A 1 289 ? 7.414 1.339 -27.838 1.00 70.75 289 ALA A N 1
ATOM 2045 C CA . ALA A 1 289 ? 6.062 1.862 -27.698 1.00 70.75 289 ALA A CA 1
ATOM 2046 C C . ALA A 1 289 ? 5.054 0.895 -28.314 1.00 70.75 289 ALA A C 1
ATOM 2048 O O . ALA A 1 289 ? 5.238 0.437 -29.443 1.00 70.75 289 ALA A O 1
ATOM 2049 N N . THR A 1 290 ? 3.999 0.563 -27.570 1.00 74.25 290 THR A N 1
ATOM 2050 C CA . THR A 1 290 ? 3.021 -0.446 -27.993 1.00 74.25 290 THR A CA 1
ATOM 2051 C C . THR A 1 290 ? 1.602 0.098 -27.999 1.00 74.25 290 THR A C 1
ATOM 2053 O O . THR A 1 290 ? 1.216 0.975 -27.223 1.00 74.25 290 THR A O 1
ATOM 2056 N N . CYS A 1 291 ? 0.803 -0.425 -28.924 1.00 72.81 291 CYS A N 1
ATOM 2057 C CA . CYS A 1 291 ? -0.551 0.056 -29.170 1.00 72.81 291 CYS A CA 1
ATOM 2058 C C . CYS A 1 291 ? -1.637 -0.594 -28.321 1.00 72.81 291 CYS A C 1
ATOM 2060 O O . CYS A 1 291 ? -2.753 -0.084 -28.243 1.00 72.81 291 CYS A O 1
ATOM 2062 N N . ASP A 1 292 ? -1.312 -1.698 -27.660 1.00 69.56 292 ASP A N 1
ATOM 2063 C CA . ASP A 1 292 ? -2.172 -2.339 -26.670 1.00 69.56 292 ASP A CA 1
ATOM 2064 C C . ASP A 1 292 ? -1.778 -1.985 -25.226 1.00 69.56 292 ASP A C 1
ATOM 2066 O O . ASP A 1 292 ? -2.437 -2.437 -24.288 1.00 69.56 292 ASP A O 1
ATOM 2070 N N . GLY A 1 293 ? -0.733 -1.165 -25.046 1.00 61.47 293 GLY A N 1
ATOM 2071 C CA . GLY A 1 293 ? -0.194 -0.796 -23.739 1.00 61.47 293 GLY A CA 1
ATOM 2072 C C . GLY A 1 293 ? 0.491 -1.950 -23.004 1.00 61.47 293 GLY A C 1
ATOM 2073 O O . GLY A 1 293 ? 0.767 -1.820 -21.812 1.00 61.47 293 GLY A O 1
ATOM 2074 N N . SER A 1 294 ? 0.745 -3.079 -23.674 1.00 64.12 294 SER A N 1
ATOM 2075 C CA . SER A 1 294 ? 1.541 -4.168 -23.119 1.00 64.12 294 SER A CA 1
ATOM 2076 C C . SER A 1 294 ? 3.018 -3.892 -23.383 1.00 64.12 294 SER A C 1
ATOM 2078 O O . SER A 1 294 ? 3.474 -3.877 -24.524 1.00 64.12 294 SER A O 1
ATOM 2080 N N . CYS A 1 295 ? 3.758 -3.588 -22.323 1.00 69.06 295 CYS A N 1
ATOM 2081 C CA . CYS A 1 295 ? 5.207 -3.456 -22.404 1.00 69.06 295 CYS A CA 1
ATOM 2082 C C . CYS A 1 295 ? 5.879 -4.828 -22.335 1.00 69.06 295 CYS A C 1
ATOM 2084 O O . CYS A 1 295 ? 5.268 -5.756 -21.792 1.00 69.06 295 CYS A O 1
ATOM 2086 N N . PRO A 1 296 ? 7.107 -4.975 -22.873 1.00 69.94 296 PRO A N 1
ATOM 2087 C CA . PRO A 1 296 ? 7.851 -6.225 -22.796 1.00 69.94 296 PRO A CA 1
ATOM 2088 C C . PRO A 1 296 ? 7.908 -6.741 -21.361 1.00 69.94 296 PRO A C 1
ATOM 2090 O O . PRO A 1 296 ? 8.158 -5.981 -20.421 1.00 69.94 296 PRO A O 1
ATOM 2093 N N . ASP A 1 297 ? 7.606 -8.029 -21.207 1.00 76.50 297 ASP A N 1
ATOM 2094 C CA . ASP A 1 297 ? 7.513 -8.667 -19.903 1.00 76.50 297 ASP A CA 1
ATOM 2095 C C . ASP A 1 297 ? 8.908 -8.736 -19.279 1.00 76.50 297 ASP A C 1
ATOM 2097 O O . ASP A 1 297 ? 9.844 -9.312 -19.844 1.00 76.50 297 ASP A O 1
ATOM 2101 N N . LEU A 1 298 ? 9.048 -8.121 -18.109 1.00 76.62 298 LEU A N 1
ATOM 2102 C CA . LEU A 1 298 ? 10.207 -8.322 -17.261 1.00 76.62 298 LEU A CA 1
ATOM 2103 C C . LEU A 1 298 ? 10.031 -9.706 -16.658 1.00 76.62 298 LEU A C 1
ATOM 2105 O O . LEU A 1 298 ? 9.300 -9.855 -15.682 1.00 76.62 298 LEU A O 1
ATOM 2109 N N . GLY A 1 299 ? 10.649 -10.716 -17.273 1.00 77.50 299 GLY A N 1
ATOM 2110 C CA . GLY A 1 299 ? 10.591 -12.083 -16.767 1.00 77.50 299 GLY A CA 1
ATOM 2111 C C . GLY A 1 299 ? 10.911 -12.159 -15.268 1.00 77.50 299 GLY A C 1
ATOM 2112 O O . GLY A 1 299 ? 11.520 -11.255 -14.696 1.00 77.50 299 GLY A O 1
ATOM 2113 N N . ASP A 1 300 ? 10.502 -13.250 -14.621 1.00 80.62 300 ASP A N 1
ATOM 2114 C CA . ASP A 1 300 ? 10.646 -13.414 -13.171 1.00 80.62 300 ASP A CA 1
ATOM 2115 C C . ASP A 1 300 ? 12.082 -13.139 -12.668 1.00 80.62 300 ASP A C 1
ATOM 2117 O O . ASP A 1 300 ? 13.079 -13.398 -13.345 1.00 80.62 300 ASP A O 1
ATOM 2121 N N . MET A 1 301 ? 12.205 -12.713 -11.406 1.00 86.69 301 MET A N 1
ATOM 2122 C CA . MET A 1 301 ? 13.489 -12.441 -10.733 1.00 86.69 301 MET A CA 1
ATOM 2123 C C . MET A 1 301 ? 14.359 -13.692 -10.467 1.00 86.69 301 MET A C 1
ATOM 2125 O O . MET A 1 301 ? 15.335 -13.624 -9.713 1.00 86.69 301 MET A O 1
ATOM 2129 N N . ASP A 1 302 ? 14.055 -14.820 -11.102 1.00 86.19 302 ASP A N 1
ATOM 2130 C CA . ASP A 1 302 ? 14.825 -16.056 -11.029 1.00 86.19 302 ASP A CA 1
ATOM 2131 C C . ASP A 1 302 ? 16.082 -15.991 -11.907 1.00 86.19 302 ASP A C 1
ATOM 2133 O O . ASP A 1 302 ? 16.084 -15.440 -13.002 1.00 86.19 302 ASP A O 1
ATOM 2137 N N . TYR A 1 303 ? 17.173 -16.603 -11.441 1.00 90.62 303 TYR A N 1
ATOM 2138 C CA . TYR A 1 303 ? 18.428 -16.670 -12.189 1.00 90.62 303 TYR A CA 1
ATOM 2139 C C . TYR A 1 303 ? 19.121 -18.023 -12.020 1.00 90.62 303 TYR A C 1
ATOM 2141 O O . TYR A 1 303 ? 18.898 -18.759 -11.052 1.00 90.62 303 TYR A O 1
ATOM 2149 N N . THR A 1 304 ? 20.017 -18.342 -12.954 1.00 85.69 304 THR A N 1
ATOM 2150 C CA . THR A 1 304 ? 20.864 -19.538 -12.882 1.00 85.69 304 THR A CA 1
ATOM 2151 C C . THR A 1 304 ? 22.258 -19.174 -12.385 1.00 85.69 304 THR A C 1
ATOM 2153 O O . THR A 1 304 ? 22.866 -18.210 -12.832 1.00 85.69 304 THR A O 1
ATOM 2156 N N . ILE A 1 305 ? 22.783 -19.965 -11.451 1.00 85.38 305 ILE A N 1
ATOM 2157 C CA . ILE A 1 305 ? 24.172 -19.846 -10.999 1.00 85.38 305 ILE A CA 1
ATOM 2158 C C . ILE A 1 305 ? 25.084 -20.527 -12.023 1.00 85.38 305 ILE A C 1
ATOM 2160 O O . ILE A 1 305 ? 24.963 -21.735 -12.234 1.00 85.38 305 ILE A O 1
ATOM 2164 N N . THR A 1 306 ? 26.019 -19.773 -12.599 1.00 87.06 306 THR A N 1
ATOM 2165 C CA . THR A 1 306 ? 26.991 -20.258 -13.594 1.00 87.06 306 THR A CA 1
ATOM 2166 C C . THR A 1 306 ? 28.417 -20.323 -13.029 1.00 87.06 306 THR A C 1
ATOM 2168 O O . THR A 1 306 ? 28.636 -20.191 -11.821 1.00 87.06 306 THR A O 1
ATOM 2171 N N . ASP A 1 307 ? 29.417 -20.610 -13.865 1.00 77.94 307 ASP A N 1
ATOM 2172 C CA . ASP A 1 307 ? 30.802 -20.849 -13.436 1.00 77.94 307 ASP A CA 1
ATOM 2173 C C . ASP A 1 307 ? 31.652 -19.575 -13.249 1.00 77.94 307 ASP A C 1
ATOM 2175 O O . ASP A 1 307 ? 32.771 -19.654 -12.726 1.00 77.94 307 ASP A O 1
ATOM 2179 N N . ALA A 1 308 ? 31.117 -18.402 -13.599 1.00 85.06 308 ALA A N 1
ATOM 2180 C CA . ALA A 1 308 ? 31.740 -17.100 -13.383 1.00 85.06 308 ALA A CA 1
ATOM 2181 C C . ALA A 1 308 ? 30.698 -16.035 -13.020 1.00 85.06 308 ALA A C 1
ATOM 2183 O O . ALA A 1 308 ? 29.551 -16.088 -13.450 1.00 85.06 308 ALA A O 1
ATOM 2184 N N . ASN A 1 309 ? 31.106 -15.030 -12.245 1.00 88.75 309 ASN A N 1
ATOM 2185 C CA . ASN A 1 309 ? 30.263 -13.874 -11.945 1.00 88.75 309 ASN A CA 1
ATOM 2186 C C . ASN A 1 309 ? 31.074 -12.581 -11.879 1.00 88.75 309 ASN A C 1
ATOM 2188 O O . ASN A 1 309 ? 32.278 -12.599 -11.634 1.00 88.75 309 ASN A O 1
ATOM 2192 N N . MET A 1 310 ? 30.406 -11.457 -12.089 1.00 92.88 310 MET A N 1
ATOM 2193 C CA . MET A 1 310 ? 30.868 -10.133 -11.702 1.00 92.88 310 MET A CA 1
ATOM 2194 C C . MET A 1 310 ? 30.297 -9.812 -10.321 1.00 92.88 310 MET A C 1
ATOM 2196 O O . MET A 1 310 ? 29.109 -10.008 -10.071 1.00 92.88 310 MET A O 1
ATOM 2200 N N . THR A 1 311 ? 31.127 -9.305 -9.408 1.00 92.38 311 THR A N 1
ATOM 2201 C CA . THR A 1 311 ? 30.639 -8.817 -8.109 1.00 92.38 311 THR A CA 1
ATOM 2202 C C . THR A 1 311 ? 30.405 -7.315 -8.194 1.00 92.38 311 THR A C 1
ATOM 2204 O O . THR A 1 311 ? 31.360 -6.543 -8.302 1.00 92.38 311 THR A O 1
ATOM 2207 N N . VAL A 1 312 ? 29.147 -6.889 -8.129 1.00 94.00 312 VAL A N 1
ATOM 2208 C CA . VAL A 1 312 ? 28.766 -5.475 -8.169 1.00 94.00 312 VAL A CA 1
ATOM 2209 C C . VAL A 1 312 ? 28.507 -4.966 -6.758 1.00 94.00 312 VAL A C 1
ATOM 2211 O O . VAL A 1 312 ? 27.650 -5.475 -6.043 1.00 94.00 312 VAL A O 1
ATOM 2214 N N . GLN A 1 313 ? 29.257 -3.948 -6.352 1.00 92.38 313 GLN A N 1
ATOM 2215 C CA . GLN A 1 313 ? 29.054 -3.240 -5.094 1.00 92.38 313 GLN A CA 1
ATOM 2216 C C . GLN A 1 313 ? 27.968 -2.171 -5.256 1.00 92.38 313 GLN A C 1
ATOM 2218 O O . GLN A 1 313 ? 28.015 -1.375 -6.194 1.00 92.38 313 GLN A O 1
ATOM 2223 N N . VAL A 1 314 ? 27.040 -2.107 -4.305 1.00 90.44 314 VAL A N 1
ATOM 2224 C CA . VAL A 1 314 ? 25.973 -1.098 -4.266 1.00 90.44 314 VAL A CA 1
ATOM 2225 C C . VAL A 1 314 ? 25.939 -0.481 -2.875 1.00 90.44 314 VAL A C 1
ATOM 2227 O O . VAL A 1 314 ? 25.954 -1.201 -1.881 1.00 90.44 314 VAL A O 1
ATOM 2230 N N . TYR A 1 315 ? 25.924 0.844 -2.786 1.00 83.06 315 TYR A N 1
ATOM 2231 C CA . TYR A 1 315 ? 25.675 1.542 -1.526 1.00 83.06 315 TYR A CA 1
ATOM 2232 C C . TYR A 1 315 ? 24.174 1.788 -1.371 1.00 83.06 315 TYR A C 1
ATOM 2234 O O . TYR A 1 315 ? 23.497 2.129 -2.339 1.00 83.06 315 TYR A O 1
ATOM 2242 N N . ALA A 1 316 ? 23.646 1.600 -0.164 1.00 71.19 316 ALA A N 1
ATOM 2243 C CA . ALA A 1 316 ? 22.203 1.667 0.069 1.00 71.19 316 ALA A CA 1
ATOM 2244 C C . ALA A 1 316 ? 21.605 3.055 -0.151 1.00 71.19 316 ALA A C 1
ATOM 2246 O O . ALA A 1 316 ? 20.468 3.184 -0.592 1.00 71.19 316 ALA A O 1
ATOM 2247 N N . ASP A 1 317 ? 22.397 4.094 0.093 1.00 82.25 317 ASP A N 1
ATOM 2248 C CA . ASP A 1 317 ? 22.024 5.482 -0.151 1.00 82.25 317 ASP A CA 1
ATOM 2249 C C . ASP A 1 317 ? 22.150 5.894 -1.626 1.00 82.25 317 ASP A C 1
ATOM 2251 O O . ASP A 1 317 ? 22.106 7.084 -1.914 1.00 82.25 317 ASP A O 1
ATOM 2255 N N . GLN A 1 318 ? 22.329 4.942 -2.549 1.00 88.38 318 GLN A N 1
ATOM 2256 C CA . GLN A 1 318 ? 22.475 5.194 -3.987 1.00 88.38 318 GLN A CA 1
ATOM 2257 C C . GLN A 1 318 ? 21.351 4.581 -4.833 1.00 88.38 318 GLN A C 1
ATOM 2259 O O . GLN A 1 318 ? 21.402 4.684 -6.057 1.00 88.38 318 GLN A O 1
ATOM 2264 N N . VAL A 1 319 ? 20.353 3.947 -4.205 1.00 91.50 319 VAL A N 1
ATOM 2265 C CA . VAL A 1 319 ? 19.185 3.355 -4.875 1.00 91.50 319 VAL A CA 1
ATOM 2266 C C . VAL A 1 319 ? 17.955 4.205 -4.566 1.00 91.50 319 VAL A C 1
ATOM 2268 O O . VAL A 1 319 ? 17.474 4.212 -3.430 1.00 91.50 319 VAL A O 1
ATOM 2271 N N . PHE A 1 320 ? 17.452 4.932 -5.563 1.00 90.12 320 PHE A N 1
ATOM 2272 C CA . PHE A 1 320 ? 16.377 5.907 -5.379 1.00 90.12 320 PHE A CA 1
ATOM 2273 C C . PHE A 1 320 ? 15.136 5.574 -6.205 1.00 90.12 320 PHE A C 1
ATOM 2275 O O . PHE A 1 320 ? 15.233 5.304 -7.394 1.00 90.12 320 PHE A O 1
ATOM 2282 N N . MET A 1 321 ? 13.971 5.693 -5.578 1.00 88.00 321 MET A N 1
ATOM 2283 C CA . MET A 1 321 ? 12.662 5.824 -6.207 1.00 88.00 321 MET A CA 1
ATOM 2284 C C . MET A 1 321 ? 12.285 7.303 -6.355 1.00 88.00 321 MET A C 1
ATOM 2286 O O . MET A 1 321 ? 12.564 8.121 -5.466 1.00 88.00 321 MET A O 1
ATOM 2290 N N . ASN A 1 322 ? 11.604 7.646 -7.448 1.00 86.56 322 ASN A N 1
ATOM 2291 C CA . ASN A 1 322 ? 11.026 8.962 -7.730 1.00 86.56 322 ASN A CA 1
ATOM 2292 C C . ASN A 1 322 ? 12.021 10.111 -7.451 1.00 86.56 322 ASN A C 1
ATOM 2294 O O . ASN A 1 322 ? 11.725 11.106 -6.779 1.00 86.56 322 ASN A O 1
ATOM 2298 N N . GLY A 1 323 ? 13.260 9.912 -7.912 1.00 79.56 323 GLY A N 1
ATOM 2299 C CA . GLY A 1 323 ? 14.385 10.849 -7.858 1.00 79.56 323 GLY A CA 1
ATOM 2300 C C . GLY A 1 323 ? 15.076 11.044 -6.500 1.00 79.56 323 GLY A C 1
ATOM 2301 O O . GLY A 1 323 ? 16.291 11.220 -6.471 1.00 79.56 323 GLY A O 1
ATOM 2302 N N . THR A 1 324 ? 14.358 11.050 -5.370 1.00 76.00 324 THR A N 1
ATOM 2303 C CA . THR A 1 324 ? 14.960 11.397 -4.055 1.00 76.00 324 THR A CA 1
ATOM 2304 C C . THR A 1 324 ? 14.606 10.469 -2.900 1.00 76.00 324 THR A C 1
ATOM 2306 O O . THR A 1 324 ? 15.243 10.553 -1.847 1.00 76.00 324 THR A O 1
ATOM 2309 N N . THR A 1 325 ? 13.616 9.591 -3.056 1.00 82.88 325 THR A N 1
ATOM 2310 C CA . THR A 1 325 ? 13.223 8.670 -1.984 1.00 82.88 325 THR A CA 1
ATOM 2311 C C . THR A 1 325 ? 14.073 7.409 -2.058 1.00 82.88 325 THR A C 1
ATOM 2313 O O . THR A 1 325 ? 14.107 6.802 -3.119 1.00 82.88 325 THR A O 1
ATOM 2316 N N . PRO A 1 326 ? 14.788 6.990 -0.999 1.00 87.44 326 PRO A N 1
ATOM 2317 C CA . PRO A 1 326 ? 15.477 5.703 -1.018 1.00 87.44 326 PRO A CA 1
ATOM 2318 C C . PRO A 1 326 ? 14.491 4.566 -1.296 1.00 87.44 326 PRO A C 1
ATOM 2320 O O . PRO A 1 326 ? 13.358 4.610 -0.809 1.00 87.44 326 PRO A O 1
ATOM 2323 N N . ALA A 1 327 ? 14.915 3.562 -2.064 1.00 87.56 327 ALA A N 1
ATOM 2324 C CA . ALA A 1 327 ? 14.093 2.381 -2.300 1.00 87.56 327 ALA A CA 1
ATOM 2325 C C . ALA A 1 327 ? 13.714 1.693 -0.966 1.00 87.56 327 ALA A C 1
ATOM 2327 O O . ALA A 1 327 ? 14.539 1.651 -0.045 1.00 87.56 327 ALA A O 1
ATOM 2328 N N . PRO A 1 328 ? 12.488 1.150 -0.830 1.00 86.19 328 PRO A N 1
ATOM 2329 C CA . PRO A 1 328 ? 12.052 0.505 0.405 1.00 86.19 328 PRO A CA 1
ATOM 2330 C C . PRO A 1 328 ? 12.951 -0.667 0.814 1.00 86.19 328 PRO A C 1
ATOM 2332 O O . PRO A 1 328 ? 13.388 -1.461 -0.022 1.00 86.19 328 PRO A O 1
ATOM 2335 N N . VAL A 1 329 ? 13.183 -0.821 2.118 1.00 86.00 329 VAL A N 1
ATOM 2336 C CA . VAL A 1 329 ? 13.857 -2.008 2.667 1.00 86.00 329 VAL A CA 1
ATOM 2337 C C . VAL A 1 329 ? 13.001 -3.249 2.394 1.00 86.00 329 VAL A C 1
ATOM 2339 O O . VAL A 1 329 ? 11.787 -3.220 2.576 1.00 86.00 329 VAL A O 1
ATOM 2342 N N . GLY A 1 330 ? 13.638 -4.335 1.962 1.00 84.06 330 GLY A N 1
ATOM 2343 C CA . GLY A 1 330 ? 12.995 -5.571 1.511 1.00 84.06 330 GLY A CA 1
ATOM 2344 C C . GLY A 1 330 ? 12.870 -5.687 -0.010 1.00 84.06 330 GLY A C 1
ATOM 2345 O O . GLY A 1 330 ? 12.662 -6.793 -0.500 1.00 84.06 330 GLY A O 1
ATOM 2346 N N . SER A 1 331 ? 13.064 -4.592 -0.752 1.00 90.25 331 SER A N 1
ATOM 2347 C CA . SER A 1 331 ? 13.079 -4.608 -2.221 1.00 90.25 331 SER A CA 1
ATOM 2348 C C . SER A 1 331 ? 14.258 -5.427 -2.755 1.00 90.25 331 SER A C 1
ATOM 2350 O O . SER A 1 331 ? 15.300 -5.530 -2.098 1.00 90.25 331 SER A O 1
ATOM 2352 N N . LEU A 1 332 ? 14.122 -5.993 -3.953 1.00 92.50 332 LEU A N 1
ATOM 2353 C CA . LEU A 1 332 ? 15.196 -6.738 -4.613 1.00 92.50 332 LEU A CA 1
ATOM 2354 C C . LEU A 1 332 ? 15.755 -5.918 -5.777 1.00 92.50 332 LEU A C 1
ATOM 2356 O O . LEU A 1 332 ? 15.006 -5.522 -6.659 1.00 92.50 332 LEU A O 1
ATOM 2360 N N . LEU A 1 333 ? 17.066 -5.685 -5.799 1.00 94.81 333 LEU A N 1
ATOM 2361 C CA . LEU A 1 333 ? 17.751 -5.052 -6.926 1.00 94.81 333 LEU A CA 1
ATOM 2362 C C . LEU A 1 333 ? 18.428 -6.136 -7.770 1.00 94.81 333 LEU A C 1
ATOM 2364 O O . LEU A 1 333 ? 19.360 -6.788 -7.290 1.00 94.81 333 LEU A O 1
ATOM 2368 N N . GLY A 1 334 ? 17.937 -6.336 -8.990 1.00 94.69 334 GLY A N 1
ATOM 2369 C CA . GLY A 1 334 ? 18.382 -7.342 -9.953 1.00 94.69 334 GLY A CA 1
ATOM 2370 C C . GLY A 1 334 ? 19.145 -6.757 -11.142 1.00 94.69 334 GLY A C 1
ATOM 2371 O O . GLY A 1 334 ? 18.956 -5.596 -11.511 1.00 94.69 334 GLY A O 1
ATOM 2372 N N . ALA A 1 335 ? 20.007 -7.582 -11.733 1.00 95.38 335 ALA A N 1
ATOM 2373 C CA . ALA A 1 335 ? 20.783 -7.289 -12.933 1.00 95.38 335 ALA A CA 1
ATOM 2374 C C . ALA A 1 335 ? 20.282 -8.158 -14.095 1.00 95.38 335 ALA A C 1
ATOM 2376 O O . ALA A 1 335 ? 20.416 -9.381 -14.055 1.00 95.38 335 ALA A O 1
ATOM 2377 N N . TYR A 1 336 ? 19.729 -7.520 -15.121 1.00 94.75 336 TYR A N 1
ATOM 2378 C CA . TYR A 1 336 ? 19.084 -8.154 -16.264 1.00 94.75 336 TYR A CA 1
ATOM 2379 C C . TYR A 1 336 ? 19.913 -7.987 -17.536 1.00 94.75 336 TYR A C 1
ATOM 2381 O O . TYR A 1 336 ? 20.451 -6.908 -17.795 1.00 94.75 336 TYR A O 1
ATOM 2389 N N . TYR A 1 337 ? 19.991 -9.064 -18.313 1.00 92.00 337 TYR A N 1
ATOM 2390 C CA . TYR A 1 337 ? 20.516 -9.089 -19.678 1.00 92.00 337 TYR A CA 1
ATOM 2391 C C . TYR A 1 337 ? 19.368 -9.371 -20.649 1.00 92.00 337 TYR A C 1
ATOM 2393 O O . TYR A 1 337 ? 18.294 -9.819 -20.238 1.00 92.00 337 TYR A O 1
ATOM 2401 N N . ILE A 1 338 ? 19.598 -9.101 -21.930 1.00 89.56 338 ILE A N 1
ATOM 2402 C CA . ILE A 1 338 ? 18.683 -9.476 -23.008 1.00 89.56 338 ILE A CA 1
ATOM 2403 C C . ILE A 1 338 ? 19.215 -10.775 -23.602 1.00 89.56 338 ILE A C 1
ATOM 2405 O O . ILE A 1 338 ? 20.367 -10.827 -24.027 1.00 89.56 338 ILE A O 1
ATOM 2409 N N . ASN A 1 339 ? 18.389 -11.815 -23.590 1.00 85.44 339 ASN A N 1
ATOM 2410 C CA . ASN A 1 339 ? 18.756 -13.119 -24.127 1.00 85.44 339 ASN A CA 1
ATOM 2411 C C . ASN A 1 339 ? 18.694 -13.127 -25.679 1.00 85.44 339 ASN A C 1
ATOM 2413 O O . ASN A 1 339 ? 18.186 -12.200 -26.311 1.00 85.44 339 ASN A O 1
ATOM 2417 N N . ASP A 1 340 ? 19.152 -14.201 -26.318 1.00 83.88 340 ASP A N 1
ATOM 2418 C CA . ASP A 1 340 ? 19.164 -14.435 -27.767 1.00 83.88 340 ASP A CA 1
ATOM 2419 C C . ASP A 1 340 ? 17.753 -14.404 -28.394 1.00 83.88 340 ASP A C 1
ATOM 2421 O O . ASP A 1 340 ? 17.615 -14.298 -29.617 1.00 83.88 340 ASP A O 1
ATOM 2425 N N . ALA A 1 341 ? 16.697 -14.541 -27.582 1.00 83.44 341 ALA A N 1
ATOM 2426 C CA . ALA A 1 341 ? 15.303 -14.419 -28.004 1.00 83.44 341 ALA A CA 1
ATOM 2427 C C . ALA A 1 341 ? 14.765 -12.977 -27.919 1.00 83.44 341 ALA A C 1
ATOM 2429 O O . ALA A 1 341 ? 13.672 -12.721 -28.421 1.00 83.44 341 ALA A O 1
ATOM 2430 N N . GLY A 1 342 ? 15.538 -12.043 -27.356 1.00 80.94 342 GLY A N 1
ATOM 2431 C CA . GLY A 1 342 ? 15.145 -10.652 -27.139 1.00 80.94 342 GLY A CA 1
ATOM 2432 C C . GLY A 1 342 ? 14.409 -10.406 -25.819 1.00 80.94 342 GLY A C 1
ATOM 2433 O O . GLY A 1 342 ? 13.951 -9.289 -25.597 1.00 80.94 342 GLY A O 1
ATOM 2434 N N . ASP A 1 343 ? 14.301 -11.410 -24.944 1.00 84.88 343 ASP A N 1
ATOM 2435 C CA . ASP A 1 343 ? 13.603 -11.284 -23.664 1.00 84.88 343 ASP A CA 1
ATOM 2436 C C . ASP A 1 343 ? 14.566 -10.868 -22.543 1.00 84.88 343 ASP A C 1
ATOM 2438 O O . ASP A 1 343 ? 15.720 -11.309 -22.481 1.00 84.88 343 ASP A O 1
ATOM 2442 N N . TYR A 1 344 ? 14.062 -10.072 -21.601 1.00 88.75 344 TYR A N 1
ATOM 2443 C CA . TYR A 1 344 ? 14.787 -9.715 -20.386 1.00 88.75 344 TYR A CA 1
ATOM 2444 C C . TYR A 1 344 ? 14.880 -10.913 -19.434 1.00 88.75 344 TYR A C 1
ATOM 2446 O O . TYR A 1 344 ? 13.870 -11.506 -19.054 1.00 88.75 344 TYR A O 1
ATOM 2454 N N . ALA A 1 345 ? 16.097 -11.239 -18.996 1.00 91.19 345 ALA A N 1
ATOM 2455 C CA . ALA A 1 345 ? 16.360 -12.320 -18.054 1.00 91.19 345 ALA A CA 1
ATOM 2456 C C . ALA A 1 345 ? 17.277 -11.857 -16.915 1.00 91.19 345 ALA A C 1
ATOM 2458 O O . ALA A 1 345 ? 18.290 -11.191 -17.134 1.00 91.19 345 ALA A O 1
ATOM 2459 N N . ASN A 1 346 ? 16.946 -12.236 -15.679 1.00 94.06 346 ASN A N 1
ATOM 2460 C CA . ASN A 1 346 ? 17.757 -11.904 -14.512 1.00 94.06 346 ASN A CA 1
ATOM 2461 C C . ASN A 1 346 ? 19.009 -12.801 -14.440 1.00 94.06 346 ASN A C 1
ATOM 2463 O O . ASN A 1 346 ? 18.933 -14.023 -14.591 1.00 94.06 346 ASN A O 1
ATOM 2467 N N . ALA A 1 347 ? 20.168 -12.212 -14.142 1.00 94.25 347 ALA A N 1
ATOM 2468 C CA . ALA A 1 347 ? 21.409 -12.938 -13.865 1.00 94.25 347 ALA A CA 1
ATOM 2469 C C . ALA A 1 347 ? 21.919 -12.739 -12.432 1.00 94.25 347 ALA A C 1
ATOM 2471 O O . ALA A 1 347 ? 23.062 -13.076 -12.133 1.00 94.25 347 ALA A O 1
ATOM 2472 N N . GLY A 1 348 ? 21.110 -12.192 -11.529 1.00 93.62 348 GLY A N 1
ATOM 2473 C CA . GLY A 1 348 ? 21.420 -12.097 -10.108 1.00 93.62 348 GLY A CA 1
ATOM 2474 C C . GLY A 1 348 ? 20.804 -10.871 -9.448 1.00 93.62 348 GLY A C 1
ATOM 2475 O O . GLY A 1 348 ? 20.711 -9.803 -10.044 1.00 93.62 348 GLY A O 1
ATOM 2476 N N . TYR A 1 349 ? 20.439 -11.006 -8.174 1.00 94.94 349 TYR A N 1
ATOM 2477 C CA . TYR A 1 349 ? 19.884 -9.913 -7.379 1.00 94.94 349 TYR A CA 1
ATOM 2478 C C . TYR A 1 349 ? 20.469 -9.870 -5.963 1.00 94.94 349 TYR A C 1
ATOM 2480 O O . TYR A 1 349 ? 21.045 -10.846 -5.474 1.00 94.94 349 TYR A O 1
ATOM 2488 N N . ALA A 1 350 ? 20.284 -8.740 -5.280 1.00 92.31 350 ALA A N 1
ATOM 2489 C CA . ALA A 1 350 ? 20.416 -8.652 -3.827 1.00 92.31 350 ALA A CA 1
ATOM 2490 C C . ALA A 1 350 ? 19.185 -7.993 -3.203 1.00 92.31 350 ALA A C 1
ATOM 2492 O O . ALA A 1 350 ? 18.549 -7.127 -3.799 1.00 92.31 350 ALA A O 1
ATOM 2493 N N . THR A 1 351 ? 18.874 -8.397 -1.975 1.00 90.81 351 THR A N 1
ATOM 2494 C CA . THR A 1 351 ? 17.840 -7.764 -1.157 1.00 90.81 351 THR A CA 1
ATOM 2495 C C . THR A 1 351 ? 18.400 -6.519 -0.480 1.00 90.81 351 THR A C 1
ATOM 2497 O O . THR A 1 351 ? 19.454 -6.577 0.156 1.00 90.81 351 THR A O 1
ATOM 2500 N N . LEU A 1 352 ? 17.674 -5.407 -0.571 1.00 89.00 352 LEU A N 1
ATOM 2501 C CA . LEU A 1 352 ? 17.967 -4.186 0.171 1.00 89.00 352 LEU A CA 1
ATOM 2502 C C . LEU A 1 352 ? 17.537 -4.384 1.628 1.00 89.00 352 LEU A C 1
ATOM 2504 O O . LEU A 1 352 ? 16.407 -4.088 1.998 1.00 89.00 352 LEU A O 1
ATOM 2508 N N . ASP A 1 353 ? 18.412 -4.934 2.466 1.00 83.12 353 ASP A N 1
ATOM 2509 C CA . ASP A 1 353 ? 18.094 -5.276 3.863 1.00 83.12 353 ASP A CA 1
ATOM 2510 C C . ASP A 1 353 ? 18.262 -4.105 4.857 1.00 83.12 353 ASP A C 1
ATOM 2512 O O . ASP A 1 353 ? 18.077 -4.270 6.064 1.00 83.12 353 ASP A O 1
ATOM 2516 N N . GLY A 1 354 ? 18.602 -2.913 4.354 1.00 79.00 354 GLY A N 1
ATOM 2517 C CA . GLY A 1 354 ? 18.869 -1.720 5.160 1.00 79.00 354 GLY A CA 1
ATOM 2518 C C . GLY A 1 354 ? 20.315 -1.588 5.656 1.00 79.00 354 GLY A C 1
ATOM 2519 O O . GLY A 1 354 ? 20.625 -0.618 6.345 1.00 79.00 354 GLY A O 1
ATOM 2520 N N . SER A 1 355 ? 21.216 -2.512 5.302 1.00 80.12 355 SER A N 1
ATOM 2521 C CA . SER A 1 355 ? 22.666 -2.350 5.508 1.00 80.12 355 SER A CA 1
ATOM 2522 C C . SER A 1 355 ? 23.233 -1.214 4.655 1.00 80.12 355 SER A C 1
ATOM 2524 O O . SER A 1 355 ? 22.699 -0.937 3.596 1.00 80.12 355 SER A O 1
ATOM 2526 N N . ASP A 1 356 ? 24.356 -0.604 5.048 1.00 80.75 356 ASP A N 1
ATOM 2527 C CA . ASP A 1 356 ? 24.966 0.513 4.296 1.00 80.75 356 ASP A CA 1
ATOM 2528 C C . ASP A 1 356 ? 25.482 0.116 2.892 1.00 80.75 356 ASP A C 1
ATOM 2530 O O . ASP A 1 356 ? 25.697 0.971 2.028 1.00 80.75 356 ASP A O 1
ATOM 2534 N N . GLN A 1 357 ? 25.737 -1.176 2.664 1.00 83.06 357 GLN A N 1
ATOM 2535 C CA . GLN A 1 357 ? 26.322 -1.689 1.430 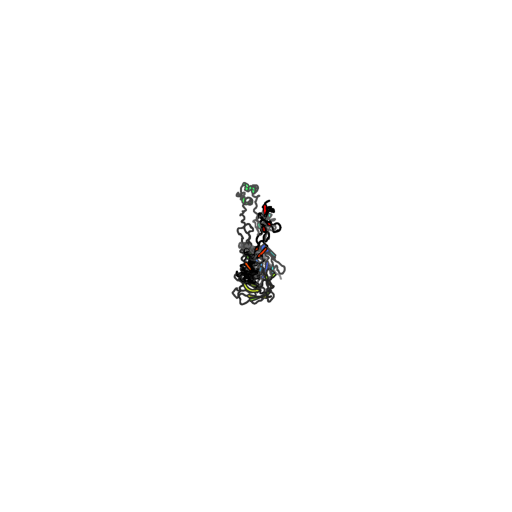1.00 83.06 357 GLN A CA 1
ATOM 2536 C C . GLN A 1 357 ? 25.881 -3.122 1.134 1.00 83.06 357 GLN A C 1
ATOM 2538 O O . GLN A 1 357 ? 25.829 -3.965 2.030 1.00 83.06 357 GLN A O 1
ATOM 2543 N N . TYR A 1 358 ? 25.692 -3.399 -0.153 1.00 84.75 358 TYR A N 1
ATOM 2544 C CA . TYR A 1 358 ? 25.317 -4.690 -0.710 1.00 84.75 358 TYR A CA 1
ATOM 2545 C C . TYR A 1 358 ? 26.319 -5.135 -1.778 1.00 84.75 358 TYR A C 1
ATOM 2547 O O . TYR A 1 358 ? 27.035 -4.322 -2.375 1.00 84.75 358 TYR A O 1
ATOM 2555 N N . ALA A 1 359 ? 26.358 -6.442 -2.023 1.00 87.88 359 ALA A N 1
ATOM 2556 C CA . ALA A 1 359 ? 27.104 -7.038 -3.120 1.00 87.88 359 ALA A CA 1
ATOM 2557 C C . ALA A 1 359 ? 26.167 -7.944 -3.921 1.00 87.88 359 ALA A C 1
ATOM 2559 O O . ALA A 1 359 ? 25.593 -8.880 -3.367 1.00 87.88 359 ALA A O 1
ATOM 2560 N N . ILE A 1 360 ? 26.031 -7.661 -5.212 1.00 93.50 360 ILE A N 1
ATOM 2561 C CA . ILE A 1 360 ? 25.240 -8.450 -6.155 1.00 93.50 360 ILE A CA 1
ATOM 2562 C C . ILE A 1 360 ? 26.212 -9.321 -6.947 1.00 93.50 360 ILE A C 1
ATOM 2564 O O . ILE A 1 360 ? 27.182 -8.814 -7.513 1.00 93.50 360 ILE A O 1
ATOM 2568 N N . ALA A 1 361 ? 25.979 -10.631 -6.960 1.00 92.56 361 ALA A N 1
ATOM 2569 C CA . ALA A 1 361 ? 26.690 -11.542 -7.848 1.00 92.56 361 ALA A CA 1
ATOM 2570 C C . ALA A 1 361 ? 25.909 -11.636 -9.160 1.00 92.56 361 ALA A C 1
ATOM 2572 O O . ALA A 1 361 ? 24.824 -12.209 -9.177 1.00 92.56 361 ALA A O 1
ATOM 2573 N N . VAL A 1 362 ? 26.460 -11.059 -10.225 1.00 95.31 362 VAL A N 1
ATOM 2574 C CA . VAL A 1 362 ? 25.883 -11.068 -11.573 1.00 95.31 362 VAL A CA 1
ATOM 2575 C C . VAL A 1 362 ? 26.546 -12.196 -12.360 1.00 95.31 362 VAL A C 1
ATOM 2577 O O . VAL A 1 362 ? 27.763 -12.177 -12.538 1.00 95.31 362 VAL A O 1
ATOM 2580 N N . TRP A 1 363 ? 25.793 -13.212 -12.764 1.00 94.12 363 TRP A N 1
ATOM 2581 C CA . TRP A 1 363 ? 26.315 -14.446 -13.357 1.00 94.12 363 TRP A CA 1
ATOM 2582 C C . TRP A 1 363 ? 26.600 -14.299 -14.860 1.00 94.12 363 TRP A C 1
ATOM 2584 O O . TRP A 1 363 ? 25.864 -13.635 -15.585 1.00 94.12 363 TRP A O 1
ATOM 2594 N N . ALA A 1 364 ? 27.703 -14.901 -15.315 1.00 92.88 364 ALA A N 1
ATOM 2595 C CA . ALA A 1 364 ? 28.119 -14.905 -16.720 1.00 92.88 364 ALA A CA 1
ATOM 2596 C C . ALA A 1 364 ? 27.383 -15.989 -17.521 1.00 92.88 364 ALA A C 1
ATOM 2598 O O . ALA A 1 364 ? 27.000 -17.003 -16.940 1.00 92.88 364 ALA A O 1
ATOM 2599 N N . SER A 1 365 ? 27.279 -15.849 -18.842 1.00 92.12 365 SER A N 1
ATOM 2600 C CA . SER A 1 365 ? 26.860 -16.955 -19.709 1.00 92.12 365 SER A CA 1
ATOM 2601 C C . SER A 1 365 ? 27.914 -18.062 -19.753 1.00 92.12 365 SER A C 1
ATOM 2603 O O . SER A 1 365 ? 29.126 -17.821 -19.805 1.00 92.12 365 SER A O 1
ATOM 2605 N N . GLU A 1 366 ? 27.450 -19.310 -19.754 1.00 88.12 366 GLU A N 1
ATOM 2606 C CA . GLU A 1 366 ? 28.302 -20.468 -20.020 1.00 88.12 366 GLU A CA 1
ATOM 2607 C C . GLU A 1 366 ? 28.496 -20.666 -21.530 1.00 88.12 366 GLU A C 1
ATOM 2609 O O . GLU A 1 366 ? 27.658 -20.312 -22.353 1.00 88.12 366 GLU A O 1
ATOM 2614 N N . SER A 1 367 ? 29.607 -21.284 -21.936 1.00 83.62 367 SER A N 1
ATOM 2615 C CA . SER A 1 367 ? 29.910 -21.460 -23.361 1.00 83.62 367 SER A CA 1
ATOM 2616 C C . SER A 1 367 ? 28.813 -22.238 -24.106 1.00 83.62 367 SER A C 1
ATOM 2618 O O . SER A 1 367 ? 28.610 -23.430 -23.869 1.00 83.62 367 SER A O 1
ATOM 2620 N N . GLY A 1 368 ? 28.170 -21.571 -25.069 1.00 79.00 368 GLY A N 1
ATOM 2621 C CA . GLY A 1 368 ? 27.117 -22.154 -25.906 1.00 79.00 368 GLY A CA 1
ATOM 2622 C C . GLY A 1 368 ? 25.738 -22.206 -25.244 1.00 79.00 368 GLY A C 1
ATOM 2623 O O . GLY A 1 368 ? 24.851 -22.865 -25.786 1.00 79.00 368 GLY A O 1
ATOM 2624 N N . LEU A 1 369 ? 25.581 -21.551 -24.094 1.00 84.81 369 LEU A N 1
ATOM 2625 C CA . LEU A 1 369 ? 24.307 -21.250 -23.457 1.00 84.81 369 LEU A CA 1
ATOM 2626 C C . LEU A 1 369 ? 24.161 -19.733 -23.351 1.00 84.81 369 LEU A C 1
ATOM 2628 O O . LEU A 1 369 ? 25.147 -19.003 -23.384 1.00 84.81 369 LEU A O 1
ATOM 2632 N N . ASP A 1 370 ? 22.927 -19.299 -23.177 1.00 85.62 370 ASP A N 1
ATOM 2633 C CA . ASP A 1 370 ? 22.577 -17.905 -22.971 1.00 85.62 370 ASP A CA 1
ATOM 2634 C C . ASP A 1 370 ? 21.776 -17.791 -21.669 1.00 85.62 370 ASP A C 1
ATOM 2636 O O . ASP A 1 370 ? 20.555 -17.686 -21.635 1.00 85.62 370 ASP A O 1
ATOM 2640 N N . ASN A 1 371 ? 22.483 -18.059 -20.570 1.00 86.44 371 ASN A N 1
ATOM 2641 C CA . ASN A 1 371 ? 21.940 -18.157 -19.215 1.00 86.44 371 ASN A CA 1
ATOM 2642 C C . ASN A 1 371 ? 22.565 -17.132 -18.253 1.00 86.44 371 ASN A C 1
ATOM 2644 O O . ASN A 1 371 ? 22.526 -17.328 -17.036 1.00 86.44 371 ASN A O 1
ATOM 2648 N N . GLY A 1 372 ? 23.167 -16.074 -18.796 1.00 90.25 372 GLY A N 1
ATOM 2649 C CA . GLY A 1 372 ? 23.831 -15.007 -18.057 1.00 90.25 372 GLY A CA 1
ATOM 2650 C C . GLY A 1 372 ? 24.561 -14.054 -19.000 1.00 90.25 372 GLY A C 1
ATOM 2651 O O . GLY A 1 372 ? 24.487 -14.190 -20.213 1.00 90.25 372 GLY A O 1
ATOM 2652 N N . PHE A 1 373 ? 25.329 -13.126 -18.441 1.00 94.00 373 PHE A N 1
ATOM 2653 C CA . PHE A 1 373 ? 25.963 -12.070 -19.229 1.00 94.00 373 PHE A CA 1
ATOM 2654 C C . PHE A 1 373 ? 27.205 -12.526 -20.011 1.00 94.00 373 PHE A C 1
ATOM 2656 O O . PHE A 1 373 ? 28.112 -13.167 -19.459 1.00 94.00 373 PHE A O 1
ATOM 2663 N N . ALA A 1 374 ? 27.323 -12.100 -21.267 1.00 91.31 374 ALA A N 1
ATOM 2664 C CA . ALA A 1 374 ? 28.572 -12.126 -22.017 1.00 91.31 374 ALA A CA 1
ATOM 2665 C C . ALA A 1 374 ? 29.462 -10.911 -21.686 1.00 91.31 374 ALA A C 1
ATOM 2667 O O . ALA A 1 374 ? 29.026 -9.850 -21.239 1.00 91.31 374 ALA A O 1
ATOM 2668 N N . ALA A 1 375 ? 30.774 -11.059 -21.884 1.00 89.25 375 ALA A N 1
ATOM 2669 C CA . ALA A 1 375 ? 31.725 -9.994 -21.579 1.00 89.25 375 ALA A CA 1
ATOM 2670 C C . ALA A 1 375 ? 31.492 -8.751 -22.456 1.00 89.25 375 ALA A C 1
ATOM 2672 O O . ALA A 1 375 ? 31.541 -8.839 -23.681 1.00 89.25 375 ALA A O 1
ATOM 2673 N N . GLY A 1 376 ? 31.349 -7.590 -21.816 1.00 87.88 376 GLY A N 1
ATOM 2674 C CA . GLY A 1 376 ? 31.117 -6.305 -22.475 1.00 87.88 376 GLY A CA 1
ATOM 2675 C C . GLY A 1 376 ? 29.648 -5.902 -22.592 1.00 87.88 376 GLY A C 1
ATOM 2676 O O . GLY A 1 376 ? 29.403 -4.763 -22.974 1.00 87.88 376 GLY A O 1
ATOM 2677 N N . GLU A 1 377 ? 28.705 -6.773 -22.226 1.00 92.25 377 GLU A N 1
ATOM 2678 C CA . GLU A 1 377 ? 27.277 -6.447 -22.226 1.00 92.25 377 GLU A CA 1
ATOM 2679 C C . GLU A 1 377 ? 26.922 -5.369 -21.198 1.00 92.25 377 GLU A C 1
ATOM 2681 O O . GLU A 1 377 ? 27.530 -5.262 -20.122 1.00 92.25 377 GLU A O 1
ATOM 2686 N N . GLU A 1 378 ? 25.931 -4.553 -21.550 1.00 90.50 378 GLU A N 1
ATOM 2687 C CA . GLU A 1 378 ? 25.350 -3.565 -20.649 1.00 90.50 378 GLU A CA 1
ATOM 2688 C C . GLU A 1 378 ? 24.411 -4.235 -19.652 1.00 90.50 378 GLU A C 1
ATOM 2690 O O . GLU A 1 378 ? 23.736 -5.204 -19.976 1.00 90.50 378 GLU A O 1
ATOM 2695 N N . ILE A 1 379 ? 24.381 -3.715 -18.426 1.00 93.94 379 ILE A N 1
ATOM 2696 C CA . ILE A 1 379 ? 23.581 -4.275 -17.337 1.00 93.94 379 ILE A CA 1
ATOM 2697 C C . ILE A 1 379 ? 22.323 -3.426 -17.171 1.00 93.94 379 ILE A C 1
ATOM 2699 O O . ILE A 1 379 ? 22.412 -2.277 -16.726 1.00 93.94 379 ILE A O 1
ATOM 2703 N N . THR A 1 380 ? 21.158 -4.005 -17.454 1.00 93.25 380 THR A N 1
ATOM 2704 C CA . THR A 1 380 ? 19.868 -3.390 -17.133 1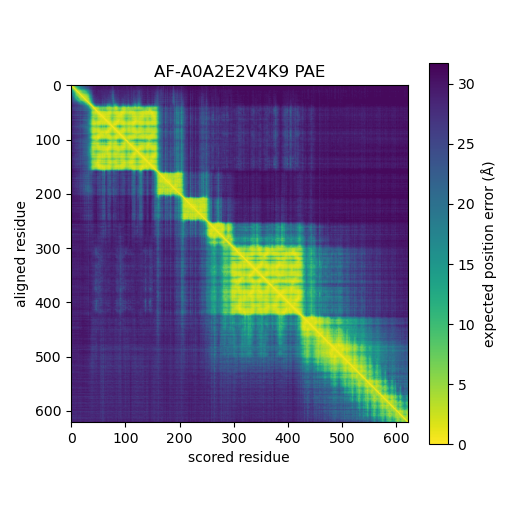.00 93.25 380 THR A CA 1
ATOM 2705 C C . THR A 1 380 ? 19.559 -3.628 -15.659 1.00 93.25 380 THR A C 1
ATOM 2707 O O . THR A 1 380 ? 19.551 -4.762 -15.187 1.00 93.25 380 THR A O 1
ATOM 2710 N N . TRP A 1 381 ? 19.322 -2.563 -14.896 1.00 94.50 381 TRP A N 1
ATOM 2711 C CA . TRP A 1 381 ? 18.997 -2.677 -13.474 1.00 94.50 381 TRP A CA 1
ATOM 2712 C C . TRP A 1 381 ? 17.490 -2.633 -13.271 1.00 94.50 381 TRP A C 1
ATOM 2714 O O . TRP A 1 381 ? 16.831 -1.705 -13.737 1.00 94.50 381 TRP A O 1
ATOM 2724 N N . VAL A 1 382 ? 16.966 -3.613 -12.539 1.00 94.12 382 VAL A N 1
ATOM 2725 C CA . VAL A 1 382 ? 15.536 -3.738 -12.237 1.00 94.12 382 VAL A CA 1
ATOM 2726 C C . VAL A 1 382 ? 15.353 -3.831 -10.728 1.00 94.12 382 VAL A C 1
ATOM 2728 O O . VAL A 1 382 ? 16.050 -4.590 -10.053 1.00 94.12 382 VAL A O 1
ATOM 2731 N N . LEU A 1 383 ? 14.434 -3.046 -10.182 1.00 93.06 383 LEU A N 1
ATOM 2732 C CA . LEU A 1 383 ? 14.049 -3.055 -8.780 1.00 93.06 383 LEU A CA 1
ATOM 2733 C C . LEU A 1 383 ? 12.678 -3.711 -8.640 1.00 93.06 383 LEU A C 1
ATOM 2735 O O . LEU A 1 383 ? 11.723 -3.286 -9.277 1.00 93.06 383 LEU A O 1
ATOM 2739 N N . GLN A 1 384 ? 12.567 -4.701 -7.764 1.00 91.44 384 GLN A N 1
ATOM 2740 C CA . GLN A 1 384 ? 11.292 -5.290 -7.377 1.00 91.44 384 GLN A CA 1
ATOM 2741 C C . GLN A 1 384 ? 10.837 -4.731 -6.030 1.00 91.44 384 GLN A C 1
ATOM 2743 O O . GLN A 1 384 ? 11.568 -4.854 -5.038 1.00 91.44 384 GLN A O 1
ATOM 2748 N N . ILE A 1 385 ? 9.624 -4.178 -5.978 1.00 87.81 385 ILE A N 1
ATOM 2749 C CA . ILE A 1 385 ? 8.959 -3.737 -4.745 1.00 87.81 385 ILE A CA 1
ATOM 2750 C C . ILE A 1 385 ? 7.622 -4.474 -4.640 1.00 87.81 385 ILE A C 1
ATOM 2752 O O . ILE A 1 385 ? 6.682 -4.174 -5.365 1.00 87.81 385 ILE A O 1
ATOM 2756 N N . GLY A 1 386 ? 7.524 -5.442 -3.725 1.00 84.12 386 GLY A N 1
ATOM 2757 C CA . GLY A 1 386 ? 6.360 -6.334 -3.694 1.00 84.12 386 GLY A CA 1
ATOM 2758 C C . GLY A 1 386 ? 6.302 -7.189 -4.963 1.00 84.12 386 GLY A C 1
ATOM 2759 O O . GLY A 1 386 ? 7.273 -7.881 -5.268 1.00 84.12 386 GLY A O 1
ATOM 2760 N N . ASP A 1 387 ? 5.189 -7.119 -5.691 1.00 81.31 387 ASP A N 1
ATOM 2761 C CA . ASP A 1 387 ? 4.999 -7.815 -6.974 1.00 81.31 387 ASP A CA 1
ATOM 2762 C C . ASP A 1 387 ? 5.353 -6.932 -8.187 1.00 81.31 387 ASP A C 1
ATOM 2764 O O . ASP A 1 387 ? 5.425 -7.429 -9.308 1.00 81.31 387 ASP A O 1
ATOM 2768 N N . ASP A 1 388 ? 5.609 -5.639 -7.968 1.00 84.94 388 ASP A N 1
ATOM 2769 C CA . ASP A 1 388 ? 5.885 -4.682 -9.036 1.00 84.94 388 ASP A CA 1
ATOM 2770 C C . ASP A 1 388 ? 7.379 -4.664 -9.393 1.00 84.94 388 ASP A C 1
ATOM 2772 O O . ASP A 1 388 ? 8.249 -4.656 -8.512 1.00 84.94 388 ASP A O 1
ATOM 2776 N N . LEU A 1 389 ? 7.676 -4.616 -10.694 1.00 88.69 389 LEU A N 1
ATOM 2777 C CA . LEU A 1 389 ? 9.024 -4.500 -11.252 1.00 88.69 389 LEU A CA 1
ATOM 2778 C C . LEU A 1 389 ? 9.210 -3.122 -11.896 1.00 88.69 389 LEU A C 1
ATOM 2780 O O . LEU A 1 389 ? 8.394 -2.680 -12.702 1.00 88.69 389 LEU A O 1
ATOM 2784 N N . PHE A 1 390 ? 10.313 -2.460 -11.558 1.00 89.81 390 PHE A N 1
ATOM 2785 C CA . PHE A 1 390 ? 10.678 -1.134 -12.048 1.00 89.81 390 PHE A CA 1
ATOM 2786 C C . PHE A 1 390 ? 12.043 -1.205 -12.711 1.00 89.81 390 PHE A C 1
ATOM 2788 O O . PHE A 1 390 ? 13.011 -1.631 -12.082 1.00 89.81 390 PHE A O 1
ATOM 2795 N N . VAL A 1 391 ? 12.161 -0.747 -13.950 1.00 90.44 391 VAL A N 1
ATOM 2796 C CA . VAL A 1 391 ? 13.473 -0.605 -14.590 1.00 90.44 391 VAL A CA 1
ATOM 2797 C C . VAL A 1 391 ? 14.059 0.757 -14.273 1.00 90.44 391 VAL A C 1
ATOM 2799 O O . VAL A 1 391 ? 13.339 1.735 -14.082 1.00 90.44 391 VAL A O 1
ATOM 2802 N N . ALA A 1 392 ? 15.379 0.805 -14.137 1.00 92.69 392 ALA A N 1
ATOM 2803 C CA . ALA A 1 392 ? 16.082 2.032 -13.827 1.00 92.69 392 ALA A CA 1
ATOM 2804 C C . ALA A 1 392 ? 15.952 3.055 -14.966 1.00 92.69 392 ALA A C 1
ATOM 2806 O O . ALA A 1 392 ? 16.378 2.786 -16.086 1.00 92.69 392 ALA A O 1
ATOM 2807 N N . ASP A 1 393 ? 15.477 4.261 -14.648 1.00 89.88 393 ASP A N 1
ATOM 2808 C CA . ASP A 1 393 ? 15.462 5.400 -15.576 1.00 89.88 393 ASP A CA 1
ATOM 2809 C C . ASP A 1 393 ? 16.885 5.874 -15.896 1.00 89.88 393 ASP A C 1
ATOM 2811 O O . ASP A 1 393 ? 17.177 6.397 -16.970 1.00 89.88 393 ASP A O 1
ATOM 2815 N N . ALA A 1 394 ? 17.777 5.762 -14.907 1.00 89.69 394 ALA A N 1
ATOM 2816 C CA . ALA A 1 394 ? 19.156 6.198 -15.022 1.00 89.69 394 ALA A CA 1
ATOM 2817 C C . ALA A 1 394 ? 20.061 5.415 -14.072 1.00 89.69 394 ALA A C 1
ATOM 2819 O O . ALA A 1 394 ? 19.789 5.289 -12.875 1.00 89.69 394 ALA A O 1
ATOM 2820 N N . VAL A 1 395 ? 21.201 4.963 -14.593 1.00 92.81 395 VAL A N 1
ATOM 2821 C CA . VAL A 1 395 ? 22.234 4.257 -13.832 1.00 92.81 395 VAL A CA 1
ATOM 2822 C C . VAL A 1 395 ? 23.570 4.944 -14.075 1.00 92.81 395 VAL A C 1
ATOM 2824 O O . VAL A 1 395 ? 23.938 5.275 -15.197 1.00 92.81 395 VAL A O 1
ATOM 2827 N N . THR A 1 396 ? 24.341 5.146 -13.014 1.00 94.06 396 THR A N 1
ATOM 2828 C CA . THR A 1 396 ? 25.740 5.560 -13.095 1.00 94.06 396 THR A CA 1
ATOM 2829 C C . THR A 1 396 ? 26.598 4.498 -12.432 1.00 94.06 396 THR A C 1
ATOM 2831 O O . THR A 1 396 ? 26.525 4.301 -11.218 1.00 94.06 396 THR A O 1
ATOM 2834 N N . MET A 1 397 ? 27.436 3.826 -13.221 1.00 93.94 397 MET A N 1
ATOM 2835 C CA . MET A 1 397 ? 28.430 2.876 -12.723 1.00 93.94 397 MET A CA 1
ATOM 2836 C C . MET A 1 397 ? 29.839 3.473 -12.747 1.00 93.94 397 MET A C 1
ATOM 2838 O O . MET A 1 397 ? 30.167 4.346 -13.551 1.00 93.94 397 MET A O 1
ATOM 2842 N N . SER A 1 398 ? 30.694 2.995 -11.847 1.00 91.44 398 SER A N 1
ATOM 2843 C CA . SER A 1 398 ? 32.092 3.410 -11.774 1.00 91.44 398 SER A CA 1
ATOM 2844 C C . SER A 1 398 ? 32.918 2.781 -12.895 1.00 91.44 398 SER A C 1
ATOM 2846 O O . SER A 1 398 ? 32.950 1.564 -13.049 1.00 91.44 398 SER A O 1
ATOM 2848 N N . THR A 1 399 ? 33.657 3.612 -13.628 1.00 91.50 399 THR A N 1
ATOM 2849 C CA . THR A 1 399 ? 34.677 3.189 -14.609 1.00 91.50 399 THR A CA 1
ATOM 2850 C C . THR A 1 399 ? 36.098 3.270 -14.043 1.00 91.50 399 THR A C 1
ATOM 2852 O O . THR A 1 399 ? 37.088 3.050 -14.746 1.00 91.50 399 THR A O 1
ATOM 2855 N N . ALA A 1 400 ? 36.231 3.621 -12.759 1.00 88.50 400 ALA A N 1
ATOM 2856 C CA . ALA A 1 400 ? 37.518 3.714 -12.093 1.00 88.50 400 ALA A CA 1
ATOM 2857 C C . ALA A 1 400 ? 38.015 2.314 -11.722 1.00 88.50 400 ALA A C 1
ATOM 2859 O O . ALA A 1 400 ? 37.398 1.628 -10.911 1.00 88.50 400 ALA A O 1
ATOM 2860 N N . ALA A 1 401 ? 39.171 1.912 -12.255 1.00 83.88 401 ALA A N 1
ATOM 2861 C CA . ALA A 1 401 ? 39.785 0.627 -11.925 1.00 83.88 401 ALA A CA 1
ATOM 2862 C C . ALA A 1 401 ? 39.864 0.418 -10.390 1.00 83.88 401 ALA A C 1
ATOM 2864 O O . ALA A 1 401 ? 40.358 1.304 -9.683 1.00 83.88 401 ALA A O 1
ATOM 2865 N N . PRO A 1 402 ? 39.420 -0.738 -9.856 1.00 86.69 402 PRO A N 1
ATOM 2866 C CA . PRO A 1 402 ? 39.159 -2.002 -10.556 1.00 86.69 402 PRO A CA 1
ATOM 2867 C C . PRO A 1 402 ? 37.727 -2.188 -11.100 1.00 86.69 402 PRO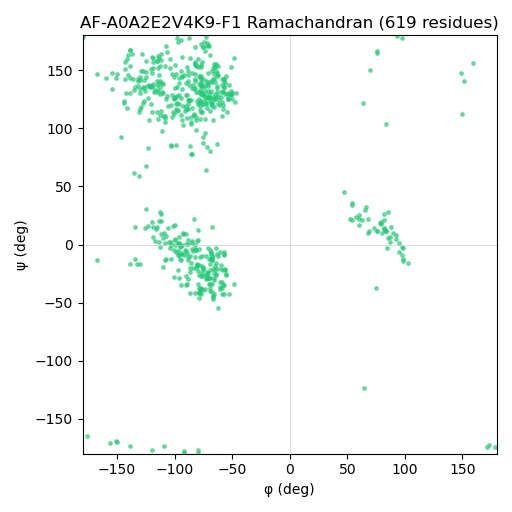 A C 1
ATOM 2869 O O . PRO A 1 402 ? 37.405 -3.298 -11.514 1.00 86.69 402 PRO A O 1
ATOM 2872 N N . PHE A 1 403 ? 36.878 -1.159 -11.075 1.00 90.06 403 PHE A N 1
ATOM 2873 C CA . PHE A 1 403 ? 35.472 -1.255 -11.469 1.00 90.06 403 PHE A CA 1
ATOM 2874 C C . PHE A 1 403 ? 35.253 -1.104 -12.980 1.00 90.06 403 PHE A C 1
ATOM 2876 O O . PHE A 1 403 ? 35.976 -0.362 -13.649 1.00 90.06 403 PHE A O 1
ATOM 2883 N N . SER A 1 404 ? 34.241 -1.805 -13.491 1.00 91.75 404 SER A N 1
ATOM 2884 C CA . SER A 1 404 ? 33.720 -1.694 -14.856 1.00 91.75 404 SER A CA 1
ATOM 2885 C C . SER A 1 404 ? 32.251 -1.266 -14.838 1.00 91.75 404 SER A C 1
ATOM 2887 O O . SER A 1 404 ? 31.511 -1.644 -13.925 1.00 91.75 404 SER A O 1
ATOM 2889 N N . ALA A 1 405 ? 31.844 -0.504 -15.857 1.00 90.38 405 ALA A N 1
ATOM 2890 C CA . ALA A 1 405 ? 30.449 -0.128 -16.091 1.00 90.38 405 ALA A CA 1
ATOM 2891 C C . ALA A 1 405 ? 29.672 -1.171 -16.914 1.00 90.38 405 ALA A C 1
ATOM 2893 O O . ALA A 1 405 ? 28.458 -1.244 -16.794 1.00 90.38 405 ALA A O 1
ATOM 2894 N N . THR A 1 406 ? 30.366 -1.993 -17.703 1.00 92.94 406 THR A N 1
ATOM 2895 C CA . THR A 1 406 ? 29.788 -3.148 -18.407 1.00 92.94 406 THR A CA 1
ATOM 2896 C C . THR A 1 406 ? 30.215 -4.456 -17.757 1.00 92.94 406 THR A C 1
ATOM 2898 O O . THR A 1 406 ? 31.156 -4.484 -16.946 1.00 92.94 406 THR A O 1
ATOM 2901 N N . PHE A 1 407 ? 29.536 -5.545 -18.115 1.00 94.44 407 PHE A N 1
ATOM 2902 C CA . PHE A 1 407 ? 29.796 -6.853 -17.544 1.00 94.44 407 PHE A CA 1
ATOM 2903 C C . PHE A 1 407 ? 31.220 -7.345 -17.833 1.00 94.44 407 PHE A C 1
ATOM 2905 O O . PHE A 1 407 ? 31.672 -7.423 -18.978 1.00 94.44 407 PHE A O 1
ATOM 2912 N N . VAL A 1 408 ? 31.931 -7.741 -16.775 1.00 92.56 408 VAL A N 1
ATOM 2913 C CA . VAL A 1 408 ? 33.243 -8.388 -16.862 1.00 92.56 408 VAL A CA 1
ATOM 2914 C C . VAL A 1 408 ? 33.233 -9.630 -15.984 1.00 92.56 408 VAL A C 1
ATOM 2916 O O . VAL A 1 408 ? 33.185 -9.532 -14.757 1.00 92.56 408 VAL A O 1
ATOM 2919 N N . ALA A 1 409 ? 33.343 -10.806 -16.605 1.00 90.12 409 ALA A N 1
ATOM 2920 C CA . ALA A 1 409 ? 33.412 -12.076 -15.889 1.00 90.12 409 ALA A CA 1
ATOM 2921 C C . ALA A 1 409 ? 34.573 -12.087 -14.874 1.00 90.12 409 ALA A C 1
ATOM 2923 O O . ALA A 1 409 ? 35.720 -11.784 -15.215 1.00 90.12 409 ALA A O 1
ATOM 2924 N N . ASN A 1 410 ? 34.283 -12.465 -13.625 1.00 85.62 410 ASN A N 1
ATOM 2925 C CA . ASN A 1 410 ? 35.200 -12.415 -12.474 1.00 85.62 410 ASN A CA 1
ATOM 2926 C C . ASN A 1 410 ? 35.717 -11.002 -12.129 1.00 85.62 410 ASN A C 1
ATOM 2928 O O . ASN A 1 410 ? 36.724 -10.859 -11.428 1.00 85.62 410 ASN A O 1
ATOM 2932 N N . GLY A 1 411 ? 35.055 -9.964 -12.643 1.00 87.12 411 GLY A N 1
ATOM 2933 C CA . GLY A 1 411 ? 35.371 -8.561 -12.413 1.00 87.12 411 GLY A CA 1
ATOM 2934 C C . GLY A 1 411 ? 34.616 -7.948 -11.234 1.00 87.12 411 GLY A C 1
ATOM 2935 O O . GLY A 1 411 ? 33.830 -8.602 -10.543 1.00 87.12 411 GLY A O 1
ATOM 2936 N N . PHE A 1 412 ? 34.855 -6.652 -11.025 1.00 89.62 412 PHE A N 1
ATOM 2937 C CA . PHE A 1 412 ? 34.150 -5.844 -10.036 1.00 89.62 412 PHE A CA 1
ATOM 2938 C C . PHE A 1 412 ? 33.333 -4.757 -10.727 1.00 89.62 412 PHE A C 1
ATOM 2940 O O . PHE A 1 412 ? 33.821 -4.092 -11.639 1.00 89.62 412 PHE A O 1
ATOM 2947 N N . GLY A 1 413 ? 32.108 -4.548 -10.259 1.00 92.25 413 GLY A N 1
ATOM 2948 C CA . GLY A 1 413 ? 31.288 -3.385 -10.584 1.00 92.25 413 GLY A CA 1
ATOM 2949 C C . GLY A 1 413 ? 31.064 -2.525 -9.354 1.00 92.25 413 GLY A C 1
ATOM 2950 O O . GLY A 1 413 ? 31.190 -2.996 -8.223 1.00 92.25 413 GLY A O 1
ATOM 2951 N N . GLN A 1 414 ? 30.702 -1.268 -9.570 1.00 94.00 414 GLN A N 1
ATOM 2952 C CA . GLN A 1 414 ? 30.210 -0.407 -8.503 1.00 94.00 414 GLN A CA 1
ATOM 2953 C C . GLN A 1 414 ? 29.120 0.503 -9.058 1.00 94.00 414 GLN A C 1
ATOM 2955 O O . GLN A 1 414 ? 29.385 1.276 -9.980 1.00 94.00 414 GLN A O 1
ATOM 2960 N N . ILE A 1 415 ? 27.926 0.431 -8.474 1.00 94.56 415 ILE A N 1
ATOM 2961 C CA . ILE A 1 415 ? 26.864 1.407 -8.719 1.00 94.56 415 ILE A CA 1
ATOM 2962 C C . ILE A 1 415 ? 27.189 2.658 -7.901 1.00 94.56 415 ILE A C 1
ATOM 2964 O O . ILE A 1 415 ? 27.363 2.589 -6.683 1.00 94.56 415 ILE A O 1
ATOM 2968 N N . ILE A 1 416 ? 27.297 3.794 -8.589 1.00 93.44 416 ILE A N 1
ATOM 2969 C CA . ILE A 1 416 ? 27.438 5.118 -7.977 1.00 93.44 416 ILE A CA 1
ATOM 2970 C C . ILE A 1 416 ? 26.058 5.691 -7.681 1.00 93.44 416 ILE A C 1
ATOM 2972 O O . ILE A 1 416 ? 25.886 6.263 -6.620 1.00 93.44 416 ILE A O 1
ATOM 2976 N N . SER A 1 417 ? 25.096 5.529 -8.588 1.00 92.69 417 SER A N 1
ATOM 2977 C CA . SER A 1 417 ? 23.696 5.901 -8.369 1.00 92.69 417 SER A CA 1
ATOM 2978 C C . SER A 1 417 ? 22.790 5.165 -9.342 1.00 92.69 417 SER A C 1
ATOM 2980 O O . SER A 1 417 ? 23.152 5.011 -10.507 1.00 92.69 417 SER A O 1
ATOM 2982 N N . VAL A 1 418 ? 21.607 4.770 -8.890 1.00 93.81 418 VAL A N 1
ATOM 2983 C CA . VAL A 1 418 ? 20.538 4.238 -9.734 1.00 93.81 418 VAL A CA 1
ATOM 2984 C C . VAL A 1 418 ? 19.206 4.876 -9.337 1.00 93.81 418 VAL A C 1
ATOM 2986 O O . VAL A 1 418 ? 18.903 5.005 -8.147 1.00 93.81 418 VAL A O 1
ATOM 2989 N N . GLN A 1 419 ? 18.449 5.332 -10.334 1.00 93.38 419 GLN A N 1
ATOM 2990 C CA . GLN A 1 419 ? 17.144 5.965 -10.165 1.00 93.38 419 GLN A CA 1
ATOM 2991 C C . GLN A 1 419 ? 16.069 5.149 -10.870 1.00 93.38 419 GLN A C 1
ATOM 2993 O O . GLN A 1 419 ? 16.279 4.688 -11.987 1.00 93.38 419 GLN A O 1
ATOM 2998 N N . PHE A 1 420 ? 14.938 5.016 -10.196 1.00 92.62 420 PHE A N 1
ATOM 2999 C CA . PHE A 1 420 ? 13.729 4.355 -10.656 1.00 92.62 420 PHE A CA 1
ATOM 3000 C C . PHE A 1 420 ? 12.553 5.312 -10.471 1.00 92.62 420 PHE A C 1
ATOM 3002 O O . PHE A 1 420 ? 12.530 6.090 -9.508 1.00 92.62 420 PHE A O 1
ATOM 3009 N N . SER A 1 421 ? 11.550 5.213 -11.334 1.00 87.81 421 SER A N 1
ATOM 3010 C CA . SER A 1 421 ? 10.336 6.018 -11.265 1.00 87.81 421 SER A CA 1
ATOM 3011 C C . SER A 1 421 ? 9.121 5.121 -11.402 1.00 87.81 421 SER A C 1
ATOM 3013 O O . SER A 1 421 ? 9.118 4.150 -12.153 1.00 87.81 421 SER A O 1
ATOM 3015 N N . GLY A 1 422 ? 8.079 5.443 -10.648 1.00 83.31 422 GLY A N 1
ATOM 3016 C CA . GLY A 1 422 ? 6.844 4.679 -10.669 1.00 83.31 422 GLY A CA 1
ATOM 3017 C C . GLY A 1 422 ? 6.010 4.899 -9.420 1.00 83.31 422 GLY A C 1
ATOM 3018 O O . GLY A 1 422 ? 6.514 5.269 -8.350 1.00 83.31 422 GLY A O 1
ATOM 3019 N N . ASP A 1 423 ? 4.715 4.659 -9.574 1.00 79.25 423 ASP A N 1
ATOM 3020 C CA . ASP A 1 423 ? 3.810 4.540 -8.446 1.00 79.25 423 ASP A CA 1
ATOM 3021 C C . ASP A 1 423 ? 3.987 3.148 -7.841 1.00 79.25 423 ASP A C 1
ATOM 3023 O O . ASP A 1 423 ? 3.888 2.141 -8.533 1.00 79.25 423 ASP A O 1
ATOM 3027 N N . TYR A 1 424 ? 4.263 3.097 -6.542 1.00 77.00 424 TYR A N 1
ATOM 3028 C CA . TYR A 1 424 ? 4.325 1.851 -5.790 1.00 77.00 424 TYR A CA 1
ATOM 3029 C C . TYR A 1 424 ? 3.601 2.038 -4.462 1.00 77.00 424 TYR A C 1
ATOM 3031 O O . TYR A 1 424 ? 3.681 3.095 -3.824 1.00 77.00 424 TYR A O 1
ATOM 3039 N N . SER A 1 425 ? 2.896 1.004 -4.015 1.00 67.50 425 SER A N 1
ATOM 3040 C CA . SER A 1 425 ? 2.352 0.986 -2.663 1.00 67.50 425 SER A CA 1
ATOM 3041 C C . SER A 1 425 ? 3.456 0.557 -1.705 1.00 67.50 425 SER A C 1
ATOM 3043 O O . SER A 1 425 ? 3.748 -0.633 -1.573 1.00 67.50 425 SER A O 1
ATOM 3045 N N . ALA A 1 426 ? 4.095 1.526 -1.044 1.00 66.12 426 ALA A N 1
ATOM 3046 C CA . ALA A 1 426 ? 5.009 1.223 0.050 1.00 66.12 426 ALA A CA 1
ATOM 3047 C C . ALA A 1 426 ? 4.293 0.320 1.068 1.00 66.12 426 ALA A C 1
ATOM 3049 O O . ALA A 1 426 ? 3.122 0.575 1.374 1.00 66.12 426 ALA A O 1
ATOM 3050 N N . PRO A 1 427 ? 4.957 -0.721 1.597 1.00 68.94 427 PRO A N 1
ATOM 3051 C CA . PRO A 1 427 ? 4.307 -1.588 2.554 1.00 68.94 427 PRO A CA 1
ATOM 3052 C C . PRO A 1 427 ? 3.903 -0.789 3.792 1.00 68.94 427 PRO A C 1
ATOM 3054 O O . PRO A 1 427 ? 4.731 -0.117 4.412 1.00 68.94 427 PRO A O 1
ATOM 3057 N N . VAL A 1 428 ? 2.619 -0.843 4.133 1.00 80.00 428 VAL A N 1
ATOM 3058 C CA . VAL A 1 428 ? 2.086 -0.182 5.321 1.00 80.00 428 VAL A CA 1
ATOM 3059 C C . VAL A 1 428 ? 2.176 -1.184 6.464 1.00 80.00 428 VAL A C 1
ATOM 3061 O O . VAL A 1 428 ? 1.581 -2.261 6.413 1.00 80.00 428 VAL A O 1
ATOM 3064 N N . SER A 1 429 ? 2.971 -0.848 7.475 1.00 84.94 429 SER A N 1
ATOM 3065 C CA . SER A 1 429 ? 3.060 -1.629 8.706 1.00 84.94 429 SER A CA 1
ATOM 3066 C C . SER A 1 429 ? 1.843 -1.359 9.587 1.00 84.94 429 SER A C 1
ATOM 3068 O O . SER A 1 429 ? 1.546 -0.200 9.876 1.00 84.94 429 SER A O 1
ATOM 3070 N N . GLY A 1 430 ? 1.184 -2.416 10.050 1.00 89.94 430 GLY A N 1
ATOM 3071 C CA . GLY A 1 430 ? 0.045 -2.334 10.964 1.00 89.94 430 GLY A CA 1
ATOM 3072 C C . GLY A 1 430 ? -0.518 -3.718 11.282 1.00 89.94 430 GLY A C 1
ATOM 3073 O O . GLY A 1 430 ? 0.036 -4.733 10.866 1.00 89.94 430 GLY A O 1
ATOM 3074 N N . CYS A 1 431 ? -1.629 -3.783 12.017 1.00 95.38 431 CYS A N 1
ATOM 3075 C CA . CYS A 1 431 ? -2.265 -5.063 12.311 1.00 95.38 431 CYS A CA 1
ATOM 3076 C C . CYS A 1 431 ? -3.026 -5.599 11.089 1.00 95.38 431 CYS A C 1
ATOM 3078 O O . CYS A 1 431 ? -3.973 -4.970 10.623 1.00 95.38 431 CYS A O 1
ATOM 3080 N N . THR A 1 432 ? -2.658 -6.794 10.623 1.00 93.31 432 THR A N 1
ATOM 3081 C CA . THR A 1 432 ? -3.266 -7.435 9.438 1.00 93.31 432 THR A CA 1
ATOM 3082 C C . THR A 1 432 ? -4.373 -8.445 9.774 1.00 93.31 432 THR A C 1
ATOM 3084 O O . THR A 1 432 ? -5.039 -8.958 8.873 1.00 93.31 432 THR A O 1
ATOM 3087 N N . ASP A 1 433 ? -4.605 -8.738 11.059 1.00 93.38 433 ASP A N 1
ATOM 3088 C CA . ASP A 1 433 ? -5.646 -9.673 11.497 1.00 93.38 433 ASP A CA 1
ATOM 3089 C C . ASP A 1 433 ? -7.014 -8.977 11.578 1.00 93.38 433 ASP A C 1
ATOM 3091 O O . ASP A 1 433 ? -7.251 -8.152 12.458 1.00 93.38 433 ASP A O 1
ATOM 3095 N N . ALA A 1 434 ? -7.944 -9.355 10.696 1.00 92.88 434 ALA A N 1
ATOM 3096 C CA . ALA A 1 434 ? -9.299 -8.798 10.635 1.00 92.88 434 ALA A CA 1
ATOM 3097 C C . ALA A 1 434 ? -10.156 -9.035 11.899 1.00 92.88 434 ALA A C 1
ATOM 3099 O O . ALA A 1 434 ? -11.253 -8.486 12.010 1.00 92.88 434 ALA A O 1
ATOM 3100 N N . THR A 1 435 ? -9.700 -9.872 12.835 1.00 90.62 435 THR A N 1
ATOM 3101 C CA . THR A 1 435 ? -10.358 -10.112 14.129 1.00 90.62 435 THR A CA 1
ATOM 3102 C C . THR A 1 435 ? -9.815 -9.238 15.263 1.00 90.62 435 THR A C 1
ATOM 3104 O O . THR A 1 435 ? -10.389 -9.230 16.354 1.00 90.62 435 THR A O 1
ATOM 3107 N N . ALA A 1 436 ? -8.737 -8.489 15.022 1.00 93.56 436 ALA A N 1
ATOM 3108 C CA . ALA A 1 436 ? -8.154 -7.569 15.988 1.00 93.56 436 ALA A CA 1
ATOM 3109 C C . ALA A 1 436 ? -8.895 -6.221 16.035 1.00 93.56 436 ALA A C 1
ATOM 3111 O O . ALA A 1 436 ? -9.483 -5.751 15.062 1.00 93.56 436 ALA A O 1
ATOM 3112 N N . CYS A 1 437 ? -8.813 -5.551 17.179 1.00 95.06 437 CYS A N 1
ATOM 3113 C CA . CYS A 1 437 ? -9.463 -4.273 17.453 1.00 95.06 437 CYS A CA 1
ATOM 3114 C C . CYS A 1 437 ? -8.795 -3.070 16.791 1.00 95.06 437 CYS A C 1
ATOM 3116 O O . CYS A 1 437 ? -9.429 -2.034 16.609 1.00 95.06 437 CYS A O 1
ATOM 3118 N N . ASN A 1 438 ? -7.522 -3.199 16.438 1.00 93.62 438 ASN A N 1
ATOM 3119 C CA . ASN A 1 438 ? -6.758 -2.208 15.692 1.00 93.62 438 ASN A CA 1
ATOM 3120 C C . ASN A 1 438 ? -6.396 -2.708 14.287 1.00 93.62 438 ASN A C 1
ATOM 3122 O O . ASN A 1 438 ? -5.360 -2.300 13.767 1.00 93.62 438 ASN A O 1
ATOM 3126 N N . TYR A 1 439 ? -7.215 -3.596 13.708 1.00 94.31 439 TYR A N 1
ATOM 3127 C CA . TYR A 1 439 ? -7.071 -4.014 12.316 1.00 94.31 439 TYR A CA 1
ATOM 3128 C C . TYR A 1 439 ? -7.002 -2.793 11.391 1.00 94.31 439 TYR A C 1
ATOM 3130 O O . TYR A 1 439 ? -7.849 -1.899 11.468 1.00 94.31 439 TYR A O 1
ATOM 3138 N N . ASP A 1 440 ? -5.993 -2.780 10.527 1.00 90.69 440 ASP A N 1
ATOM 3139 C CA . ASP A 1 440 ? -5.772 -1.759 9.513 1.00 90.69 440 ASP A CA 1
ATOM 3140 C C . ASP A 1 440 ? -5.915 -2.416 8.135 1.00 90.69 440 ASP A C 1
ATOM 3142 O O . ASP A 1 440 ? -5.128 -3.286 7.761 1.00 90.69 440 ASP A O 1
ATOM 3146 N N . ASP A 1 441 ? -6.938 -2.014 7.379 1.00 91.25 441 ASP A N 1
ATOM 3147 C CA . ASP A 1 441 ? -7.231 -2.566 6.053 1.00 91.25 441 ASP A CA 1
ATOM 3148 C C . ASP A 1 441 ? -6.236 -2.117 4.975 1.00 91.25 441 ASP A C 1
ATOM 3150 O O . ASP A 1 441 ? -6.228 -2.669 3.873 1.00 91.25 441 ASP A O 1
ATOM 3154 N N . THR A 1 442 ? -5.372 -1.154 5.300 1.00 82.81 442 THR A N 1
ATOM 3155 C CA . THR A 1 442 ? -4.273 -0.710 4.443 1.00 82.81 442 THR A CA 1
ATOM 3156 C C . THR A 1 442 ? -2.954 -1.410 4.761 1.00 82.81 442 THR A C 1
ATOM 3158 O O . THR A 1 442 ? -2.036 -1.347 3.942 1.00 82.81 442 THR A O 1
ATOM 3161 N N . ALA A 1 443 ? -2.849 -2.102 5.904 1.00 84.50 443 ALA A N 1
ATOM 3162 C CA . ALA A 1 443 ? -1.622 -2.770 6.316 1.00 84.50 443 ALA A CA 1
ATOM 3163 C C . ALA A 1 443 ? -1.315 -3.998 5.446 1.00 84.50 443 ALA A C 1
ATOM 3165 O O . ALA A 1 443 ? -2.117 -4.925 5.325 1.00 84.50 443 ALA A O 1
ATOM 3166 N N . THR A 1 444 ? -0.110 -4.030 4.878 1.00 82.25 444 THR A N 1
ATOM 3167 C CA . THR A 1 444 ? 0.409 -5.160 4.088 1.00 82.25 444 THR A CA 1
ATOM 3168 C C . THR A 1 444 ? 1.493 -5.947 4.823 1.00 82.25 444 THR A C 1
ATOM 3170 O O . THR A 1 444 ? 1.828 -7.059 4.415 1.00 82.25 444 THR A O 1
ATOM 3173 N N . ILE A 1 445 ? 2.016 -5.411 5.932 1.00 81.69 445 ILE A N 1
ATOM 3174 C CA . ILE A 1 445 ? 2.989 -6.078 6.803 1.00 81.69 445 ILE A CA 1
ATOM 3175 C C . ILE A 1 445 ? 2.474 -6.060 8.242 1.00 81.69 445 ILE A C 1
ATOM 3177 O O . ILE A 1 445 ? 2.245 -4.989 8.802 1.00 81.69 445 ILE A O 1
ATOM 3181 N N . ASP A 1 446 ? 2.357 -7.246 8.853 1.00 86.69 446 ASP A N 1
ATOM 3182 C CA . ASP A 1 446 ? 2.055 -7.376 10.281 1.00 86.69 446 ASP A CA 1
ATOM 3183 C C . ASP A 1 446 ? 3.243 -6.907 11.127 1.00 86.69 446 ASP A C 1
ATOM 3185 O O . ASP A 1 446 ? 4.318 -7.513 11.121 1.00 86.69 446 ASP A O 1
ATOM 3189 N N . ASP A 1 447 ? 3.043 -5.831 11.880 1.00 89.75 447 ASP A N 1
ATOM 3190 C CA . ASP A 1 447 ? 4.035 -5.284 12.805 1.00 89.75 447 ASP A CA 1
ATOM 3191 C C . ASP A 1 447 ? 3.894 -5.833 14.235 1.00 89.75 447 ASP A C 1
ATOM 3193 O O . ASP A 1 447 ? 4.552 -5.351 15.162 1.00 89.75 447 ASP A O 1
ATOM 3197 N N . SER A 1 448 ? 3.055 -6.859 14.424 1.00 90.88 448 SER A N 1
ATOM 3198 C CA . SER A 1 448 ? 2.723 -7.443 15.727 1.00 90.88 448 SER A CA 1
ATOM 3199 C C . SER A 1 448 ? 2.072 -6.450 16.700 1.00 90.88 448 SER A C 1
ATOM 3201 O O . SER A 1 448 ? 2.102 -6.669 17.915 1.00 90.88 448 SER A O 1
ATOM 3203 N N . SER A 1 449 ? 1.468 -5.367 16.197 1.00 92.69 449 SER A N 1
ATOM 3204 C CA . SER A 1 449 ? 0.718 -4.408 17.018 1.00 92.69 449 SER A CA 1
ATOM 3205 C C . SER A 1 449 ? -0.716 -4.848 17.331 1.00 92.69 449 SER A C 1
ATOM 3207 O O . SER A 1 449 ? -1.394 -4.146 18.080 1.00 92.69 449 SER A O 1
ATOM 3209 N N . CYS A 1 450 ? -1.196 -5.975 16.788 1.00 94.81 450 CYS A N 1
ATOM 3210 C CA . CYS A 1 450 ? -2.575 -6.440 16.957 1.00 94.81 450 CYS A CA 1
ATOM 3211 C C . CYS A 1 450 ? -3.009 -6.537 18.432 1.00 94.81 450 CYS A C 1
ATOM 3213 O O . CYS A 1 450 ? -2.392 -7.231 19.245 1.00 94.81 450 CYS A O 1
ATOM 3215 N N . THR A 1 451 ? -4.113 -5.873 18.765 1.00 94.25 451 THR A N 1
ATOM 3216 C CA . THR A 1 451 ? -4.795 -5.938 20.058 1.00 94.25 451 THR A CA 1
ATOM 3217 C C . THR A 1 451 ? -6.147 -6.615 19.886 1.00 94.25 451 THR A C 1
ATOM 3219 O O . THR A 1 451 ? -6.839 -6.397 18.898 1.00 94.25 451 THR A O 1
ATOM 3222 N N . TYR A 1 452 ? -6.534 -7.453 20.843 1.00 93.00 452 TYR A N 1
ATOM 3223 C CA . TYR A 1 452 ? -7.784 -8.211 20.791 1.00 93.00 452 TYR A CA 1
ATOM 3224 C C . TYR A 1 452 ? -8.673 -7.829 21.966 1.00 93.00 452 TYR A C 1
ATOM 3226 O O . TYR A 1 452 ? -8.172 -7.452 23.029 1.00 93.00 452 TYR A O 1
ATOM 3234 N N . ALA A 1 453 ? -9.984 -7.945 21.769 1.00 91.06 453 ALA A N 1
ATOM 3235 C CA . ALA A 1 453 ? -10.944 -7.767 22.843 1.00 91.06 453 ALA A CA 1
ATOM 3236 C C . ALA A 1 453 ? -10.737 -8.838 23.925 1.00 91.06 453 ALA A C 1
ATOM 3238 O O . ALA A 1 453 ? -10.329 -9.970 23.640 1.00 91.06 453 ALA A O 1
ATOM 3239 N N . GLU A 1 454 ? -11.011 -8.479 25.178 1.00 86.75 454 GLU A N 1
ATOM 3240 C CA . GLU A 1 454 ? -11.046 -9.459 26.259 1.00 86.75 454 GLU A CA 1
ATOM 3241 C C . GLU A 1 454 ? -12.197 -10.453 26.037 1.00 86.75 454 GLU A C 1
ATOM 3243 O O . GLU A 1 454 ? -13.193 -10.163 25.374 1.00 86.75 454 GLU A O 1
ATOM 3248 N N . SER A 1 455 ? -12.050 -11.665 26.573 1.00 83.94 455 SER A N 1
ATOM 3249 C CA . SER A 1 455 ? -13.053 -12.721 26.410 1.00 83.94 455 SER A CA 1
ATOM 3250 C C . SER A 1 455 ? -14.413 -12.261 26.940 1.00 83.94 455 SER A C 1
ATOM 3252 O O . SER A 1 455 ? -14.533 -11.993 28.126 1.00 83.94 455 SER A O 1
ATOM 3254 N N . GLY A 1 456 ? -15.434 -12.236 26.078 1.00 83.25 456 GLY A N 1
ATOM 3255 C CA . GLY A 1 456 ? -16.792 -11.794 26.428 1.00 83.25 456 GLY A CA 1
ATOM 3256 C C . GLY A 1 456 ? -17.108 -10.342 26.051 1.00 83.25 456 GLY A C 1
ATOM 3257 O O . GLY A 1 456 ? -18.280 -9.965 26.066 1.00 83.25 456 GLY A O 1
ATOM 3258 N N . LEU A 1 457 ? -16.103 -9.565 25.631 1.00 89.38 457 LEU A N 1
ATOM 3259 C CA . LEU A 1 457 ? -16.236 -8.162 25.239 1.00 89.38 457 LEU A CA 1
ATOM 3260 C C . LEU A 1 457 ? -16.003 -7.946 23.733 1.00 89.38 457 LEU A C 1
ATOM 3262 O O . LEU A 1 457 ? -15.372 -8.757 23.051 1.00 89.38 457 LEU A O 1
ATOM 3266 N N . ASP A 1 458 ? -16.515 -6.830 23.216 1.00 89.12 458 ASP A N 1
ATOM 3267 C CA . ASP A 1 458 ? -16.147 -6.260 21.923 1.00 89.12 458 ASP A CA 1
ATOM 3268 C C . ASP A 1 458 ? -14.935 -5.312 22.051 1.00 89.12 458 ASP A C 1
ATOM 3270 O O . ASP A 1 458 ? -14.414 -5.042 23.135 1.00 89.12 458 ASP A O 1
ATOM 3274 N N . CYS A 1 459 ? -14.475 -4.772 20.924 1.00 92.00 459 CYS A N 1
ATOM 3275 C CA . CYS A 1 459 ? -13.310 -3.885 20.872 1.00 92.00 459 CYS A CA 1
ATOM 3276 C C . CYS A 1 459 ? -13.498 -2.510 21.526 1.00 92.00 459 CYS A C 1
ATOM 3278 O O . CYS A 1 459 ? -12.520 -1.797 21.749 1.00 92.00 459 CYS A O 1
ATOM 3280 N N . ASN A 1 460 ? -14.735 -2.136 21.843 1.00 89.12 460 ASN A N 1
ATOM 3281 C CA . ASN A 1 460 ? -15.058 -0.924 22.586 1.00 89.12 460 ASN A CA 1
ATOM 3282 C C . ASN A 1 460 ? -15.247 -1.214 24.086 1.00 89.12 460 ASN A C 1
ATOM 3284 O O . ASN A 1 460 ? -15.538 -0.289 24.845 1.00 89.12 460 ASN A O 1
ATOM 3288 N N . GLY A 1 461 ? -15.074 -2.472 24.510 1.00 87.31 461 GLY A N 1
ATOM 3289 C CA . GLY A 1 461 ? -15.292 -2.918 25.880 1.00 87.31 461 GLY A CA 1
ATOM 3290 C C . GLY A 1 461 ? -16.765 -3.137 26.233 1.00 87.31 461 GLY A C 1
ATOM 3291 O O . GLY A 1 461 ? -17.088 -3.132 27.416 1.00 87.31 461 GLY A O 1
ATOM 3292 N N . ASN A 1 462 ? -17.656 -3.303 25.249 1.00 86.75 462 ASN A N 1
ATOM 3293 C CA . ASN A 1 462 ? -19.055 -3.656 25.504 1.00 86.75 462 ASN A CA 1
ATOM 3294 C C . ASN A 1 462 ? -19.225 -5.175 25.557 1.00 86.75 462 ASN A C 1
ATOM 3296 O O . ASN A 1 462 ? -18.550 -5.903 24.832 1.00 86.75 462 ASN A O 1
ATOM 3300 N N . CYS A 1 463 ? -20.183 -5.651 26.341 1.00 90.88 463 CYS A N 1
ATOM 3301 C CA . CYS A 1 463 ? -20.525 -7.065 26.397 1.00 90.88 463 CYS A CA 1
ATOM 3302 C C . CYS A 1 463 ? -21.062 -7.590 25.061 1.00 90.88 463 CYS A C 1
ATOM 3304 O O . CYS A 1 463 ? -21.919 -6.978 24.421 1.00 90.88 463 CYS A O 1
ATOM 3306 N N . LEU A 1 464 ? -20.574 -8.763 24.650 1.00 88.12 464 LEU A N 1
ATOM 3307 C CA . LEU A 1 464 ? -21.112 -9.492 23.495 1.00 88.12 464 LEU A CA 1
ATOM 3308 C C . LEU A 1 464 ? -22.479 -10.120 23.797 1.00 88.12 464 LEU A C 1
ATOM 3310 O O . LEU A 1 464 ? -23.270 -10.355 22.882 1.00 88.12 464 LEU A O 1
ATOM 3314 N N . ALA A 1 465 ? -22.726 -10.407 25.072 1.00 86.75 465 ALA A N 1
ATOM 3315 C CA . ALA A 1 465 ? -23.985 -10.885 25.612 1.00 86.75 465 ALA A CA 1
ATOM 3316 C C . ALA A 1 465 ? -24.201 -10.201 26.968 1.00 86.75 465 ALA A C 1
ATOM 3318 O O . ALA A 1 465 ? -23.356 -10.320 27.854 1.00 86.75 465 ALA A O 1
ATOM 3319 N N . ASP A 1 466 ? -25.272 -9.420 27.031 1.00 89.81 466 ASP A N 1
ATOM 3320 C CA . ASP A 1 466 ? -25.769 -8.682 28.193 1.00 89.81 466 ASP A CA 1
ATOM 3321 C C . ASP A 1 466 ? -27.297 -8.681 28.043 1.00 89.81 466 ASP A C 1
ATOM 3323 O O . ASP A 1 466 ? -27.872 -7.932 27.239 1.00 89.81 466 ASP A O 1
ATOM 3327 N N . ALA A 1 467 ? -27.933 -9.678 28.653 1.00 87.50 467 ALA A N 1
ATOM 3328 C CA . ALA A 1 467 ? -29.338 -9.991 28.437 1.00 87.50 467 ALA A CA 1
ATOM 3329 C C . ALA A 1 467 ? -30.282 -8.966 29.082 1.00 87.50 467 ALA A C 1
ATOM 3331 O O . ALA A 1 467 ? -31.388 -8.756 28.559 1.00 87.50 467 ALA A O 1
ATOM 3332 N N . ASP A 1 468 ? -29.871 -8.338 30.184 1.00 84.94 468 ASP A N 1
ATOM 3333 C CA . ASP A 1 468 ? -30.694 -7.423 30.974 1.00 84.94 468 ASP A CA 1
ATOM 3334 C C . ASP A 1 468 ? -30.284 -5.938 30.844 1.00 84.94 468 ASP A C 1
ATOM 3336 O O . ASP A 1 468 ? -31.101 -5.047 31.116 1.00 84.94 468 ASP A O 1
ATOM 3340 N N . GLY A 1 469 ? -29.103 -5.664 30.281 1.00 86.56 469 GLY A N 1
ATOM 3341 C CA . GLY A 1 469 ? -28.608 -4.336 29.937 1.00 86.56 469 GLY A CA 1
ATOM 3342 C C . GLY A 1 469 ? -27.999 -3.569 31.110 1.00 86.56 469 GLY A C 1
ATOM 3343 O O . GLY A 1 469 ? -27.985 -2.330 31.058 1.00 86.56 469 GLY A O 1
ATOM 3344 N N . ASP A 1 470 ? -27.572 -4.247 32.179 1.00 84.75 470 ASP A N 1
ATOM 3345 C CA . ASP A 1 470 ? -27.017 -3.610 33.378 1.00 84.75 470 ASP A CA 1
ATOM 3346 C C . ASP A 1 470 ? -25.519 -3.238 33.248 1.00 84.75 470 ASP A C 1
ATOM 3348 O O . ASP A 1 470 ? -24.996 -2.438 34.038 1.00 84.75 470 ASP A O 1
ATOM 3352 N N . GLY A 1 471 ? -24.863 -3.722 32.184 1.00 86.31 471 GLY A N 1
ATOM 3353 C CA . GLY A 1 471 ? -23.457 -3.478 31.865 1.00 86.31 471 GLY A CA 1
ATOM 3354 C C . GLY A 1 471 ? -22.477 -4.518 32.419 1.00 86.31 471 GLY A C 1
ATOM 3355 O O . GLY A 1 471 ? -21.264 -4.329 32.265 1.00 86.31 471 GLY A O 1
ATOM 3356 N N . VAL A 1 472 ? -22.965 -5.588 33.048 1.00 87.88 472 VAL A N 1
ATOM 3357 C CA . VAL A 1 472 ? -22.220 -6.807 33.382 1.00 87.88 472 VAL A CA 1
ATOM 3358 C C . VAL A 1 472 ? -22.524 -7.859 32.314 1.00 87.88 472 VAL A C 1
ATOM 3360 O O . VAL A 1 472 ? -23.652 -8.012 31.873 1.00 87.88 472 VAL A O 1
ATOM 3363 N N . CYS A 1 473 ? -21.507 -8.571 31.831 1.00 90.44 473 CYS A N 1
ATOM 3364 C CA . CYS A 1 473 ? -21.727 -9.554 30.771 1.00 90.44 473 CYS A CA 1
ATOM 3365 C C . CYS A 1 473 ? -22.311 -10.848 31.345 1.00 90.44 473 CYS A C 1
ATOM 3367 O O . CYS A 1 473 ? -21.827 -11.299 32.381 1.00 90.44 473 CYS A O 1
ATOM 3369 N N . ASP A 1 474 ? -23.198 -11.528 30.606 1.00 87.19 474 ASP A N 1
ATOM 3370 C CA . ASP A 1 474 ? -23.868 -12.779 31.025 1.00 87.19 474 ASP A CA 1
ATOM 3371 C C . ASP A 1 474 ? -22.901 -13.842 31.600 1.00 87.19 474 ASP A C 1
ATOM 3373 O O . ASP A 1 474 ? -23.235 -14.648 32.466 1.00 87.19 474 ASP A O 1
ATOM 3377 N N . GLY A 1 475 ? -21.670 -13.900 31.077 1.00 85.38 475 GLY A N 1
ATOM 3378 C CA . GLY A 1 475 ? -20.648 -14.861 31.513 1.00 85.38 475 GLY A CA 1
ATOM 3379 C C . GLY A 1 475 ? -19.998 -14.542 32.864 1.00 85.38 475 GLY A C 1
ATOM 3380 O O . GLY A 1 475 ? -19.427 -15.444 33.483 1.00 85.38 475 GLY A O 1
ATOM 3381 N N . ASP A 1 476 ? -20.086 -13.287 33.294 1.00 87.62 476 ASP A N 1
ATOM 3382 C CA . ASP A 1 476 ? -19.527 -12.745 34.533 1.00 87.62 476 ASP A CA 1
ATOM 3383 C C . ASP A 1 476 ? -20.614 -12.437 35.577 1.00 87.62 476 ASP A C 1
ATOM 3385 O O . ASP A 1 476 ? -20.299 -11.977 36.678 1.00 87.62 476 ASP A O 1
ATOM 3389 N N . GLU A 1 477 ? -21.880 -12.720 35.257 1.00 90.12 477 GLU A N 1
ATOM 3390 C CA . GLU A 1 477 ? -22.996 -12.504 36.163 1.00 90.12 477 GLU A CA 1
ATOM 3391 C C . GLU A 1 477 ? -22.921 -13.401 37.404 1.00 90.12 477 GLU A C 1
ATOM 3393 O O . GLU A 1 477 ? -22.603 -14.596 37.359 1.00 90.12 477 GLU A O 1
ATOM 3398 N N . ILE A 1 478 ? -23.271 -12.814 38.545 1.00 91.69 478 ILE A N 1
ATOM 3399 C CA . ILE A 1 478 ? -23.444 -13.525 39.806 1.00 91.69 478 ILE A CA 1
ATOM 3400 C C . ILE A 1 478 ? -24.940 -13.560 40.105 1.00 91.69 478 ILE A C 1
ATOM 3402 O O . ILE A 1 478 ? -25.541 -12.541 40.435 1.00 91.69 478 ILE A O 1
ATOM 3406 N N . SER A 1 479 ? -25.530 -14.748 40.012 1.00 91.12 479 SER A N 1
ATOM 3407 C CA . SER A 1 479 ? -26.937 -14.971 40.340 1.00 91.12 479 SER A CA 1
ATOM 3408 C C . SER A 1 479 ? -27.197 -14.837 41.846 1.00 91.12 479 SER A C 1
ATOM 3410 O O . SER A 1 479 ? -26.520 -15.477 42.660 1.00 91.12 479 SER A O 1
ATOM 3412 N N . GLY A 1 480 ? -28.213 -14.063 42.220 1.00 93.56 480 GLY A N 1
ATOM 3413 C CA . GLY A 1 480 ? -28.691 -13.930 43.597 1.00 93.56 480 GLY A CA 1
ATOM 3414 C C . GLY A 1 480 ? -29.729 -12.819 43.727 1.00 93.56 480 GLY A C 1
ATOM 3415 O O . GLY A 1 480 ? -30.133 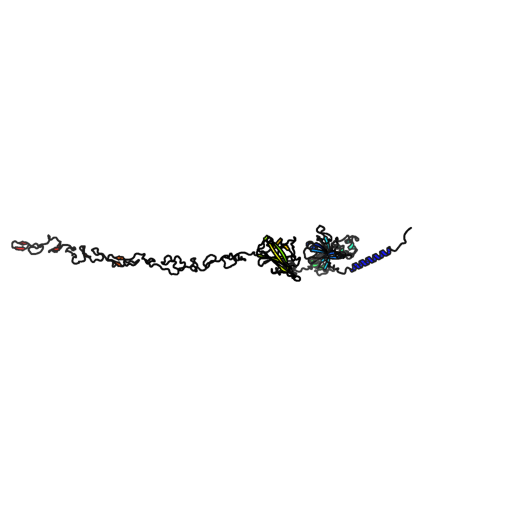-12.223 42.744 1.00 93.56 480 GLY A O 1
ATOM 3416 N N . CYS A 1 481 ? -30.176 -12.500 44.940 1.00 95.50 481 CYS A N 1
ATOM 3417 C CA . CYS A 1 481 ? -31.164 -11.433 45.103 1.00 95.50 481 CYS A CA 1
ATOM 3418 C C . CYS A 1 481 ? -30.523 -10.036 44.993 1.00 95.50 481 CYS A C 1
ATOM 3420 O O . CYS A 1 481 ? -29.770 -9.637 45.886 1.00 95.50 481 CYS A O 1
ATOM 3422 N N . THR A 1 482 ? -30.880 -9.273 43.956 1.00 93.94 482 THR A N 1
ATOM 3423 C CA . THR A 1 482 ? -30.369 -7.907 43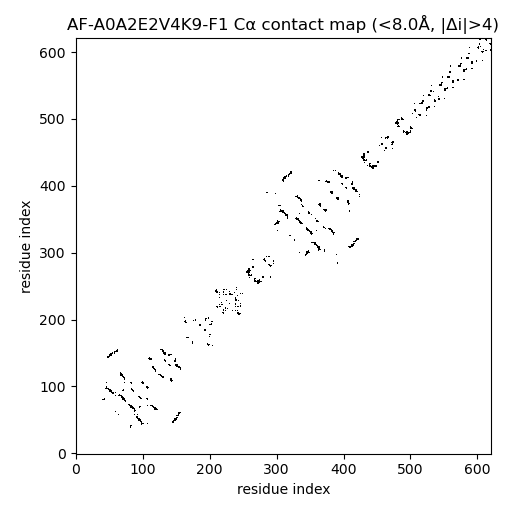.700 1.00 93.94 482 THR A CA 1
ATOM 3424 C C . THR A 1 482 ? -31.191 -6.802 44.386 1.00 93.94 482 THR A C 1
ATOM 3426 O O . THR A 1 482 ? -30.762 -5.649 44.477 1.00 93.94 482 THR A O 1
ATOM 3429 N N . ASP A 1 483 ? -32.369 -7.128 44.931 1.00 93.69 483 ASP A N 1
ATOM 3430 C CA . ASP A 1 483 ? -33.228 -6.172 45.634 1.00 93.69 483 ASP A CA 1
ATOM 3431 C C . ASP A 1 483 ? -32.713 -5.888 47.053 1.00 93.69 483 ASP A C 1
ATOM 3433 O O . ASP A 1 483 ? -32.868 -6.693 47.970 1.00 93.69 483 ASP A O 1
ATOM 3437 N N . ASN A 1 484 ? -32.167 -4.690 47.271 1.00 94.56 484 ASN A N 1
ATOM 3438 C CA . ASN A 1 484 ? -31.633 -4.247 48.566 1.00 94.56 484 ASN A CA 1
ATOM 3439 C C . ASN A 1 484 ? -32.683 -4.128 49.700 1.00 94.56 484 ASN A C 1
ATOM 3441 O O . ASN A 1 484 ? -32.331 -3.800 50.835 1.00 94.56 484 ASN A O 1
ATOM 3445 N N . THR A 1 485 ? -33.971 -4.359 49.425 1.00 92.06 485 THR A N 1
ATOM 3446 C CA . THR A 1 485 ? -35.037 -4.447 50.440 1.00 92.06 485 THR A CA 1
ATOM 3447 C C . THR A 1 485 ? -35.369 -5.882 50.865 1.00 92.06 485 THR A C 1
ATOM 3449 O O . THR A 1 485 ? -36.096 -6.075 51.843 1.00 92.06 485 THR A O 1
ATOM 3452 N N . ALA A 1 486 ? -34.827 -6.887 50.174 1.00 95.06 486 ALA A N 1
ATOM 3453 C CA . ALA A 1 486 ? -34.994 -8.291 50.516 1.00 95.06 486 ALA A CA 1
ATOM 3454 C C . ALA A 1 486 ? -34.069 -8.728 51.665 1.00 95.06 486 ALA A C 1
ATOM 3456 O O . ALA A 1 486 ? -32.967 -8.220 51.866 1.00 95.06 486 ALA A O 1
ATOM 3457 N N . CYS A 1 487 ? -34.501 -9.744 52.404 1.00 95.00 487 CYS A N 1
ATOM 3458 C CA . CYS A 1 487 ? -33.797 -10.305 53.554 1.00 95.00 487 CYS A CA 1
ATOM 3459 C C . CYS A 1 487 ? -32.552 -11.115 53.193 1.00 95.00 487 CYS A C 1
ATOM 3461 O O . CYS A 1 487 ? -31.654 -11.266 54.018 1.00 95.00 487 CYS A O 1
ATOM 3463 N N . ASN A 1 488 ? -32.496 -11.638 51.973 1.00 94.25 488 ASN A N 1
ATOM 3464 C CA . ASN A 1 488 ? -31.356 -12.365 51.421 1.00 94.25 488 ASN A CA 1
ATOM 3465 C C . ASN A 1 488 ? -30.672 -11.592 50.286 1.00 94.25 488 ASN A C 1
ATOM 3467 O O . ASN A 1 488 ? -30.068 -12.227 49.426 1.00 94.25 488 ASN A O 1
ATOM 3471 N N . HIS A 1 489 ? -30.783 -10.259 50.276 1.00 95.44 489 HIS A N 1
ATOM 3472 C CA . HIS A 1 489 ? -30.044 -9.415 49.342 1.00 95.44 489 HIS A CA 1
ATOM 3473 C C . HIS A 1 489 ? -28.548 -9.757 49.358 1.00 95.44 489 HIS A C 1
ATOM 3475 O O . HIS A 1 489 ? -27.914 -9.774 50.422 1.00 95.44 489 HIS A O 1
ATOM 3481 N N . ASP A 1 490 ? -27.989 -9.990 48.175 1.00 94.62 490 ASP A N 1
ATOM 3482 C CA . ASP A 1 490 ? -26.570 -10.231 47.969 1.00 94.62 490 ASP A CA 1
ATOM 3483 C C . ASP A 1 490 ? -25.974 -9.061 47.187 1.00 94.62 490 ASP A C 1
ATOM 3485 O O . ASP A 1 490 ? -26.228 -8.885 46.003 1.00 94.62 490 ASP A O 1
ATOM 3489 N N . SER A 1 491 ? -25.121 -8.271 47.841 1.00 93.50 491 SER A N 1
ATOM 3490 C CA . SER A 1 491 ? -24.463 -7.122 47.207 1.00 93.50 491 SER A CA 1
ATOM 3491 C C . SER A 1 491 ? -23.469 -7.492 46.100 1.00 93.50 491 SER A C 1
ATOM 3493 O O . SER A 1 491 ? -22.917 -6.595 45.467 1.00 93.50 491 SER A O 1
ATOM 3495 N N . SER A 1 492 ? -23.144 -8.779 45.953 1.00 92.19 492 SER A N 1
ATOM 3496 C CA . SER A 1 492 ? -22.336 -9.289 44.847 1.00 92.19 492 SER A CA 1
ATOM 3497 C C . SER A 1 492 ? -23.171 -9.822 43.691 1.00 92.19 492 SER A C 1
ATOM 3499 O O . SER A 1 492 ? -22.593 -10.035 42.632 1.00 92.19 492 SER A O 1
ATOM 3501 N N . ALA A 1 493 ? -24.482 -10.012 43.874 1.00 92.88 493 ALA A N 1
ATOM 3502 C CA . ALA A 1 493 ? -25.355 -10.429 42.792 1.00 92.88 493 ALA A CA 1
ATOM 3503 C C . ALA A 1 493 ? -25.488 -9.308 41.757 1.00 92.88 493 ALA A C 1
ATOM 3505 O O . ALA A 1 493 ? -25.720 -8.149 42.108 1.00 92.88 493 ALA A O 1
ATOM 3506 N N . THR A 1 494 ? -25.331 -9.677 40.494 1.00 91.75 494 THR A N 1
ATOM 3507 C CA . THR A 1 494 ? -25.541 -8.802 39.336 1.00 91.75 494 THR A CA 1
ATOM 3508 C C . THR A 1 494 ? -26.788 -9.216 38.557 1.00 91.75 494 THR A C 1
ATOM 3510 O O . THR A 1 494 ? -27.357 -8.377 37.887 1.00 91.75 494 THR A O 1
ATOM 3513 N N . ASP A 1 495 ? -27.277 -10.450 38.733 1.00 92.56 495 ASP A N 1
ATOM 3514 C CA . ASP A 1 495 ? -28.502 -10.954 38.097 1.00 92.56 495 ASP A CA 1
ATOM 3515 C C . ASP A 1 495 ? -29.479 -11.522 39.145 1.00 92.56 495 ASP A C 1
ATOM 3517 O O . ASP A 1 495 ? -29.071 -12.270 40.045 1.00 92.56 495 ASP A O 1
ATOM 3521 N N . ASP A 1 496 ? -30.767 -11.167 39.036 1.00 91.88 496 ASP A N 1
ATOM 3522 C CA . ASP A 1 496 ? -31.820 -11.630 39.952 1.00 91.88 496 ASP A CA 1
ATOM 3523 C C . ASP A 1 496 ? -32.311 -13.031 39.579 1.00 91.88 496 ASP A C 1
ATOM 3525 O O . ASP A 1 496 ? -33.092 -13.232 38.647 1.00 91.88 496 ASP A O 1
ATOM 3529 N N . ASP A 1 497 ? -31.935 -14.019 40.388 1.00 92.56 497 ASP A N 1
ATOM 3530 C CA . ASP A 1 497 ? -32.351 -15.411 40.199 1.00 92.56 497 ASP A CA 1
ATOM 3531 C C . ASP A 1 497 ? -33.772 -15.713 40.714 1.00 92.56 497 ASP A C 1
ATOM 3533 O O . ASP A 1 497 ? -34.227 -16.866 40.705 1.00 92.56 497 ASP A O 1
ATOM 3537 N N . GLY A 1 498 ? -34.486 -14.689 41.192 1.00 92.25 498 GLY A N 1
ATOM 3538 C CA . GLY A 1 498 ? -35.810 -14.808 41.788 1.00 92.25 498 GLY A CA 1
ATOM 3539 C C . GLY A 1 498 ? -35.789 -15.432 43.185 1.00 92.25 498 GLY A C 1
ATOM 3540 O O . GLY A 1 498 ? -36.842 -15.840 43.689 1.00 92.25 498 GLY A O 1
ATOM 3541 N N . SER A 1 499 ? -34.618 -15.531 43.827 1.00 94.69 499 SER A N 1
ATOM 3542 C CA . SER A 1 499 ? -34.489 -16.034 45.198 1.00 94.69 499 SER A CA 1
ATOM 3543 C C . SER A 1 499 ? -34.864 -15.009 46.268 1.00 94.69 499 SER A C 1
ATOM 3545 O O . SER A 1 499 ? -34.862 -15.365 47.448 1.00 94.69 499 SER A O 1
ATOM 3547 N N . CYS A 1 500 ? -35.183 -13.759 45.911 1.00 96.19 500 CYS A N 1
ATOM 3548 C CA . CYS A 1 500 ? -35.522 -12.711 46.872 1.00 96.19 500 CYS A CA 1
ATOM 3549 C C . CYS A 1 500 ? -36.649 -13.127 47.835 1.00 96.19 500 CYS A C 1
ATOM 3551 O O . CYS A 1 500 ? -37.758 -13.504 47.452 1.00 96.19 500 CYS A O 1
ATOM 3553 N N . THR A 1 501 ? -36.356 -13.023 49.127 1.00 94.25 501 THR A N 1
ATOM 3554 C CA . THR A 1 501 ? -37.266 -13.278 50.240 1.00 94.25 501 THR A CA 1
ATOM 3555 C C . THR A 1 501 ? -37.458 -11.994 51.020 1.00 94.25 501 THR A C 1
ATOM 3557 O O . THR A 1 501 ? -36.498 -11.305 51.349 1.00 94.25 501 THR A O 1
ATOM 3560 N N . TYR A 1 502 ? -38.706 -11.670 51.332 1.00 93.62 502 TYR A N 1
ATOM 3561 C CA . TYR A 1 502 ? -39.061 -10.441 52.031 1.00 93.62 502 TYR A CA 1
ATOM 3562 C C . TYR A 1 502 ? -39.592 -10.759 53.419 1.00 93.62 502 TYR A C 1
ATOM 3564 O O . TYR A 1 502 ? -40.150 -11.836 53.657 1.00 93.62 502 TYR A O 1
ATOM 3572 N N . ALA A 1 503 ? -39.434 -9.806 54.333 1.00 92.50 503 ALA A N 1
ATOM 3573 C CA . ALA A 1 503 ? -40.040 -9.908 55.645 1.00 92.50 503 ALA A CA 1
ATOM 3574 C C . ALA A 1 503 ? -41.572 -9.950 55.518 1.00 92.50 503 ALA A C 1
ATOM 3576 O O . ALA A 1 503 ? -42.160 -9.334 54.625 1.00 92.50 503 ALA A O 1
ATOM 3577 N N . ALA A 1 504 ? -42.225 -10.691 56.413 1.00 89.44 504 ALA A N 1
ATOM 3578 C CA . ALA A 1 504 ? -43.680 -10.669 56.505 1.00 89.44 504 ALA A CA 1
ATOM 3579 C C . ALA A 1 504 ? -44.167 -9.271 56.928 1.00 89.44 504 ALA A C 1
ATOM 3581 O O . ALA A 1 504 ? -43.436 -8.517 57.567 1.00 89.44 504 ALA A O 1
ATOM 3582 N N . GLU A 1 505 ? -45.409 -8.922 56.592 1.00 87.81 505 GLU A N 1
ATOM 3583 C CA . GLU A 1 505 ? -46.005 -7.642 56.992 1.00 87.81 505 GLU A CA 1
ATOM 3584 C C . GLU A 1 505 ? -45.904 -7.446 58.513 1.00 87.81 505 GLU A C 1
ATOM 3586 O O . GLU A 1 505 ? -46.262 -8.342 59.275 1.00 87.81 505 GLU A O 1
ATOM 3591 N N . ASN A 1 506 ? -45.408 -6.281 58.943 1.00 90.56 506 ASN A N 1
ATOM 3592 C CA . ASN A 1 506 ? -45.097 -5.937 60.338 1.00 90.56 506 ASN A CA 1
ATOM 3593 C C . ASN A 1 506 ? -43.922 -6.700 60.975 1.00 90.56 506 ASN A C 1
ATOM 3595 O O . ASN A 1 506 ? -43.697 -6.558 62.175 1.00 90.56 506 ASN A O 1
ATOM 3599 N N . PHE A 1 507 ? -43.134 -7.458 60.213 1.00 92.12 507 PHE A N 1
ATOM 3600 C CA . PHE A 1 507 ? -41.924 -8.119 60.703 1.00 92.12 507 PHE A CA 1
ATOM 3601 C C . PHE A 1 507 ? -40.664 -7.570 60.023 1.00 92.12 507 PHE A C 1
ATOM 3603 O O . PHE A 1 507 ? -40.730 -6.978 58.948 1.00 92.12 507 PHE A O 1
ATOM 3610 N N . ASP A 1 508 ? -39.512 -7.742 60.668 1.00 91.19 508 ASP A N 1
ATOM 3611 C CA . ASP A 1 508 ? -38.200 -7.606 60.032 1.00 91.19 508 ASP A CA 1
ATOM 3612 C C . ASP A 1 508 ? -37.696 -8.961 59.494 1.00 91.19 508 ASP A C 1
ATOM 3614 O O . ASP A 1 508 ? -38.363 -9.994 59.595 1.00 91.19 508 ASP A O 1
ATOM 3618 N N . CYS A 1 509 ? -36.502 -8.957 58.902 1.00 93.00 509 CYS A N 1
ATOM 3619 C CA . CYS A 1 509 ? -35.890 -10.140 58.298 1.00 93.00 509 CYS A CA 1
ATOM 3620 C C . CYS A 1 509 ? -35.443 -11.218 59.293 1.00 93.00 509 CYS A C 1
ATOM 3622 O O . CYS A 1 509 ? -35.260 -12.369 58.899 1.00 93.00 509 CYS A O 1
ATOM 3624 N N . ASP A 1 510 ? -35.318 -10.872 60.573 1.00 91.69 510 ASP A N 1
ATOM 3625 C CA . ASP A 1 510 ? -35.039 -11.822 61.650 1.00 91.69 51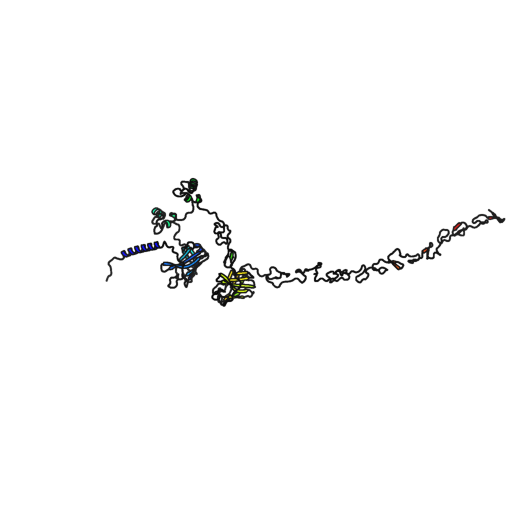0 ASP A CA 1
ATOM 3626 C C . ASP A 1 510 ? -36.342 -12.378 62.263 1.00 91.69 510 ASP A C 1
ATOM 3628 O O . ASP A 1 510 ? -36.309 -13.209 63.176 1.00 91.69 510 ASP A O 1
ATOM 3632 N N . GLY A 1 511 ? -37.502 -11.944 61.753 1.00 89.50 511 GLY A N 1
ATOM 3633 C CA . GLY A 1 511 ? -38.819 -12.325 62.248 1.00 89.50 511 GLY A CA 1
ATOM 3634 C C . GLY A 1 511 ? -39.236 -11.582 63.519 1.00 89.50 511 GLY A C 1
ATOM 3635 O O . GLY A 1 511 ? -40.139 -12.047 64.219 1.00 89.50 511 GLY A O 1
ATOM 3636 N N . ASN A 1 512 ? -38.612 -10.445 63.842 1.00 89.19 512 ASN A N 1
ATOM 3637 C CA . ASN A 1 512 ? -39.042 -9.601 64.952 1.00 89.19 512 ASN A CA 1
ATOM 3638 C C . ASN A 1 512 ? -40.196 -8.699 64.523 1.00 89.19 512 ASN A C 1
ATOM 3640 O O . ASN A 1 512 ? -40.209 -8.166 63.417 1.00 89.19 512 ASN A O 1
ATOM 3644 N N . CYS A 1 513 ? -41.144 -8.486 65.430 1.00 91.88 513 CYS A N 1
ATOM 3645 C CA . CYS A 1 513 ? -42.241 -7.557 65.207 1.00 91.88 513 CYS A CA 1
ATOM 3646 C C . CYS A 1 513 ? -41.730 -6.107 65.165 1.00 91.88 513 CYS A C 1
ATOM 3648 O O . CYS A 1 513 ? -41.058 -5.658 66.097 1.00 91.88 513 CYS A O 1
ATOM 3650 N N . THR A 1 514 ? -42.057 -5.384 64.095 1.00 92.44 514 THR A N 1
ATOM 3651 C CA . THR A 1 514 ? -41.727 -3.964 63.893 1.00 92.44 514 THR A CA 1
ATOM 3652 C C . THR A 1 514 ? -42.920 -3.033 64.126 1.00 92.44 514 THR A C 1
ATOM 3654 O O . THR A 1 514 ? -42.723 -1.825 64.256 1.00 92.44 514 THR A O 1
ATOM 3657 N N . ALA A 1 515 ? -44.136 -3.580 64.217 1.00 90.69 515 ALA A N 1
ATOM 3658 C CA . ALA A 1 515 ? -45.336 -2.866 64.648 1.00 90.69 515 ALA A CA 1
ATOM 3659 C C . ALA A 1 515 ? -45.602 -3.055 66.153 1.00 90.69 515 ALA A C 1
ATOM 3661 O O . ALA A 1 515 ? -44.916 -3.815 66.838 1.00 90.69 515 ALA A O 1
ATOM 3662 N N . ASP A 1 516 ? -46.621 -2.374 66.673 1.00 89.00 516 ASP A N 1
ATOM 3663 C CA . ASP A 1 516 ? -47.099 -2.637 68.028 1.00 89.00 516 ASP A CA 1
ATOM 3664 C C . ASP A 1 516 ? -47.730 -4.037 68.104 1.00 89.00 516 ASP A C 1
ATOM 3666 O O . ASP A 1 516 ? -48.419 -4.488 67.187 1.00 89.00 516 ASP A O 1
ATOM 3670 N N . VAL A 1 517 ? -47.468 -4.747 69.200 1.00 89.31 517 VAL A N 1
ATOM 3671 C CA . VAL A 1 517 ? -48.071 -6.055 69.477 1.00 89.31 517 VAL A CA 1
ATOM 3672 C C . VAL A 1 517 ? -49.367 -5.834 70.247 1.00 89.31 517 VAL A C 1
ATOM 3674 O O . VAL A 1 517 ? -49.369 -5.137 71.265 1.00 89.31 517 VAL A O 1
ATOM 3677 N N . ASP A 1 518 ? -50.453 -6.437 69.775 1.00 89.94 518 ASP A N 1
ATOM 3678 C CA . ASP A 1 518 ? -51.759 -6.349 70.421 1.00 89.94 518 ASP A CA 1
ATOM 3679 C C . ASP A 1 518 ? -51.811 -7.153 71.735 1.00 89.94 518 ASP A C 1
ATOM 3681 O O . ASP A 1 518 ? -50.881 -7.887 72.092 1.00 89.94 518 ASP A O 1
ATOM 3685 N N . CYS A 1 519 ? -52.906 -7.046 72.490 1.00 88.81 519 CYS A N 1
ATOM 3686 C CA . CYS A 1 519 ? -53.013 -7.762 73.767 1.00 88.81 519 CYS A CA 1
ATOM 3687 C C . CYS A 1 519 ? -53.098 -9.304 73.627 1.00 88.81 519 CYS A C 1
ATOM 3689 O O . CYS A 1 519 ? -52.949 -10.006 74.629 1.00 88.81 519 CYS A O 1
ATOM 3691 N N . ASN A 1 520 ? -53.299 -9.835 72.411 1.00 89.62 520 ASN A N 1
ATOM 3692 C CA . ASN A 1 520 ? -53.314 -11.266 72.085 1.00 89.62 520 ASN A CA 1
ATOM 3693 C C . ASN A 1 520 ? -51.937 -11.768 71.614 1.00 89.62 520 ASN A C 1
ATOM 3695 O O . ASN A 1 520 ? -51.773 -12.959 71.333 1.00 89.62 520 ASN A O 1
ATOM 3699 N N . GLY A 1 521 ? -50.931 -10.891 71.551 1.00 87.38 521 GLY A N 1
ATOM 3700 C CA . GLY A 1 521 ? -49.591 -11.231 71.084 1.00 87.38 521 GLY A CA 1
ATOM 3701 C C . GLY A 1 521 ? -49.450 -11.228 69.559 1.00 87.38 521 GLY A C 1
ATOM 3702 O O . GLY A 1 521 ? -48.460 -11.760 69.051 1.00 87.38 521 GLY A O 1
ATOM 3703 N N . VAL A 1 522 ? -50.413 -10.665 68.824 1.00 89.06 522 VAL A N 1
ATOM 3704 C CA . VAL A 1 522 ? -50.366 -10.546 67.363 1.00 89.06 522 VAL A CA 1
ATOM 3705 C C . VAL A 1 522 ? -49.642 -9.256 66.984 1.00 89.06 522 VAL A C 1
ATOM 3707 O O . VAL A 1 522 ? -50.010 -8.161 67.405 1.00 89.06 522 VAL A O 1
ATOM 3710 N N . CYS A 1 523 ? -48.593 -9.389 66.175 1.00 90.75 523 CYS A N 1
ATOM 3711 C CA . CYS A 1 523 ? -47.850 -8.252 65.646 1.00 90.75 523 CYS A CA 1
ATOM 3712 C C . CYS A 1 523 ? -48.710 -7.438 64.667 1.00 90.75 523 CYS A C 1
ATOM 3714 O O . CYS A 1 523 ? -49.167 -7.985 63.661 1.00 90.75 523 CYS A O 1
ATOM 3716 N N . GLY A 1 524 ? -48.928 -6.152 64.954 1.00 87.94 524 GLY A N 1
ATOM 3717 C CA . GLY A 1 524 ? -49.826 -5.288 64.184 1.00 87.94 524 GLY A CA 1
ATOM 3718 C C . GLY A 1 524 ? -51.305 -5.669 64.306 1.00 87.94 524 GLY A C 1
ATOM 3719 O O . GLY A 1 524 ? -52.078 -5.376 63.399 1.00 87.94 524 GLY A O 1
ATOM 3720 N N . GLY A 1 525 ? -51.689 -6.378 65.372 1.00 89.00 525 GLY A N 1
ATOM 3721 C CA . GLY A 1 525 ? -53.089 -6.684 65.655 1.00 89.00 525 GLY A CA 1
ATOM 3722 C C . GLY A 1 525 ? -53.847 -5.483 66.229 1.00 89.00 525 GLY A C 1
ATOM 3723 O O . GLY A 1 525 ? -53.261 -4.585 66.831 1.00 89.00 525 GLY A O 1
ATOM 3724 N N . ASP A 1 526 ? -55.171 -5.497 66.075 1.00 89.19 526 ASP A N 1
ATOM 3725 C CA . ASP A 1 526 ? -56.052 -4.410 66.525 1.00 89.19 526 ASP A CA 1
ATOM 3726 C C . ASP A 1 526 ? -56.740 -4.703 67.875 1.00 89.19 526 ASP A C 1
ATOM 3728 O O . ASP A 1 526 ? -57.611 -3.941 68.297 1.00 89.19 526 ASP A O 1
ATOM 3732 N N . ALA A 1 527 ? -56.417 -5.818 68.547 1.00 90.00 527 ALA A N 1
ATOM 3733 C CA . ALA A 1 527 ? -57.056 -6.172 69.814 1.00 90.00 527 ALA A CA 1
ATOM 3734 C C . ALA A 1 527 ? -56.550 -5.288 70.964 1.00 90.00 527 ALA A C 1
ATOM 3736 O O . ALA A 1 527 ? -55.343 -5.141 71.189 1.00 90.00 527 ALA A O 1
ATOM 3737 N N . VAL A 1 528 ? -57.479 -4.737 71.740 1.00 85.88 528 VAL A N 1
ATOM 3738 C CA . VAL A 1 528 ? -57.180 -3.873 72.884 1.00 85.88 528 VAL A CA 1
ATOM 3739 C C . VAL A 1 528 ? -57.740 -4.524 74.139 1.00 85.88 528 VAL A C 1
ATOM 3741 O O . VAL A 1 528 ? -58.843 -5.056 74.136 1.00 85.88 528 VAL A O 1
ATOM 3744 N N . ALA A 1 529 ? -56.957 -4.519 75.217 1.00 87.62 529 ALA A N 1
ATOM 3745 C CA . ALA A 1 529 ? -57.428 -5.051 76.484 1.00 87.62 529 ALA A CA 1
ATOM 3746 C C . ALA A 1 529 ? -58.448 -4.079 77.087 1.00 87.62 529 ALA A C 1
ATOM 3748 O O . ALA A 1 529 ? -58.109 -2.918 77.340 1.00 87.62 529 ALA A O 1
ATOM 3749 N N . ASP A 1 530 ? -59.667 -4.551 77.335 1.00 82.69 530 ASP A N 1
ATOM 3750 C CA . ASP A 1 530 ? -60.661 -3.799 78.092 1.00 82.69 530 ASP A CA 1
ATOM 3751 C C . ASP A 1 530 ? -60.268 -3.707 79.581 1.00 82.69 5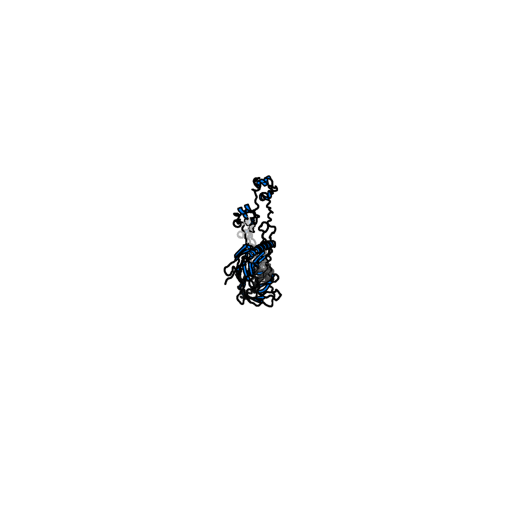30 ASP A C 1
ATOM 3753 O O . ASP A 1 530 ? -59.334 -4.358 80.069 1.00 82.69 530 ASP A O 1
ATOM 3757 N N . ASN A 1 531 ? -60.990 -2.888 80.347 1.00 83.12 531 ASN A N 1
ATOM 3758 C CA . ASN A 1 531 ? -60.689 -2.688 81.768 1.00 83.12 531 ASN A CA 1
ATOM 3759 C C . ASN A 1 531 ? -61.021 -3.909 82.655 1.00 83.12 531 ASN A C 1
ATOM 3761 O O . ASN A 1 531 ? -60.728 -3.884 83.853 1.00 83.12 531 ASN A O 1
ATOM 3765 N N . CYS A 1 532 ? -61.588 -4.973 82.079 1.00 80.94 532 CYS A N 1
ATOM 3766 C CA . CYS A 1 532 ? -61.849 -6.261 82.719 1.00 80.94 532 CYS A CA 1
ATOM 3767 C C . CYS A 1 532 ? -60.841 -7.348 82.313 1.00 80.94 532 CYS A C 1
ATOM 3769 O O . CYS A 1 532 ? -60.897 -8.466 82.832 1.00 80.94 532 CYS A O 1
ATOM 3771 N N . GLY A 1 533 ? -59.879 -7.013 81.448 1.00 77.69 533 GLY A N 1
ATOM 3772 C CA . GLY A 1 533 ? -58.820 -7.904 80.993 1.00 77.69 533 GLY A CA 1
ATOM 3773 C C . GLY A 1 533 ? -59.215 -8.817 79.832 1.00 77.69 533 GLY A C 1
ATOM 3774 O O . GLY A 1 533 ? -58.452 -9.737 79.524 1.00 77.69 533 GLY A O 1
ATOM 3775 N N . THR A 1 534 ? -60.362 -8.589 79.187 1.00 85.25 534 THR A N 1
ATOM 3776 C CA . THR A 1 534 ? -60.704 -9.257 77.927 1.00 85.25 534 THR A CA 1
ATOM 3777 C C . THR A 1 534 ? -59.932 -8.589 76.799 1.00 85.25 534 THR A C 1
ATOM 3779 O O . THR A 1 534 ? -59.880 -7.367 76.712 1.00 85.25 534 THR A O 1
ATOM 3782 N N . CYS A 1 535 ? -59.287 -9.392 75.959 1.00 88.06 535 CYS A N 1
ATOM 3783 C CA . CYS A 1 535 ? -58.505 -8.907 74.834 1.00 88.06 535 CYS A CA 1
ATOM 3784 C C . CYS A 1 535 ? -59.180 -9.269 73.509 1.00 88.06 535 CYS A C 1
ATOM 3786 O O . CYS A 1 535 ? -59.011 -10.381 72.994 1.00 88.06 535 CYS A O 1
ATOM 3788 N N . ASP A 1 536 ? -59.923 -8.325 72.945 1.00 85.00 536 ASP A N 1
ATOM 3789 C CA . ASP A 1 536 ? -60.515 -8.453 71.619 1.00 85.00 536 ASP A CA 1
ATOM 3790 C C . ASP A 1 536 ? -60.673 -7.076 70.947 1.00 85.00 536 ASP A C 1
ATOM 3792 O O . ASP A 1 536 ? -60.036 -6.099 71.343 1.00 85.00 536 ASP A O 1
ATOM 3796 N N . ASN A 1 537 ? -61.406 -7.027 69.838 1.00 84.75 537 ASN A N 1
ATOM 3797 C CA . ASN A 1 537 ? -61.684 -5.809 69.078 1.00 84.75 537 ASN A CA 1
ATOM 3798 C C . ASN A 1 537 ? -63.191 -5.496 69.011 1.00 84.75 537 ASN A C 1
ATOM 3800 O O . ASN A 1 537 ? -63.622 -4.706 68.164 1.00 84.75 537 ASN A O 1
ATOM 3804 N N . ASP A 1 538 ? -63.997 -6.136 69.861 1.00 84.19 538 ASP A N 1
ATOM 3805 C CA . ASP A 1 538 ? -65.443 -5.984 69.898 1.00 84.19 538 ASP A CA 1
ATOM 3806 C C . ASP A 1 538 ? -65.853 -5.009 71.000 1.00 84.19 538 ASP A C 1
ATOM 3808 O O . ASP A 1 538 ? -66.300 -5.393 72.074 1.00 84.19 538 ASP A O 1
ATOM 3812 N N . ALA A 1 539 ? -65.844 -3.721 70.662 1.00 82.56 539 ALA A N 1
ATOM 3813 C CA . ALA A 1 539 ? -66.259 -2.661 71.579 1.00 82.56 539 ALA A CA 1
ATOM 3814 C C . ALA A 1 539 ? -67.696 -2.809 72.142 1.00 82.56 539 ALA A C 1
ATOM 3816 O O . ALA A 1 539 ? -68.118 -2.023 72.991 1.00 82.56 539 ALA A O 1
ATOM 3817 N N . SER A 1 540 ? -68.507 -3.751 71.636 1.00 81.56 540 SER A N 1
ATOM 3818 C CA . SER A 1 540 ? -69.845 -4.028 72.168 1.00 81.56 540 SER A CA 1
ATOM 3819 C C . SER A 1 540 ? -69.852 -4.922 73.408 1.00 81.56 540 SER A C 1
ATOM 3821 O O . SER A 1 540 ? -70.854 -4.922 74.132 1.00 81.56 540 SER A O 1
ATOM 3823 N N . ASN A 1 541 ? -68.776 -5.675 73.649 1.00 79.31 541 ASN A N 1
ATOM 3824 C CA . ASN A 1 541 ? -68.628 -6.520 74.829 1.00 79.31 541 ASN A CA 1
ATOM 3825 C C . ASN A 1 541 ? -67.737 -5.886 75.913 1.00 79.31 541 ASN A C 1
ATOM 3827 O O . ASN A 1 541 ? -67.674 -6.440 77.013 1.00 79.31 541 ASN A O 1
ATOM 3831 N N . ASP A 1 542 ? -67.144 -4.719 75.620 1.00 82.75 542 ASP A N 1
ATOM 3832 C CA . ASP A 1 542 ? -66.390 -3.901 76.566 1.00 82.75 542 ASP A CA 1
ATOM 3833 C C . ASP A 1 542 ? -67.180 -3.737 77.864 1.00 82.75 542 ASP A C 1
ATOM 3835 O O . ASP A 1 542 ? -68.316 -3.238 77.894 1.00 82.75 542 ASP A O 1
ATOM 3839 N N . CYS A 1 543 ? -66.572 -4.150 78.970 1.00 80.75 543 CYS A N 1
ATOM 3840 C CA . CYS A 1 543 ? -67.233 -4.037 80.252 1.00 80.75 543 CYS A CA 1
ATOM 3841 C C . CYS A 1 543 ? -67.429 -2.567 80.659 1.00 80.75 543 CYS A C 1
ATOM 3843 O O . CYS A 1 543 ? -66.574 -1.703 80.459 1.00 80.75 543 CYS A O 1
ATOM 3845 N N . VAL A 1 544 ? -68.571 -2.279 81.279 1.00 81.31 544 VAL A N 1
ATOM 3846 C CA . VAL A 1 544 ? -68.888 -0.964 81.847 1.00 81.31 544 VAL A CA 1
ATOM 3847 C C . VAL A 1 544 ? -68.640 -0.966 83.353 1.00 81.31 544 VAL A C 1
ATOM 3849 O O . VAL A 1 544 ? -68.667 -2.021 83.988 1.00 81.31 544 VAL A O 1
ATOM 3852 N N . GLN A 1 545 ? -68.377 0.208 83.931 1.00 84.75 545 GLN A N 1
ATOM 3853 C CA . GLN A 1 545 ? -68.327 0.342 85.387 1.00 84.75 545 GLN A CA 1
ATOM 3854 C C . GLN A 1 545 ? -69.726 0.221 85.979 1.00 84.75 545 GLN A C 1
ATOM 3856 O O . GLN A 1 545 ? -70.676 0.835 85.484 1.00 84.75 545 GLN A O 1
ATOM 3861 N N . ASP A 1 546 ? -69.819 -0.530 87.067 1.00 83.38 546 ASP A N 1
ATOM 3862 C CA . ASP A 1 546 ? -70.978 -0.513 87.941 1.00 83.38 546 ASP A CA 1
ATOM 3863 C C . ASP A 1 546 ? -71.024 0.789 88.771 1.00 83.38 546 ASP A C 1
ATOM 3865 O O . ASP A 1 546 ? -70.147 1.658 88.672 1.00 83.38 546 ASP A O 1
ATOM 3869 N N . CYS A 1 547 ? -72.054 0.967 89.601 1.00 82.38 547 CYS A N 1
ATOM 3870 C CA . CYS A 1 547 ? -72.173 2.193 90.398 1.00 82.38 547 CYS A CA 1
ATOM 3871 C C . CYS A 1 547 ? -71.084 2.347 91.486 1.00 82.38 547 CYS A C 1
ATOM 3873 O O . CYS A 1 547 ? -70.941 3.440 92.043 1.00 82.38 547 CYS A O 1
ATOM 3875 N N . ALA A 1 548 ? -70.329 1.284 91.800 1.00 83.50 548 ALA A N 1
ATOM 3876 C CA . ALA A 1 548 ? -69.255 1.273 92.793 1.00 83.50 548 ALA A CA 1
ATOM 3877 C C . ALA A 1 548 ? -67.894 1.614 92.159 1.00 83.50 548 ALA A C 1
ATOM 3879 O O . ALA A 1 548 ? -66.898 1.791 92.866 1.00 83.50 548 ALA A O 1
ATOM 3880 N N . GLY A 1 549 ? -67.862 1.773 90.831 1.00 82.75 549 GLY A N 1
ATOM 3881 C CA . GLY A 1 549 ? -66.660 2.054 90.056 1.00 82.75 549 GLY A CA 1
ATOM 3882 C C . GLY A 1 549 ? -65.858 0.800 89.704 1.00 82.75 549 GLY A C 1
ATOM 3883 O O . GLY A 1 549 ? -64.719 0.931 89.243 1.00 82.75 549 GLY A O 1
ATOM 3884 N N . GLU A 1 550 ? -66.421 -0.396 89.900 1.00 83.06 550 GLU A N 1
ATOM 3885 C CA . GLU A 1 550 ? -65.795 -1.659 89.516 1.00 83.06 550 GLU A CA 1
ATOM 3886 C C . GLU A 1 550 ? -66.150 -1.997 88.058 1.00 83.06 550 GLU A C 1
ATOM 3888 O O . GLU A 1 550 ? -67.315 -2.035 87.660 1.00 83.06 550 GLU A O 1
ATOM 3893 N N . TRP A 1 551 ? -65.127 -2.206 87.225 1.00 80.00 551 TRP A N 1
ATOM 3894 C CA . TRP A 1 551 ? -65.300 -2.595 85.823 1.00 80.00 551 TRP A CA 1
ATOM 3895 C C . TRP A 1 551 ? -65.851 -4.025 85.743 1.00 80.00 551 TRP A C 1
ATOM 3897 O O . TRP A 1 551 ? -65.248 -4.945 86.295 1.00 80.00 551 TRP A O 1
ATOM 3907 N N . GLY A 1 552 ? -66.998 -4.209 85.075 1.00 79.25 552 GLY A N 1
ATOM 3908 C CA . GLY A 1 552 ? -67.674 -5.509 84.959 1.00 79.25 552 GLY A CA 1
ATOM 3909 C C . GLY A 1 552 ? -68.430 -5.962 86.216 1.00 79.25 552 GLY A C 1
ATOM 3910 O O . GLY A 1 552 ? -68.822 -7.128 86.287 1.00 79.25 552 GLY A O 1
ATOM 3911 N N . GLY A 1 553 ? -68.619 -5.073 87.198 1.00 81.44 553 GLY A N 1
ATOM 3912 C CA . GLY A 1 553 ? -69.393 -5.345 88.413 1.00 81.44 553 GLY A CA 1
ATOM 3913 C C . GLY A 1 553 ? -70.911 -5.390 88.182 1.00 81.44 553 GLY A C 1
ATOM 3914 O O . GLY A 1 553 ? -71.409 -4.999 87.124 1.00 81.44 553 GLY A O 1
ATOM 3915 N N . ASP A 1 554 ? -71.655 -5.895 89.171 1.00 82.62 554 ASP A N 1
ATOM 3916 C CA . ASP A 1 554 ? -73.113 -6.082 89.112 1.00 82.62 554 ASP A CA 1
ATOM 3917 C C . ASP A 1 554 ? -73.914 -5.127 90.021 1.00 82.62 554 ASP A C 1
ATOM 3919 O O . ASP A 1 554 ? -75.139 -5.250 90.100 1.00 82.62 554 ASP A O 1
ATOM 3923 N N . ALA A 1 555 ? -73.257 -4.157 90.671 1.00 82.94 555 ALA A N 1
ATOM 3924 C CA . ALA A 1 555 ? -73.918 -3.189 91.543 1.00 82.94 555 ALA A CA 1
ATOM 3925 C C . ALA A 1 555 ? -74.704 -2.124 90.751 1.00 82.94 555 ALA A C 1
ATOM 3927 O O . ALA A 1 555 ? -74.211 -1.522 89.790 1.00 82.94 555 ALA A O 1
ATOM 3928 N N . VAL A 1 556 ? -75.930 -1.830 91.185 1.00 80.88 556 VAL A N 1
ATOM 3929 C CA . VAL A 1 556 ? -76.813 -0.842 90.550 1.00 80.88 556 VAL A CA 1
ATOM 3930 C C . VAL A 1 556 ? -77.225 0.201 91.583 1.00 80.88 556 VAL A C 1
ATOM 3932 O O . VAL A 1 556 ? -77.531 -0.124 92.722 1.00 80.88 556 VAL A O 1
ATOM 3935 N N . ALA A 1 557 ? -77.212 1.478 91.195 1.00 84.38 557 ALA A N 1
ATOM 3936 C CA . ALA A 1 557 ? -77.642 2.547 92.088 1.00 84.38 557 ALA A CA 1
ATOM 3937 C C . ALA A 1 557 ? -79.170 2.526 92.237 1.00 84.38 557 ALA A C 1
ATOM 3939 O O . ALA A 1 557 ? -79.885 2.621 91.234 1.00 84.38 557 ALA A O 1
ATOM 3940 N N . ASP A 1 558 ? -79.661 2.445 93.473 1.00 78.12 558 ASP A N 1
ATOM 3941 C CA . ASP A 1 558 ? -81.080 2.603 93.779 1.00 78.12 558 ASP A CA 1
ATOM 3942 C C . ASP A 1 558 ? -81.528 4.073 93.628 1.00 78.12 558 ASP A C 1
ATOM 3944 O O . ASP A 1 558 ? -80.728 5.002 93.460 1.00 78.12 558 ASP A O 1
ATOM 3948 N N . ASN A 1 559 ? -82.839 4.318 93.700 1.00 80.94 559 ASN A N 1
ATOM 3949 C CA . ASN A 1 559 ? -83.403 5.665 93.533 1.00 80.94 559 ASN A CA 1
ATOM 3950 C C . ASN A 1 559 ? -83.053 6.641 94.679 1.00 80.94 559 ASN A C 1
ATOM 3952 O O . ASN A 1 559 ? -83.365 7.830 94.574 1.00 80.94 559 ASN A O 1
ATOM 3956 N N . CYS A 1 560 ? -82.401 6.168 95.745 1.00 77.81 560 CYS A N 1
ATOM 3957 C CA . CYS A 1 560 ? -81.883 6.974 96.849 1.00 77.81 560 CYS A CA 1
ATOM 3958 C C . CYS A 1 560 ? -80.358 7.151 96.802 1.00 77.81 560 CYS A C 1
ATOM 3960 O O . CYS A 1 560 ? -79.791 7.829 97.663 1.00 77.81 560 CYS A O 1
ATOM 3962 N N . GLY A 1 561 ? -79.702 6.616 95.768 1.00 74.94 561 GLY A N 1
ATOM 3963 C CA . GLY A 1 561 ? -78.270 6.747 95.534 1.00 74.94 561 GLY A CA 1
ATOM 3964 C C . GLY A 1 561 ? -77.408 5.754 96.313 1.00 74.94 561 GLY A C 1
ATOM 3965 O O . GLY A 1 561 ? -76.190 5.943 96.353 1.00 74.94 561 GLY A O 1
ATOM 3966 N N . THR A 1 562 ? -77.994 4.720 96.923 1.00 80.81 562 THR A N 1
ATOM 3967 C CA . THR A 1 562 ? -77.226 3.598 97.477 1.00 80.81 562 THR A CA 1
ATOM 3968 C C . THR A 1 562 ? -76.790 2.706 96.327 1.00 80.81 562 THR A C 1
ATOM 3970 O O . THR A 1 562 ? -77.588 2.360 95.464 1.00 80.81 562 THR A O 1
ATOM 3973 N N . CYS A 1 563 ? -75.503 2.380 96.285 1.00 84.94 563 CYS A N 1
ATOM 3974 C CA . CYS A 1 563 ? -74.935 1.521 95.263 1.00 84.94 563 CYS A CA 1
ATOM 3975 C C . CYS A 1 563 ? -74.572 0.164 95.863 1.00 84.94 563 CYS A C 1
ATOM 3977 O O . CYS A 1 563 ? -73.567 0.056 96.573 1.00 84.94 563 CYS A O 1
ATOM 3979 N N . ASP A 1 564 ? -75.373 -0.853 95.565 1.00 81.31 564 ASP A N 1
ATOM 3980 C CA . ASP A 1 564 ? -75.076 -2.249 95.868 1.00 81.31 564 ASP A CA 1
ATOM 3981 C C . ASP A 1 564 ? -75.851 -3.187 94.917 1.00 81.31 564 ASP A C 1
ATOM 3983 O O . ASP A 1 564 ? -76.371 -2.756 93.887 1.00 81.31 564 ASP A O 1
ATOM 3987 N N . ASN A 1 565 ? -75.836 -4.491 95.189 1.00 80.62 565 ASN A N 1
ATOM 3988 C CA . ASN A 1 565 ? -76.558 -5.509 94.421 1.00 80.62 565 ASN A CA 1
ATOM 3989 C C . ASN A 1 565 ? -77.656 -6.208 95.253 1.00 80.62 565 ASN A C 1
ATOM 3991 O O . ASN A 1 565 ? -78.162 -7.266 94.862 1.00 80.62 565 ASN A O 1
ATOM 3995 N N . ASP A 1 566 ? -78.027 -5.631 96.400 1.00 80.25 566 ASP A N 1
ATOM 3996 C CA . ASP A 1 566 ? -79.022 -6.162 97.325 1.00 80.25 566 ASP A CA 1
ATOM 3997 C C . ASP A 1 566 ? -80.347 -5.405 97.205 1.00 80.25 566 ASP A C 1
ATOM 3999 O O . ASP A 1 566 ? -80.697 -4.566 98.030 1.00 80.25 566 ASP A O 1
ATOM 4003 N N . ALA A 1 567 ? -81.165 -5.840 96.245 1.00 79.31 567 ALA A N 1
ATOM 4004 C CA . ALA A 1 567 ? -82.499 -5.289 96.001 1.00 79.31 567 ALA A CA 1
ATOM 4005 C C . ALA A 1 567 ? -83.464 -5.326 97.215 1.00 79.31 567 ALA A C 1
ATOM 4007 O O . ALA A 1 567 ? -84.600 -4.861 97.125 1.00 79.31 567 ALA A O 1
ATOM 4008 N N . SER A 1 568 ? -83.087 -5.954 98.340 1.00 77.75 568 SER A N 1
ATOM 4009 C CA . SER A 1 568 ? -83.904 -5.976 99.559 1.00 77.75 568 SER A CA 1
ATOM 4010 C C . SER A 1 568 ? -83.786 -4.713 100.411 1.00 77.75 568 SER A C 1
ATOM 4012 O O . SER A 1 568 ? -84.644 -4.497 101.275 1.00 77.75 568 SER A O 1
ATOM 4014 N N . ASN A 1 569 ? -82.749 -3.903 100.190 1.00 74.38 569 ASN A N 1
ATOM 4015 C CA . ASN A 1 569 ? -82.513 -2.669 100.931 1.00 74.38 569 ASN A CA 1
ATOM 4016 C C . ASN A 1 569 ? -82.879 -1.398 100.137 1.00 74.38 569 ASN A C 1
ATOM 4018 O O . ASN A 1 569 ? -82.846 -0.312 100.721 1.00 74.38 569 ASN A O 1
ATOM 4022 N N . ASP A 1 570 ? -83.296 -1.558 98.874 1.00 80.75 570 ASP A N 1
ATOM 4023 C CA . ASP A 1 570 ? -83.757 -0.484 97.997 1.00 80.75 570 ASP A CA 1
ATOM 4024 C C . ASP A 1 570 ? -84.826 0.374 98.685 1.00 80.75 570 ASP A C 1
ATOM 4026 O O . ASP A 1 570 ? -85.835 -0.117 99.215 1.00 80.75 570 ASP A O 1
ATOM 4030 N N . CYS A 1 571 ? -84.631 1.689 98.655 1.00 78.00 571 CYS A N 1
ATOM 4031 C CA . CYS A 1 571 ? -85.595 2.605 99.245 1.00 78.00 571 CYS A CA 1
ATOM 4032 C C . CYS A 1 571 ? -86.942 2.612 98.492 1.00 78.00 571 CYS A C 1
ATOM 4034 O O . CYS A 1 571 ? -87.020 2.408 97.281 1.00 78.00 571 CYS A O 1
ATOM 4036 N N . VAL A 1 572 ? -88.026 2.915 99.211 1.00 79.75 572 VAL A N 1
ATOM 4037 C CA . VAL A 1 572 ? -89.391 3.047 98.667 1.00 79.75 572 VAL A CA 1
ATOM 4038 C C . VAL A 1 572 ? -89.892 4.491 98.782 1.00 79.75 572 VAL A C 1
ATOM 4040 O O . VAL A 1 572 ? -89.332 5.282 99.542 1.00 79.75 572 VAL A O 1
ATOM 4043 N N . GLN A 1 573 ? -90.928 4.857 98.021 1.00 83.19 573 GLN A N 1
ATOM 4044 C CA . GLN A 1 573 ? -91.561 6.181 98.115 1.00 83.19 573 GLN A CA 1
ATOM 4045 C C . GLN A 1 573 ? -92.477 6.295 99.342 1.00 83.19 573 GLN A C 1
ATOM 4047 O O . GLN A 1 573 ? -93.182 5.341 99.681 1.00 83.19 573 GLN A O 1
ATOM 4052 N N . ASP A 1 574 ? -92.487 7.470 99.973 1.00 80.19 574 ASP A N 1
ATOM 4053 C CA . ASP A 1 574 ? -93.469 7.841 100.998 1.00 80.19 574 ASP A CA 1
ATOM 4054 C C . ASP A 1 574 ? -94.810 8.299 100.384 1.00 80.19 574 ASP A C 1
ATOM 4056 O O . ASP A 1 574 ? -94.997 8.261 99.165 1.00 80.19 574 ASP A O 1
ATOM 4060 N N . CYS A 1 575 ? -95.779 8.724 101.208 1.00 80.06 575 CYS A N 1
ATOM 4061 C CA . CYS A 1 575 ? -97.092 9.138 100.691 1.00 80.06 575 CYS A CA 1
ATOM 4062 C C . CYS A 1 575 ? -97.078 10.441 99.869 1.00 80.06 575 CYS A C 1
ATOM 4064 O O . CYS A 1 575 ? -98.102 10.779 99.270 1.00 80.06 575 CYS A O 1
ATOM 4066 N N . ALA A 1 576 ? -95.952 11.164 99.843 1.00 81.19 576 ALA A N 1
ATOM 4067 C CA . ALA A 1 576 ? -95.741 12.384 99.070 1.00 81.19 576 ALA A CA 1
ATOM 4068 C C . ALA A 1 576 ? -94.922 12.128 97.786 1.00 81.19 576 ALA A C 1
ATOM 4070 O O . ALA A 1 576 ? -94.425 13.076 97.174 1.00 81.19 576 ALA A O 1
ATOM 4071 N N . ASP A 1 577 ? -94.792 10.859 97.374 1.00 82.12 577 ASP A N 1
ATOM 4072 C CA . ASP A 1 577 ? -94.018 10.386 96.219 1.00 82.12 577 ASP A CA 1
ATOM 4073 C C . ASP A 1 577 ? -92.499 10.662 96.318 1.00 82.12 577 ASP A C 1
ATOM 4075 O O . ASP A 1 577 ? -91.783 10.642 95.307 1.00 82.12 577 ASP A O 1
ATOM 4079 N N . VAL A 1 578 ? -91.967 10.883 97.528 1.00 80.69 578 VAL A N 1
ATOM 4080 C CA . VAL A 1 578 ? -90.533 11.113 97.758 1.00 80.69 578 VAL A CA 1
ATOM 4081 C C . VAL A 1 578 ? -89.831 9.791 98.089 1.00 80.69 578 VAL A C 1
ATOM 4083 O O . VAL A 1 578 ? -90.148 9.139 99.082 1.00 80.69 578 VAL A O 1
ATOM 4086 N N . TRP A 1 579 ? -88.858 9.384 97.261 1.00 78.81 579 TRP A N 1
ATOM 4087 C CA . TRP A 1 579 ? -88.019 8.198 97.504 1.00 78.81 579 TRP A CA 1
ATOM 4088 C C . TRP A 1 579 ? -87.206 8.370 98.796 1.00 78.81 579 TRP A C 1
ATOM 4090 O O . TRP A 1 579 ? -86.451 9.333 98.927 1.00 78.81 579 TRP A O 1
ATOM 4100 N N . GLY A 1 580 ? -87.391 7.460 99.759 1.00 79.12 580 GLY A N 1
ATOM 4101 C CA . GLY A 1 580 ? -86.754 7.521 101.080 1.00 79.12 580 GLY A CA 1
ATOM 4102 C C . GLY A 1 580 ? -87.347 8.554 102.054 1.00 79.12 580 GLY A C 1
ATOM 4103 O O . GLY A 1 580 ? -86.715 8.836 103.072 1.00 79.12 580 GLY A O 1
ATOM 4104 N N . GLY A 1 581 ? -88.515 9.138 101.751 1.00 80.50 581 GLY A N 1
ATOM 4105 C CA . GLY A 1 581 ? -89.198 10.109 102.618 1.00 80.50 581 GLY A CA 1
ATOM 4106 C C . GLY A 1 581 ? -89.904 9.491 103.839 1.00 80.50 581 GLY A C 1
ATOM 4107 O O . GLY A 1 581 ? -90.009 8.269 103.959 1.00 80.50 581 GLY A O 1
ATOM 4108 N N . ASP A 1 582 ? -90.368 10.339 104.767 1.00 81.44 582 ASP A N 1
ATOM 4109 C CA . ASP A 1 582 ? -90.987 9.939 106.044 1.00 81.44 582 ASP A CA 1
ATOM 4110 C C . ASP A 1 582 ? -92.450 10.391 106.229 1.00 81.44 582 ASP A C 1
ATOM 4112 O O . ASP A 1 582 ? -93.015 10.175 107.304 1.00 81.44 582 ASP A O 1
ATOM 4116 N N . ALA A 1 583 ? -93.086 10.977 105.205 1.00 82.12 583 ALA A N 1
ATOM 4117 C CA . ALA A 1 583 ? -94.477 11.420 105.289 1.00 82.12 583 ALA A CA 1
ATOM 4118 C C . ALA A 1 583 ? -95.456 10.233 105.329 1.00 82.12 583 ALA A C 1
ATOM 4120 O O . ALA A 1 583 ? -95.327 9.260 104.574 1.00 82.12 583 ALA A O 1
ATOM 4121 N N . VAL A 1 584 ? -96.476 10.329 106.188 1.00 79.00 584 VAL A N 1
ATOM 4122 C CA . VAL A 1 584 ? -97.509 9.296 106.358 1.00 79.00 584 VAL A CA 1
ATOM 4123 C C . VAL A 1 584 ? -98.894 9.940 106.291 1.00 79.00 584 VAL A C 1
ATOM 4125 O O . VAL A 1 584 ? -99.099 11.064 106.727 1.00 79.00 584 VAL A O 1
ATOM 4128 N N . VAL A 1 585 ? -99.864 9.231 105.713 1.00 82.25 585 VAL A N 1
ATOM 4129 C CA . VAL A 1 585 ? -101.259 9.689 105.665 1.00 82.25 585 VAL A CA 1
ATOM 4130 C C . VAL A 1 585 ? -101.883 9.565 107.057 1.00 82.25 585 VAL A C 1
ATOM 4132 O O . VAL A 1 585 ? -101.947 8.458 107.599 1.00 82.25 585 VAL A O 1
ATOM 4135 N N . ASP A 1 586 ? -102.361 10.678 107.614 1.00 77.00 586 ASP A N 1
ATOM 4136 C CA . ASP A 1 586 ? -103.096 10.713 108.878 1.00 77.00 586 ASP A CA 1
ATOM 4137 C C . ASP A 1 586 ? -104.513 10.111 108.744 1.00 77.00 586 ASP A C 1
ATOM 4139 O O . ASP A 1 586 ? -105.016 9.816 107.653 1.00 77.00 586 ASP A O 1
ATOM 4143 N N . ASN A 1 587 ? -105.205 9.930 109.871 1.00 80.88 587 ASN A N 1
ATOM 4144 C CA . ASN A 1 587 ? -106.540 9.320 109.885 1.00 80.88 587 ASN A CA 1
ATOM 4145 C C . ASN A 1 587 ? -107.640 10.191 109.239 1.00 80.88 587 ASN A C 1
ATOM 4147 O O . ASN A 1 587 ? -108.761 9.704 109.063 1.00 80.88 587 ASN A O 1
ATOM 4151 N N . CYS A 1 588 ? -107.337 11.440 108.873 1.00 75.38 588 CYS A N 1
ATOM 4152 C CA . CYS A 1 588 ? -108.212 12.336 108.117 1.00 75.38 588 CYS A CA 1
ATOM 4153 C C . CYS A 1 588 ? -107.822 12.463 106.635 1.00 75.38 588 CYS A C 1
ATOM 4155 O O . CYS A 1 588 ? -108.510 13.153 105.877 1.00 75.38 588 CYS A O 1
ATOM 4157 N N . GLY A 1 589 ? -106.792 11.737 106.194 1.00 77.50 589 GLY A N 1
ATOM 4158 C CA . GLY A 1 589 ? -106.366 11.665 104.802 1.00 77.50 589 GLY A CA 1
ATOM 4159 C C . GLY A 1 589 ? -105.337 12.720 104.389 1.00 77.50 589 GLY A C 1
ATOM 4160 O O . GLY A 1 589 ? -105.074 12.843 103.191 1.00 77.50 589 GLY A O 1
ATOM 4161 N N . THR A 1 590 ? -104.757 13.471 105.326 1.00 79.44 590 THR A N 1
ATOM 4162 C CA . THR A 1 590 ? -103.679 14.428 105.041 1.00 79.44 590 THR A CA 1
ATOM 4163 C C . THR A 1 590 ? -102.340 13.696 105.064 1.00 79.44 590 THR A C 1
ATOM 4165 O O . THR A 1 590 ? -102.023 13.017 106.032 1.00 79.44 590 THR A O 1
ATOM 4168 N N . CYS A 1 591 ? -101.566 13.788 103.981 1.00 84.94 591 CYS A N 1
ATOM 4169 C CA . CYS A 1 591 ? -100.206 13.250 103.921 1.00 84.94 591 CYS A CA 1
ATOM 4170 C C . CYS A 1 591 ? -99.216 14.345 104.318 1.00 84.94 591 CYS A C 1
ATOM 4172 O O . CYS A 1 591 ? -98.931 15.242 103.519 1.00 84.94 591 CYS A O 1
ATOM 4174 N N . ASP A 1 592 ? -98.707 14.268 105.542 1.00 78.81 592 ASP A N 1
ATOM 4175 C CA . ASP A 1 592 ? -97.576 15.065 106.002 1.00 78.81 592 ASP A CA 1
ATOM 4176 C C . ASP A 1 592 ? -96.780 14.303 107.081 1.00 78.81 592 ASP A C 1
ATOM 4178 O O . ASP A 1 592 ? -96.929 13.090 107.243 1.00 78.81 592 ASP A O 1
ATOM 4182 N N . ASN A 1 593 ? -95.839 14.977 107.738 1.00 78.88 593 ASN A N 1
ATOM 4183 C CA . ASN A 1 593 ? -95.047 14.420 108.836 1.00 78.88 593 ASN A CA 1
ATOM 4184 C C . ASN A 1 593 ? -95.173 15.246 110.132 1.00 78.88 593 ASN A C 1
ATOM 4186 O O . ASN A 1 593 ? -94.358 15.093 111.048 1.00 78.88 593 ASN A O 1
ATOM 4190 N N . ASP A 1 594 ? -96.184 16.118 110.228 1.00 78.75 594 ASP A N 1
ATOM 4191 C CA . ASP A 1 594 ? -96.444 16.960 111.394 1.00 78.75 594 ASP A CA 1
ATOM 4192 C C . ASP A 1 594 ? -97.608 16.411 112.222 1.00 78.75 594 ASP A C 1
ATOM 4194 O O . ASP A 1 594 ? -98.733 16.906 112.177 1.00 78.75 594 ASP A O 1
ATOM 4198 N N . ALA A 1 595 ? -97.274 15.474 113.110 1.00 77.25 595 ALA A N 1
ATOM 4199 C CA . ALA A 1 595 ? -98.223 14.841 114.026 1.00 77.25 595 ALA A CA 1
ATOM 4200 C C . ALA A 1 595 ? -99.003 15.816 114.944 1.00 77.25 595 ALA A C 1
ATOM 4202 O O . ALA A 1 595 ? -99.864 15.396 115.719 1.00 77.25 595 ALA A O 1
ATOM 4203 N N . SER A 1 596 ? -98.663 17.113 114.962 1.00 74.06 596 SER A N 1
ATOM 4204 C CA . SER A 1 596 ? -99.370 18.120 115.761 1.00 74.06 596 SER A CA 1
ATOM 4205 C C . SER A 1 596 ? -100.662 18.630 115.120 1.00 74.06 596 SER A C 1
ATOM 4207 O O . SER A 1 596 ? -101.490 19.209 115.834 1.00 74.06 596 SER A O 1
ATOM 4209 N N . ASN A 1 597 ? -100.833 18.432 113.811 1.00 73.50 597 ASN A N 1
ATOM 4210 C CA . ASN A 1 597 ? -102.039 18.816 113.086 1.00 73.50 597 ASN A CA 1
ATOM 4211 C C . ASN A 1 597 ? -103.008 17.638 112.864 1.00 73.50 597 ASN A C 1
ATOM 4213 O O . ASN A 1 597 ? -104.143 17.877 112.441 1.00 73.50 597 ASN A O 1
ATOM 4217 N N . ASP A 1 598 ? -102.580 16.422 113.226 1.00 78.75 598 ASP A N 1
ATOM 4218 C CA . ASP A 1 598 ? -103.380 15.206 113.171 1.00 78.75 598 ASP A CA 1
ATOM 4219 C C . ASP A 1 598 ? -104.737 15.427 113.845 1.00 78.75 598 ASP A C 1
ATOM 4221 O O . ASP A 1 598 ? -104.849 15.830 115.013 1.00 78.75 598 ASP A O 1
ATOM 4225 N N . CYS A 1 599 ? -105.802 15.142 113.104 1.00 75.56 599 CYS A N 1
ATOM 4226 C CA . CYS A 1 599 ? -107.150 15.279 113.626 1.00 75.56 599 CYS A CA 1
ATOM 4227 C C . CYS A 1 599 ? -107.402 14.314 114.801 1.00 75.56 599 CYS A C 1
ATOM 4229 O O . CYS A 1 599 ? -106.872 13.205 114.860 1.00 75.56 599 CYS A O 1
ATOM 4231 N N . VAL A 1 600 ? -108.266 14.715 115.739 1.00 78.00 600 VAL A N 1
ATOM 4232 C CA . VAL A 1 600 ? -108.700 13.896 116.887 1.00 78.00 600 VAL A CA 1
ATOM 4233 C C . VAL A 1 600 ? -110.197 13.589 116.803 1.00 78.00 600 VAL A C 1
ATOM 4235 O O . VAL A 1 600 ? -110.936 14.298 116.123 1.00 78.00 600 VAL A O 1
ATOM 4238 N N . GLN A 1 601 ? -110.659 12.526 117.470 1.00 80.00 601 GLN A N 1
ATOM 4239 C CA . GLN A 1 601 ? -112.087 12.175 117.513 1.00 80.00 601 GLN A CA 1
ATOM 4240 C C . GLN A 1 601 ? -112.885 13.090 118.451 1.00 80.00 601 GLN A C 1
ATOM 4242 O O . GLN A 1 601 ? -112.416 13.424 119.542 1.00 80.00 601 GLN A O 1
ATOM 4247 N N . ASP A 1 602 ? -114.112 13.431 118.057 1.00 74.06 602 ASP A N 1
ATOM 4248 C CA . ASP A 1 602 ? -115.090 14.123 118.906 1.00 74.06 602 ASP A CA 1
ATOM 4249 C C . ASP A 1 602 ? -115.804 13.173 119.895 1.00 74.06 602 ASP A C 1
ATOM 4251 O O . ASP A 1 602 ? -115.518 11.970 119.938 1.00 74.06 602 ASP A O 1
ATOM 4255 N N . CYS A 1 603 ? -116.741 13.673 120.723 1.00 76.38 603 CYS A N 1
ATOM 4256 C CA . CYS A 1 603 ? -117.426 12.801 121.695 1.00 76.38 603 CYS A CA 1
ATOM 4257 C C . CYS A 1 603 ? -118.372 11.763 121.065 1.00 76.38 603 CYS A C 1
ATOM 4259 O O . CYS A 1 603 ? -118.795 10.840 121.769 1.00 76.38 603 CYS A O 1
ATOM 4261 N N . ALA A 1 604 ? -118.697 11.895 119.772 1.00 75.81 604 ALA A N 1
ATOM 4262 C CA . ALA A 1 604 ? -119.479 10.930 119.004 1.00 75.81 604 ALA A CA 1
ATOM 4263 C C . ALA A 1 604 ? -118.586 9.874 118.319 1.00 75.81 604 ALA A C 1
ATOM 4265 O O . ALA A 1 604 ? -119.101 8.884 117.794 1.00 75.81 604 ALA A O 1
ATOM 4266 N N . GLY A 1 605 ? -117.258 10.026 118.402 1.00 76.88 605 GLY A N 1
ATOM 4267 C CA . GLY A 1 605 ? -116.271 9.095 117.859 1.00 76.88 605 GLY A CA 1
ATOM 4268 C C . GLY A 1 605 ? -115.899 9.362 116.398 1.00 76.88 605 GLY A C 1
ATOM 4269 O O . GLY A 1 605 ? -115.292 8.490 115.769 1.00 76.88 605 GLY A O 1
ATOM 4270 N N . GLU A 1 606 ? -116.232 10.532 115.848 1.00 77.88 606 GLU A N 1
ATOM 4271 C CA . GLU A 1 606 ? -115.878 10.913 114.476 1.00 77.88 606 GLU A CA 1
ATOM 4272 C C . GLU A 1 606 ? -114.574 11.736 114.458 1.00 77.88 606 GLU A C 1
ATOM 4274 O O . GLU A 1 606 ? -114.437 12.720 115.186 1.00 77.88 606 GLU A O 1
ATOM 4279 N N . TRP A 1 607 ? -113.582 11.312 113.656 1.00 74.88 607 TRP A N 1
ATOM 4280 C CA . TRP A 1 607 ? -112.294 12.011 113.499 1.00 74.88 607 TRP A CA 1
ATOM 4281 C C . TRP A 1 607 ? -112.518 13.374 112.825 1.00 74.88 607 TRP A C 1
ATOM 4283 O O . TRP A 1 607 ? -113.007 13.427 111.698 1.00 74.88 607 TRP A O 1
ATOM 4293 N N . GLY A 1 608 ? -112.183 14.466 113.523 1.00 75.88 608 GLY A N 1
ATOM 4294 C CA . GLY A 1 608 ? -112.403 15.844 113.063 1.00 75.88 608 GLY A CA 1
ATOM 4295 C C . GLY A 1 608 ? -113.818 16.410 113.282 1.00 75.88 608 GLY A C 1
ATOM 4296 O O . GLY A 1 608 ? -114.135 17.430 112.673 1.00 75.88 608 GLY A O 1
ATOM 4297 N N . GLY A 1 609 ? -114.669 15.767 114.096 1.00 73.88 609 GLY A N 1
ATOM 4298 C CA . GLY A 1 609 ? -116.034 16.234 114.408 1.00 73.88 609 GLY A CA 1
ATOM 4299 C C . GLY A 1 609 ? -116.129 17.311 115.510 1.00 73.88 609 GLY A C 1
ATOM 4300 O O . GLY A 1 609 ? -115.155 17.581 116.212 1.00 73.88 609 GLY A O 1
ATOM 4301 N N . ASP A 1 610 ? -117.318 17.910 115.681 1.00 77.00 610 ASP A N 1
ATOM 4302 C CA . ASP A 1 610 ? -117.563 19.067 116.572 1.00 77.00 610 ASP A CA 1
ATOM 4303 C C . ASP A 1 610 ? -118.484 18.773 117.789 1.00 77.00 610 ASP A C 1
ATOM 4305 O O . ASP A 1 610 ? -118.784 19.690 118.559 1.00 77.00 610 ASP A O 1
ATOM 4309 N N . ALA A 1 611 ? -118.963 17.537 117.995 1.00 71.69 611 ALA A N 1
ATOM 4310 C CA . ALA A 1 611 ? -119.930 17.234 119.064 1.00 71.69 611 ALA A CA 1
ATOM 4311 C C . ALA A 1 611 ? -119.297 17.271 120.475 1.00 71.69 611 ALA A C 1
ATOM 4313 O O . ALA A 1 611 ? -118.182 16.772 120.681 1.00 71.69 611 ALA A O 1
ATOM 4314 N N . VAL A 1 612 ? -120.020 17.807 121.478 1.00 74.62 612 VAL A N 1
ATOM 4315 C CA . VAL A 1 612 ? -119.524 17.958 122.866 1.00 74.62 612 VAL A CA 1
ATOM 4316 C C . VAL A 1 612 ? -120.527 17.414 123.890 1.00 74.62 612 VAL A C 1
ATOM 4318 O O . VAL A 1 612 ? -121.713 17.706 123.849 1.00 74.62 612 VAL A O 1
ATOM 4321 N N . ALA A 1 613 ? -120.054 16.626 124.861 1.00 75.75 613 ALA A N 1
ATOM 4322 C CA . ALA A 1 613 ? -120.922 15.998 125.857 1.00 75.75 613 ALA A CA 1
ATOM 4323 C C . ALA A 1 613 ? -121.509 17.017 126.847 1.00 75.75 613 ALA A C 1
ATOM 4325 O O . ALA A 1 613 ? -120.770 17.757 127.505 1.00 75.75 613 ALA A O 1
ATOM 4326 N N . ASP A 1 614 ? -122.833 17.008 127.004 1.00 70.00 614 ASP A N 1
ATOM 4327 C CA . ASP A 1 614 ? -123.532 17.860 127.958 1.00 70.00 614 ASP A CA 1
ATOM 4328 C C . ASP A 1 614 ? -123.387 17.365 129.412 1.00 70.00 614 ASP A C 1
ATOM 4330 O O . ASP A 1 614 ? -122.924 16.259 129.706 1.00 70.00 614 ASP A O 1
ATOM 4334 N N . ASN A 1 615 ? -123.822 18.187 130.374 1.00 76.06 615 ASN A N 1
ATOM 4335 C CA . ASN A 1 615 ? -123.715 17.867 131.806 1.00 76.06 615 ASN A CA 1
ATOM 4336 C C . ASN A 1 615 ? -124.634 16.716 132.271 1.00 76.06 615 ASN A C 1
ATOM 4338 O O . ASN A 1 615 ? -124.570 16.325 133.440 1.00 76.06 615 ASN A O 1
ATOM 4342 N N . CYS A 1 616 ? -125.490 16.184 131.394 1.00 68.00 616 CYS A N 1
ATOM 4343 C CA . CYS A 1 616 ? -126.258 14.962 131.625 1.00 68.00 616 CYS A CA 1
ATOM 4344 C C . CYS A 1 616 ? -125.586 13.727 130.994 1.00 68.00 616 CYS A C 1
ATOM 4346 O O . CYS A 1 616 ? -126.107 12.620 131.133 1.00 68.00 616 CYS A O 1
ATOM 4348 N N . GLY A 1 617 ? -124.415 13.899 130.369 1.00 69.62 617 GLY A N 1
ATOM 4349 C CA . GLY A 1 617 ? -123.630 12.837 129.747 1.00 69.62 617 GLY A CA 1
ATOM 4350 C C . GLY A 1 617 ? -124.146 12.420 128.371 1.00 69.62 617 GLY A C 1
ATOM 4351 O O . GLY A 1 617 ? -123.807 11.326 127.919 1.00 69.62 617 GLY A O 1
ATOM 4352 N N . THR A 1 618 ? -124.967 13.248 127.719 1.00 69.50 618 THR A N 1
ATOM 4353 C CA . THR A 1 618 ? -125.435 13.000 126.350 1.00 69.50 618 THR A CA 1
ATOM 4354 C C . THR A 1 618 ? -124.560 13.803 125.389 1.00 69.50 618 THR A C 1
ATOM 4356 O O . THR A 1 618 ? -124.344 14.989 125.604 1.00 69.50 618 THR A O 1
ATOM 4359 N N . CYS A 1 619 ? -124.001 13.144 124.372 1.00 78.38 619 CYS A N 1
ATOM 4360 C CA . CYS A 1 619 ? -123.205 13.797 123.333 1.00 78.38 619 CYS A CA 1
ATOM 4361 C C . CYS A 1 619 ? -124.156 14.306 122.242 1.00 78.38 619 CYS A C 1
ATOM 4363 O O . CYS A 1 619 ? -124.739 13.507 121.505 1.00 78.38 619 CYS A O 1
ATOM 4365 N N . ASP A 1 620 ? -124.364 15.619 122.212 1.00 71.75 620 ASP A N 1
ATOM 4366 C CA . ASP A 1 620 ? -125.078 16.345 121.167 1.00 71.75 620 ASP A CA 1
ATOM 4367 C C . ASP A 1 620 ? -124.346 17.660 120.838 1.00 71.75 620 ASP A C 1
ATOM 4369 O O . ASP A 1 620 ? -123.199 17.859 121.246 1.00 71.75 620 ASP A O 1
ATOM 4373 N N . ASN A 1 621 ? -124.960 18.492 119.997 1.00 65.00 621 ASN A N 1
ATOM 4374 C CA . ASN A 1 621 ? -124.353 19.716 119.467 1.00 65.00 621 ASN A CA 1
ATOM 4375 C C . ASN A 1 621 ? -124.832 20.968 120.197 1.00 65.00 621 ASN A C 1
ATOM 4377 O O . ASN A 1 621 ? -126.068 21.109 120.372 1.00 65.00 621 ASN A O 1
#

Secondary structure (DSSP, 8-state):
--------SHHHHHHHHHHHHHHHHHHHHHHHTTS-----------S-EEEEEE-HHHHTTT--TTPEEEEEEE-TTS-EEEEEEEE--SS-EEEEEEBPPTTT--SBPTTPPPEEEEEETTTTEEEEEEEEE--STTB-SS--TT-EEEEEEEEE--S--SS--TTTTGGGTSHHHHHHHH-TT-EETTEEHHHHSTTTTT-SPPPS---TTTTGGGTSHHHHHHHH-TT-EETTEEHHHH-TTTTT-SPPPPP-EEB--TTSTTB-TT-SEE-S-----EE-TTS-EESSS-PPPB--S-----S-EEEEEEEGGGEEETTTEEPPTT-EEEEEEE-TTS-EEEEEEEE--S-SEEEEEEEBPPTT--SSBPTT---EEEEEETTEEEEEEEEEE--STTEESS--TT-EEEEEEEEE-----PPPEEB--TTSTTB-TT--EE-S----PPTTB-TTS-BS--SS-SSS-TTT--EEB--TTSTTB-TT--EE-S----PPTTB-TTS-B-SPBPTTS-BT---EE-TTS-EES-TTTPPPB-TTS-BT---EE-TTS-EES-TTS---B-TTS-BT---EE-TTS-EES-TTS---B-TTS-BT---EE-TTS-EE-

Mean predicted aligned error: 22.91 Å

Radius of gyration: 74.59 Å; Cα contacts (8 Å, |Δi|>4): 1241; chains: 1; bounding box: 207×59×224 Å

Nearest PDB structures (foldseek):
  8cpz-assembly1_E  TM=4.475E-01  e=1.538E+00  Photorhabdus luminescens
  8cq0-assembly1_B  TM=3.668E-01  e=1.225E+00  Photorhabdus luminescens
  8cq2-assembly1_E  TM=3.567E-01  e=1.930E+00  Photorhabdus luminescens
  6rw6-assembly1_B  TM=3.685E-01  e=4.277E+00  Photorhabdus luminescens

pLDDT: mean 80.13, std 13.51, range [30.23, 96.19]